Protein AF-A0A6A6L421-F1 (afdb_monomer_lite)

Secondary structure (DSSP, 8-state):
--PPPP-HHHHHHHHHHT------SS-PPPPBTTB---TT-BSSTTSS-TTSB-EEETTEEEEE-SS-EEEEEEEETTTTEEEE-PPPBPTTSS-BTTGGGTEEE--TTSSEEE-TTEEEEEEEE-GGGTTSS-B-STTSHHHHHHTSGGGHHHHTSS--EEEE--HHHHTTEEE--TTSEEEEEEEES--TTS-GGGSPPP-EEEEEPPP-SPB-SSGGGS-TTEEEEE-TTTS-EEEEEPTTEEEETTTTEEEE------SS---------SSSSSSHHHHHHHHHHHHHHHHHHHHHHHHHHHHHHHHHHHHHHHHS--TT-----HHHHHHHTTTT-GGGEEEEETTEEEEEEE-TT--EEEEEEPPP-----

Radius of gyration: 41.36 Å; chains: 1; bounding box: 63×78×121 Å

Structure (mmCIF, N/CA/C/O backbone):
data_AF-A0A6A6L421-F1
#
_entry.id   AF-A0A6A6L421-F1
#
loop_
_atom_site.group_PDB
_atom_site.id
_atom_site.type_symbol
_atom_site.label_atom_id
_atom_site.label_alt_id
_atom_site.label_comp_id
_atom_site.label_asym_id
_atom_site.label_entity_id
_atom_site.label_seq_id
_atom_site.pdbx_PDB_ins_code
_atom_site.Cartn_x
_atom_site.Cartn_y
_atom_site.Cartn_z
_atom_site.occupancy
_atom_site.B_iso_or_equiv
_atom_site.auth_seq_id
_atom_site.auth_comp_id
_atom_site.auth_asym_id
_atom_site.auth_atom_id
_atom_site.pdbx_PDB_model_num
ATOM 1 N N . MET A 1 1 ? 35.191 -34.969 -50.344 1.00 35.78 1 MET A N 1
ATOM 2 C CA . MET A 1 1 ? 33.933 -34.352 -49.873 1.00 35.78 1 MET A CA 1
ATOM 3 C C . MET A 1 1 ? 34.273 -33.730 -48.535 1.00 35.78 1 MET A C 1
ATOM 5 O O . MET A 1 1 ? 34.336 -34.430 -47.538 1.00 35.78 1 MET A O 1
ATOM 9 N N . GLU A 1 2 ? 34.680 -32.468 -48.560 1.00 28.94 2 GLU A N 1
ATOM 10 C CA . GLU A 1 2 ? 35.159 -31.735 -47.387 1.00 28.94 2 GLU A CA 1
ATOM 11 C C . GLU A 1 2 ? 34.062 -30.735 -46.994 1.00 28.94 2 GLU A C 1
ATOM 13 O O . GLU A 1 2 ? 33.509 -30.083 -47.889 1.00 28.94 2 GLU A O 1
ATOM 18 N N . PRO A 1 3 ? 33.656 -30.658 -45.716 1.00 38.53 3 PRO A N 1
ATOM 19 C CA . PRO A 1 3 ? 32.580 -29.773 -45.306 1.00 38.53 3 PRO A CA 1
ATOM 20 C C . PRO A 1 3 ? 33.090 -28.329 -45.250 1.00 38.53 3 PRO A C 1
ATOM 22 O O . PRO A 1 3 ? 34.004 -27.995 -44.502 1.00 38.53 3 PRO A O 1
ATOM 25 N N . THR A 1 4 ? 32.471 -27.455 -46.040 1.00 39.38 4 THR A N 1
ATOM 26 C CA . THR A 1 4 ? 32.648 -26.000 -45.953 1.00 39.38 4 THR A CA 1
ATOM 27 C C . THR A 1 4 ? 32.290 -25.494 -44.546 1.00 39.38 4 THR A C 1
ATOM 29 O O . THR A 1 4 ? 31.256 -25.914 -44.018 1.00 39.38 4 THR A O 1
ATOM 32 N N . PRO A 1 5 ? 33.081 -24.585 -43.945 1.00 45.31 5 PRO A N 1
ATOM 33 C CA . PRO A 1 5 ? 32.877 -24.140 -42.569 1.00 45.31 5 PRO A CA 1
ATOM 34 C C . PRO A 1 5 ? 31.608 -23.277 -42.425 1.00 45.31 5 PRO A C 1
ATOM 36 O O . PRO A 1 5 ? 31.139 -22.692 -43.408 1.00 45.31 5 PRO A O 1
ATOM 39 N N . PRO A 1 6 ? 31.035 -23.174 -41.209 1.00 45.75 6 PRO A N 1
ATOM 40 C CA . PRO A 1 6 ? 29.809 -22.426 -40.986 1.00 45.75 6 PRO A CA 1
ATOM 41 C C . PRO A 1 6 ? 30.037 -20.930 -41.221 1.00 45.75 6 PRO A C 1
ATOM 43 O O . PRO A 1 6 ? 31.054 -20.363 -40.823 1.00 45.75 6 PRO A O 1
ATOM 46 N N . ASN A 1 7 ? 29.059 -20.300 -41.878 1.00 55.88 7 ASN A N 1
ATOM 47 C CA . ASN A 1 7 ? 29.019 -18.874 -42.193 1.00 55.88 7 ASN A CA 1
ATOM 48 C C . ASN A 1 7 ? 29.345 -18.020 -40.957 1.00 55.88 7 ASN A C 1
ATOM 50 O O . ASN A 1 7 ? 28.485 -17.795 -40.106 1.00 55.88 7 ASN A O 1
ATOM 54 N N . GLN A 1 8 ? 30.561 -17.475 -40.920 1.00 54.06 8 GLN A N 1
ATOM 55 C CA . GLN A 1 8 ? 31.031 -16.497 -39.931 1.00 54.06 8 GLN A CA 1
ATOM 56 C C . GLN A 1 8 ? 30.061 -15.309 -39.772 1.00 54.06 8 GLN A C 1
ATOM 58 O O . GLN A 1 8 ? 29.900 -14.780 -38.677 1.00 54.06 8 GLN A O 1
ATOM 63 N N . LEU A 1 9 ? 29.321 -14.954 -40.832 1.00 52.78 9 LEU A N 1
ATOM 64 C CA . LEU A 1 9 ? 28.265 -13.936 -40.781 1.00 52.78 9 LEU A CA 1
ATOM 65 C C . LEU A 1 9 ? 27.113 -14.274 -39.820 1.00 52.78 9 LEU A C 1
ATOM 67 O O . LEU A 1 9 ? 26.532 -13.366 -39.234 1.00 52.78 9 LEU A O 1
ATOM 71 N N . PHE A 1 10 ? 26.763 -15.553 -39.660 1.00 56.03 10 PHE A N 1
ATOM 72 C CA . PHE A 1 10 ? 25.638 -15.963 -38.815 1.00 56.03 10 PHE A CA 1
ATOM 73 C C . PHE A 1 10 ? 25.997 -15.860 -37.328 1.00 56.03 10 PHE A C 1
ATOM 75 O O . PHE A 1 10 ? 25.194 -15.396 -36.526 1.00 56.03 10 PHE A O 1
ATOM 82 N N . LEU A 1 11 ? 27.240 -16.206 -36.975 1.00 54.78 11 LEU A N 1
ATOM 83 C CA . LEU A 1 11 ? 27.765 -16.058 -35.615 1.00 54.78 11 LEU A CA 1
ATOM 84 C C . LEU A 1 11 ? 27.863 -14.586 -35.190 1.00 54.78 11 LEU A C 1
ATOM 86 O O . LEU A 1 11 ? 27.474 -14.243 -34.077 1.00 54.78 11 LEU A O 1
ATOM 90 N N . VAL A 1 12 ? 28.311 -13.706 -36.091 1.00 57.31 12 VAL A N 1
ATOM 91 C CA . VAL A 1 12 ? 28.388 -12.260 -35.821 1.00 57.31 12 VAL A CA 1
ATOM 92 C C . VAL A 1 12 ? 26.990 -11.645 -35.666 1.00 57.31 12 VAL A C 1
ATOM 94 O O . VAL A 1 12 ? 26.788 -10.797 -34.802 1.00 57.31 12 VAL A O 1
ATOM 97 N N . ALA A 1 13 ? 25.999 -12.109 -36.435 1.00 54.94 13 ALA A N 1
ATOM 98 C CA . ALA A 1 13 ? 24.616 -11.650 -36.305 1.00 54.94 13 ALA A CA 1
ATOM 99 C C . ALA A 1 13 ? 23.970 -12.065 -34.968 1.00 54.94 13 ALA A C 1
ATOM 101 O O . ALA A 1 13 ? 23.267 -11.262 -34.359 1.00 54.94 13 ALA A O 1
ATOM 102 N N . VAL A 1 14 ? 24.240 -13.282 -34.482 1.00 57.12 14 VAL A N 1
ATOM 103 C CA . VAL A 1 14 ? 23.740 -13.761 -33.179 1.00 57.12 14 VAL A CA 1
ATOM 104 C C . VAL A 1 14 ? 24.395 -13.006 -32.014 1.00 57.12 14 VAL A C 1
ATOM 106 O O . VAL A 1 14 ? 23.703 -12.637 -31.070 1.00 57.12 14 VAL A O 1
ATOM 109 N N . LEU A 1 15 ? 25.692 -12.690 -32.107 1.00 51.44 15 LEU A N 1
ATOM 110 C CA . LEU A 1 15 ? 26.414 -11.908 -31.090 1.00 51.44 15 LEU A CA 1
ATOM 111 C C . LEU A 1 15 ? 25.959 -10.437 -31.011 1.00 51.44 15 LEU A C 1
ATOM 113 O O . LEU A 1 15 ? 25.937 -9.857 -29.926 1.00 51.44 15 LEU A O 1
ATOM 117 N N . LEU A 1 16 ? 25.541 -9.836 -32.130 1.00 47.97 16 LEU A N 1
ATOM 118 C CA . LEU A 1 16 ? 25.013 -8.462 -32.157 1.00 47.97 16 LEU A CA 1
ATOM 119 C C . LEU A 1 16 ? 23.567 -8.351 -31.638 1.00 47.97 16 LEU A C 1
ATOM 121 O O . LEU A 1 16 ? 23.153 -7.273 -31.219 1.00 47.97 16 LEU A O 1
ATOM 125 N N . LEU A 1 17 ? 22.804 -9.449 -31.622 1.00 47.59 17 LEU A N 1
ATOM 126 C CA . LEU A 1 17 ? 21.450 -9.497 -31.051 1.00 47.59 17 LEU A CA 1
ATOM 127 C C . LEU A 1 17 ? 21.445 -9.644 -29.517 1.00 47.59 17 LEU A C 1
ATOM 129 O O . LEU A 1 17 ? 20.421 -9.382 -28.892 1.00 47.59 17 LEU A O 1
ATOM 133 N N . SER A 1 18 ? 22.571 -10.020 -28.895 1.00 46.25 18 SER A N 1
ATOM 134 C CA . SER A 1 18 ? 22.670 -10.216 -27.438 1.00 46.25 18 SER A CA 1
ATOM 135 C C . SER A 1 18 ? 23.019 -8.966 -26.615 1.00 46.25 18 SER A C 1
ATOM 137 O O . SER A 1 18 ? 23.047 -9.048 -25.391 1.00 46.25 18 SER A O 1
ATOM 139 N N . SER A 1 19 ? 23.267 -7.803 -27.228 1.00 47.06 19 SER A N 1
ATOM 140 C CA . SER A 1 19 ? 23.797 -6.626 -26.513 1.00 47.06 19 SER A CA 1
ATOM 141 C C . SER A 1 19 ? 22.831 -5.441 -26.406 1.00 47.06 19 SER A C 1
ATOM 143 O O . SER A 1 19 ? 23.250 -4.291 -26.529 1.00 47.06 19 SER A O 1
ATOM 145 N N . VAL A 1 20 ? 21.545 -5.695 -26.157 1.00 44.72 20 VAL A N 1
ATOM 146 C CA . VAL A 1 20 ? 20.626 -4.665 -25.639 1.00 44.72 20 VAL A CA 1
ATOM 147 C C . VAL A 1 20 ? 19.802 -5.262 -24.503 1.00 44.72 20 VAL A C 1
ATOM 149 O O . VAL A 1 20 ? 18.591 -5.432 -24.593 1.00 44.72 20 VAL A O 1
ATOM 152 N N . ILE A 1 21 ? 20.476 -5.611 -23.410 1.00 46.72 21 ILE A N 1
ATOM 153 C CA . ILE A 1 21 ? 19.804 -5.668 -22.114 1.00 46.72 21 ILE A CA 1
ATOM 154 C C . ILE A 1 21 ? 19.851 -4.232 -21.602 1.00 46.72 21 ILE A C 1
ATOM 156 O O . ILE A 1 21 ? 20.887 -3.776 -21.126 1.00 46.72 21 ILE A O 1
ATOM 160 N N . CYS A 1 22 ? 18.755 -3.489 -21.760 1.00 40.56 22 CYS A N 1
ATOM 161 C CA . CYS A 1 22 ? 18.561 -2.268 -20.988 1.00 40.56 22 CYS A CA 1
ATOM 162 C C . CYS A 1 22 ? 18.474 -2.689 -19.520 1.00 40.56 22 CYS A C 1
ATOM 164 O O . CYS A 1 22 ? 17.442 -3.172 -19.057 1.00 40.56 22 CYS A O 1
ATOM 166 N N . THR A 1 23 ? 19.587 -2.595 -18.804 1.00 41.41 23 THR A N 1
ATOM 167 C CA . THR A 1 23 ? 19.604 -2.729 -17.354 1.00 41.41 23 THR A CA 1
ATOM 168 C C . THR A 1 23 ? 18.962 -1.472 -16.792 1.00 41.41 23 THR A C 1
ATOM 170 O O . THR A 1 23 ? 19.589 -0.419 -16.788 1.00 41.41 23 THR A O 1
ATOM 173 N N . PHE A 1 24 ? 17.693 -1.582 -16.397 1.00 50.38 24 PHE A N 1
ATOM 174 C CA . PHE A 1 24 ? 17.047 -0.560 -15.584 1.00 50.38 24 PHE A CA 1
ATOM 175 C C . PHE A 1 24 ? 17.676 -0.566 -14.181 1.00 50.38 24 PHE A C 1
ATOM 177 O O . PHE A 1 24 ? 17.856 -1.646 -13.611 1.00 50.38 24 PHE A O 1
ATOM 184 N N . SER A 1 25 ? 17.968 0.609 -13.620 1.00 57.31 25 SER A N 1
ATOM 185 C CA . SER A 1 25 ? 18.485 0.795 -12.254 1.00 57.31 25 SER A CA 1
ATOM 186 C C . SER A 1 25 ? 17.518 0.231 -11.224 1.00 57.31 25 SER A C 1
ATOM 188 O O . SER A 1 25 ? 17.912 -0.341 -10.213 1.00 57.31 25 SER A O 1
ATOM 190 N N . VAL A 1 26 ? 16.223 0.335 -11.527 1.00 69.44 26 VAL A N 1
ATOM 191 C CA . VAL A 1 26 ? 15.141 -0.196 -10.712 1.00 69.44 26 VAL A CA 1
ATOM 192 C C . VAL A 1 26 ? 14.354 -1.209 -11.527 1.00 69.44 26 VAL A C 1
ATOM 194 O O . VAL A 1 26 ? 13.688 -0.880 -12.509 1.00 69.44 26 VAL A O 1
ATOM 197 N N . LYS A 1 27 ? 14.398 -2.471 -11.099 1.00 80.06 27 LYS A N 1
ATOM 198 C CA . LYS A 1 27 ? 13.581 -3.530 -11.692 1.00 80.06 27 LYS A CA 1
ATOM 199 C C . LYS A 1 27 ? 12.180 -3.471 -11.102 1.00 80.06 27 LYS A C 1
ATOM 201 O O . LYS A 1 27 ? 12.001 -3.738 -9.915 1.00 80.06 27 LYS A O 1
ATOM 206 N N . GLN A 1 28 ? 11.183 -3.154 -11.923 1.00 85.00 28 GLN A N 1
ATOM 207 C CA . GLN A 1 28 ? 9.787 -3.297 -11.519 1.00 85.00 28 GLN A CA 1
ATOM 208 C C . GLN A 1 28 ? 9.485 -4.770 -11.211 1.00 85.00 28 GLN A C 1
ATOM 210 O O . GLN A 1 28 ? 9.951 -5.672 -11.913 1.00 85.00 28 GLN A O 1
ATOM 215 N N . CYS A 1 29 ? 8.728 -5.020 -10.145 1.00 93.00 29 CYS A N 1
ATOM 216 C CA . CYS A 1 29 ? 8.344 -6.377 -9.793 1.00 93.00 29 CYS A CA 1
ATOM 217 C C . CYS A 1 29 ? 7.351 -6.968 -10.802 1.00 93.00 29 CYS A C 1
ATOM 219 O O . CYS A 1 29 ? 6.515 -6.239 -11.343 1.00 93.00 29 CYS A O 1
ATOM 221 N N . PRO A 1 30 ? 7.417 -8.289 -11.054 1.00 94.44 30 PRO A N 1
ATOM 222 C CA . PRO A 1 30 ? 6.411 -8.959 -11.861 1.00 94.44 30 PRO A CA 1
ATOM 223 C C . PRO A 1 30 ? 5.035 -8.856 -11.196 1.00 94.44 30 PRO A C 1
ATOM 225 O O . PRO A 1 30 ? 4.920 -8.695 -9.978 1.00 94.44 30 PRO A O 1
ATOM 228 N N . ASN A 1 31 ? 3.984 -8.991 -12.002 1.00 95.44 31 ASN A N 1
ATOM 229 C CA . ASN A 1 31 ? 2.614 -8.998 -11.500 1.00 95.44 31 ASN A CA 1
ATOM 230 C C . ASN A 1 31 ? 2.396 -10.152 -10.510 1.00 95.44 31 ASN A C 1
ATOM 232 O O . ASN A 1 31 ? 2.914 -11.257 -10.689 1.00 95.44 31 ASN A O 1
ATOM 236 N N . CYS A 1 32 ? 1.575 -9.903 -9.493 1.00 96.19 32 CYS A N 1
ATOM 237 C CA . CYS A 1 32 ? 1.086 -10.931 -8.589 1.00 96.19 32 CYS A CA 1
ATOM 238 C C . CYS A 1 32 ? -0.300 -11.382 -9.051 1.00 96.19 32 CYS A C 1
ATOM 240 O O . CYS A 1 32 ? -1.289 -10.680 -8.846 1.00 96.19 32 CYS A O 1
ATOM 242 N N . GLY A 1 33 ? -0.371 -12.530 -9.729 1.00 94.00 33 GLY A N 1
ATOM 243 C CA . GLY A 1 33 ? -1.604 -12.947 -10.394 1.00 94.00 33 GLY A CA 1
ATOM 244 C C . GLY A 1 33 ? -1.995 -11.934 -11.473 1.00 94.00 33 GLY A C 1
ATOM 245 O O . GLY A 1 33 ? -1.230 -11.696 -12.406 1.00 94.00 33 GLY A O 1
ATOM 246 N N . LEU A 1 34 ? -3.170 -11.320 -11.329 1.00 92.31 34 LEU A N 1
ATOM 247 C CA . LEU A 1 34 ? -3.655 -10.268 -12.233 1.00 92.31 34 LEU A CA 1
ATOM 248 C C . LEU A 1 34 ? -3.301 -8.850 -11.760 1.00 92.31 34 LEU A C 1
ATOM 250 O O . LEU A 1 34 ? -3.495 -7.891 -12.505 1.00 92.31 34 LEU A O 1
ATOM 254 N N . THR A 1 35 ? -2.776 -8.704 -10.545 1.00 92.88 35 THR A N 1
ATOM 255 C CA . THR A 1 35 ? -2.512 -7.399 -9.939 1.00 92.88 35 THR A CA 1
ATOM 256 C C . THR A 1 35 ? -1.096 -6.940 -10.270 1.00 92.88 35 THR A C 1
ATOM 258 O O . THR A 1 35 ? -0.115 -7.617 -9.948 1.00 92.88 35 THR A O 1
ATOM 261 N N . SER A 1 36 ? -0.970 -5.773 -10.905 1.00 93.38 36 SER A N 1
ATOM 262 C CA . SER A 1 36 ? 0.333 -5.148 -11.148 1.00 93.38 36 SER A CA 1
ATOM 263 C C . SER A 1 36 ? 0.967 -4.679 -9.843 1.00 93.38 36 SER A C 1
ATOM 265 O O . SER A 1 36 ? 0.282 -4.076 -9.017 1.00 93.38 36 SER A O 1
ATOM 267 N N . VAL A 1 37 ? 2.274 -4.886 -9.689 1.00 95.69 37 VAL A N 1
ATOM 268 C CA . VAL A 1 37 ? 3.043 -4.387 -8.541 1.00 95.69 37 VAL A CA 1
ATOM 269 C C . VAL A 1 37 ? 3.784 -3.112 -8.967 1.00 95.69 37 VAL A C 1
ATOM 271 O O . VAL A 1 37 ? 4.765 -3.197 -9.714 1.00 95.69 37 VAL A O 1
ATOM 274 N N . PRO A 1 38 ? 3.305 -1.913 -8.584 1.00 94.50 38 PRO A N 1
ATOM 275 C CA . PRO A 1 38 ? 3.974 -0.666 -8.931 1.00 94.50 38 PRO A CA 1
ATOM 276 C C . PRO A 1 38 ? 5.199 -0.426 -8.044 1.00 94.50 38 PRO A C 1
ATOM 278 O O . PRO A 1 38 ? 5.236 -0.838 -6.886 1.00 94.50 38 PRO A O 1
ATOM 281 N N . TYR A 1 39 ? 6.177 0.309 -8.568 1.00 92.06 39 TYR A N 1
ATOM 282 C CA . TYR A 1 39 ? 7.255 0.870 -7.754 1.00 92.06 39 TYR A CA 1
ATOM 283 C C . TYR A 1 39 ? 6.673 1.830 -6.685 1.00 92.06 39 TYR A C 1
ATOM 285 O O . TYR A 1 39 ? 5.699 2.528 -6.986 1.00 92.06 39 TYR A O 1
ATOM 293 N N . PRO A 1 40 ? 7.201 1.882 -5.441 1.00 94.56 40 PRO A N 1
ATOM 294 C CA . PRO A 1 40 ? 8.372 1.175 -4.895 1.00 94.56 40 PRO A CA 1
ATOM 295 C C . PRO A 1 40 ? 8.143 -0.244 -4.380 1.00 94.56 40 PRO A C 1
ATOM 297 O O . PRO A 1 40 ? 9.092 -0.862 -3.902 1.00 94.56 40 PRO A O 1
ATOM 300 N N . LEU A 1 41 ? 6.920 -0.765 -4.440 1.00 96.38 41 LEU A N 1
ATOM 301 C CA . LEU A 1 41 ? 6.575 -2.010 -3.762 1.00 96.38 41 LEU A CA 1
ATOM 302 C C . LEU A 1 41 ? 7.425 -3.180 -4.272 1.00 96.38 41 LEU A C 1
ATOM 304 O O . LEU A 1 41 ? 7.625 -3.355 -5.476 1.00 96.38 41 LEU A O 1
ATOM 308 N N . SER A 1 42 ? 7.922 -3.985 -3.334 1.00 95.62 42 SER A N 1
ATOM 309 C CA . SER A 1 42 ? 8.815 -5.106 -3.616 1.00 95.62 42 SER A CA 1
ATOM 310 C C . SER A 1 42 ? 8.196 -6.431 -3.199 1.00 95.62 42 SER A C 1
ATOM 312 O O . SER A 1 42 ? 7.828 -6.598 -2.041 1.00 95.62 42 SER A O 1
ATOM 314 N N . THR A 1 43 ? 8.126 -7.394 -4.121 1.00 96.44 43 THR A N 1
ATOM 315 C CA . THR A 1 43 ? 7.688 -8.775 -3.847 1.00 96.44 43 THR A CA 1
ATOM 316 C C . THR A 1 43 ? 8.826 -9.793 -3.833 1.00 96.44 43 THR A C 1
ATOM 318 O O . THR A 1 43 ? 8.602 -10.961 -3.517 1.00 96.44 43 THR A O 1
ATOM 321 N N . ASN A 1 44 ? 10.043 -9.391 -4.207 1.00 91.44 44 ASN A N 1
ATOM 322 C CA . ASN A 1 44 ? 11.213 -10.261 -4.313 1.00 91.44 44 ASN A CA 1
ATOM 323 C C . ASN A 1 44 ? 12.490 -9.440 -4.032 1.00 91.44 44 ASN A C 1
ATOM 325 O O . ASN A 1 44 ? 12.540 -8.271 -4.414 1.00 91.44 44 ASN A O 1
ATOM 329 N N . PRO A 1 45 ? 13.543 -10.039 -3.440 1.00 90.88 45 PRO A N 1
ATOM 330 C CA . PRO A 1 45 ? 14.854 -9.404 -3.256 1.00 90.88 45 PRO A CA 1
ATOM 331 C C . PRO A 1 45 ? 15.461 -8.686 -4.473 1.00 90.88 45 PRO A C 1
ATOM 333 O O . PRO A 1 45 ? 16.337 -7.847 -4.310 1.00 90.88 45 PRO A O 1
ATOM 336 N N . THR A 1 46 ? 15.038 -9.033 -5.689 1.00 88.75 46 THR A N 1
ATOM 337 C CA . THR A 1 46 ? 15.628 -8.543 -6.947 1.00 88.75 46 THR A CA 1
ATOM 338 C C . THR A 1 46 ? 14.816 -7.457 -7.661 1.00 88.75 46 THR A C 1
ATOM 340 O O . THR A 1 46 ? 15.212 -7.028 -8.746 1.00 88.75 46 THR A O 1
ATOM 343 N N . CYS A 1 47 ? 13.683 -7.024 -7.102 1.00 91.00 47 CYS A N 1
ATOM 344 C CA . CYS A 1 47 ? 12.801 -6.029 -7.714 1.00 91.00 47 CYS A CA 1
ATOM 345 C C . CYS A 1 47 ? 12.214 -5.069 -6.672 1.00 91.00 47 CYS A C 1
ATOM 347 O O . CYS A 1 47 ? 12.101 -5.417 -5.497 1.00 91.00 47 CYS A O 1
ATOM 349 N N . GLY A 1 48 ? 11.804 -3.878 -7.110 1.00 91.62 48 GLY A N 1
ATOM 350 C CA . GLY A 1 48 ? 11.290 -2.823 -6.236 1.00 91.62 48 GLY A CA 1
ATOM 351 C C . GLY A 1 48 ? 12.316 -2.359 -5.199 1.00 91.62 48 GLY A C 1
ATOM 352 O O . GLY A 1 48 ? 13.502 -2.681 -5.275 1.00 91.62 48 GLY A O 1
ATOM 353 N N . ASP A 1 49 ? 11.848 -1.606 -4.211 1.00 91.81 49 ASP A N 1
ATOM 354 C CA . ASP A 1 49 ? 12.656 -1.147 -3.088 1.00 91.81 49 ASP A CA 1
ATOM 355 C C . ASP A 1 49 ? 12.435 -2.062 -1.871 1.00 91.81 49 ASP A C 1
ATOM 357 O O . ASP A 1 49 ? 11.307 -2.346 -1.459 1.00 91.81 49 ASP A O 1
ATOM 361 N N . GLN A 1 50 ? 13.532 -2.542 -1.286 1.00 91.69 50 GLN A N 1
ATOM 362 C CA . GLN A 1 50 ? 13.505 -3.518 -0.196 1.00 91.69 50 GLN A CA 1
ATOM 363 C C . GLN A 1 50 ? 12.975 -2.952 1.130 1.00 91.69 50 GLN A C 1
ATOM 365 O O . GLN A 1 50 ? 12.642 -3.734 2.023 1.00 91.69 50 GLN A O 1
ATOM 370 N N . SER A 1 51 ? 12.853 -1.631 1.264 1.00 93.25 51 SER A N 1
ATOM 371 C CA . SER A 1 51 ? 12.153 -0.990 2.380 1.00 93.25 51 SER A CA 1
ATOM 372 C C . SER A 1 51 ? 10.627 -1.039 2.228 1.00 93.25 51 SER A C 1
ATOM 374 O O . SER A 1 51 ? 9.918 -0.855 3.213 1.00 93.25 51 SER A O 1
ATOM 376 N N . TYR A 1 52 ? 10.104 -1.340 1.034 1.00 95.88 52 TYR A N 1
ATOM 377 C CA . TYR A 1 52 ? 8.673 -1.342 0.704 1.00 95.88 52 TYR A CA 1
ATOM 378 C C . TYR A 1 52 ? 8.167 -2.759 0.393 1.00 95.88 52 TYR A C 1
ATOM 380 O O . TYR A 1 52 ? 7.457 -2.998 -0.588 1.00 95.88 52 TYR A O 1
ATOM 388 N N . LYS A 1 53 ? 8.574 -3.731 1.215 1.00 95.69 53 LYS A N 1
ATOM 389 C CA . LYS A 1 53 ? 8.255 -5.147 1.005 1.00 95.69 53 LYS A CA 1
ATOM 390 C C . LYS A 1 53 ? 6.776 -5.457 1.213 1.00 95.69 53 LYS A C 1
ATOM 392 O O . LYS A 1 53 ? 6.191 -5.112 2.234 1.00 95.69 53 LYS A O 1
ATOM 397 N N . ILE A 1 54 ? 6.227 -6.205 0.266 1.00 97.12 54 ILE A N 1
ATOM 398 C CA . ILE A 1 54 ? 4.946 -6.907 0.338 1.00 97.12 54 ILE A CA 1
ATOM 399 C C . ILE A 1 54 ? 5.157 -8.335 -0.179 1.00 97.12 54 ILE A C 1
ATOM 401 O O . ILE A 1 54 ? 6.135 -8.620 -0.865 1.00 97.12 54 ILE A O 1
ATOM 405 N N . ARG A 1 55 ? 4.260 -9.269 0.121 1.00 96.81 55 ARG A N 1
ATOM 406 C CA . ARG A 1 55 ? 4.342 -10.641 -0.396 1.00 96.81 55 ARG A CA 1
ATOM 407 C C . ARG A 1 55 ? 3.320 -10.878 -1.489 1.00 96.81 55 ARG A C 1
ATOM 409 O O . ARG A 1 55 ? 2.223 -10.340 -1.462 1.00 96.81 55 ARG A O 1
ATOM 416 N N . CYS A 1 56 ? 3.679 -11.739 -2.430 1.00 96.88 56 CYS A N 1
ATOM 417 C CA . CYS A 1 56 ? 2.734 -12.344 -3.354 1.00 96.88 56 CYS A CA 1
ATOM 418 C C . CYS A 1 56 ? 2.597 -13.822 -2.995 1.00 96.88 56 CYS A C 1
ATOM 420 O O . CYS A 1 56 ? 3.590 -14.548 -3.019 1.00 96.88 56 CYS A O 1
ATOM 422 N N . ASN A 1 57 ? 1.390 -14.273 -2.663 1.00 95.75 57 ASN A N 1
ATOM 423 C CA . ASN A 1 57 ? 1.113 -15.675 -2.375 1.00 95.75 57 ASN A CA 1
ATOM 424 C C . ASN A 1 57 ? -0.086 -16.143 -3.199 1.00 95.75 57 ASN A C 1
ATOM 426 O O . ASN A 1 57 ? -1.169 -15.580 -3.078 1.00 95.75 57 ASN A O 1
ATOM 430 N N . ALA A 1 58 ? 0.115 -17.150 -4.053 1.00 93.31 58 ALA A N 1
ATOM 431 C CA . ALA A 1 58 ? -0.927 -17.711 -4.920 1.00 93.31 58 ALA A CA 1
ATOM 432 C C . ALA A 1 58 ? -1.735 -16.654 -5.715 1.00 93.31 58 ALA A C 1
ATOM 434 O O . ALA A 1 58 ? -2.937 -16.798 -5.913 1.00 93.31 58 ALA A O 1
ATOM 435 N N . GLY A 1 59 ? -1.079 -15.577 -6.167 1.00 93.38 59 GLY A N 1
ATOM 436 C CA . GLY A 1 59 ? -1.719 -14.492 -6.923 1.00 93.38 59 GLY A CA 1
ATOM 437 C C . GLY A 1 59 ? -2.440 -13.436 -6.076 1.00 93.38 59 GLY A C 1
ATOM 438 O O . GLY A 1 59 ? -3.029 -12.521 -6.642 1.00 93.38 59 GLY A O 1
ATOM 439 N N . VAL A 1 60 ? -2.366 -13.530 -4.745 1.00 95.75 60 VAL A N 1
ATOM 440 C CA . VAL A 1 60 ? -2.894 -12.537 -3.803 1.00 95.75 60 VAL A CA 1
ATOM 441 C C . VAL A 1 60 ? -1.737 -11.765 -3.179 1.00 95.75 60 VAL A C 1
ATOM 443 O O . VAL A 1 60 ? -0.764 -12.352 -2.697 1.00 95.75 60 VAL A O 1
ATOM 446 N N . LEU A 1 61 ? -1.840 -10.437 -3.187 1.00 97.81 61 LEU A N 1
ATOM 447 C CA . LEU A 1 61 ? -0.887 -9.574 -2.501 1.00 97.81 61 LEU A CA 1
ATOM 448 C C . LEU A 1 61 ? -1.185 -9.550 -1.002 1.00 97.81 61 LEU A C 1
ATOM 450 O O . LEU A 1 61 ? -2.337 -9.462 -0.586 1.00 97.81 61 LEU A O 1
ATOM 454 N N . ILE A 1 62 ? -0.138 -9.629 -0.192 1.00 97.75 62 ILE A N 1
ATOM 455 C CA . ILE A 1 62 ? -0.202 -9.701 1.264 1.00 97.75 62 ILE A CA 1
ATOM 456 C C . ILE A 1 62 ? 0.742 -8.650 1.840 1.00 97.75 62 ILE A C 1
ATOM 458 O O . ILE A 1 62 ? 1.901 -8.553 1.442 1.00 97.75 62 ILE A O 1
ATOM 462 N N . PHE A 1 63 ? 0.244 -7.876 2.791 1.00 97.94 63 PHE A N 1
ATOM 463 C CA . PHE A 1 63 ? 1.006 -6.917 3.566 1.00 97.94 63 PHE A CA 1
ATOM 464 C C . PHE A 1 63 ? 1.362 -7.527 4.920 1.00 97.94 63 PHE A C 1
ATOM 466 O O . PHE A 1 63 ? 0.477 -7.916 5.687 1.00 97.94 63 PHE A O 1
ATOM 473 N N . ASP A 1 64 ? 2.654 -7.609 5.215 1.00 96.62 64 ASP A N 1
ATOM 474 C CA . ASP A 1 64 ? 3.134 -8.103 6.499 1.00 96.62 64 ASP A CA 1
ATOM 475 C C . ASP A 1 64 ? 3.287 -6.945 7.485 1.00 96.62 64 ASP A C 1
ATOM 477 O O . ASP A 1 64 ? 3.920 -5.926 7.214 1.00 96.62 64 ASP A O 1
ATOM 481 N N . THR A 1 65 ? 2.699 -7.129 8.656 1.00 95.81 65 THR A N 1
ATOM 482 C CA . THR A 1 65 ? 2.896 -6.286 9.836 1.00 95.81 65 THR A CA 1
ATOM 483 C C . THR A 1 65 ? 3.871 -6.987 10.784 1.00 95.81 65 THR A C 1
ATOM 485 O O . THR A 1 65 ? 4.315 -8.098 10.501 1.00 95.81 65 THR A O 1
ATOM 488 N N . LEU A 1 66 ? 4.208 -6.380 11.925 1.00 95.19 66 LEU A N 1
ATOM 489 C CA . LEU A 1 66 ? 5.183 -6.961 12.859 1.00 95.19 66 LEU A CA 1
ATOM 490 C C . LEU A 1 66 ? 4.796 -8.367 13.341 1.00 95.19 66 LEU A C 1
ATOM 492 O O . LEU A 1 66 ? 5.664 -9.221 13.484 1.00 95.19 66 LEU A O 1
ATOM 496 N N . ASN A 1 67 ? 3.499 -8.598 13.571 1.00 93.88 67 ASN A N 1
ATOM 497 C CA . ASN A 1 67 ? 3.002 -9.809 14.228 1.00 93.88 67 ASN A CA 1
ATOM 498 C C . ASN A 1 67 ? 1.940 -10.568 13.419 1.00 93.88 67 ASN A C 1
ATOM 500 O O . ASN A 1 67 ? 1.499 -11.617 13.872 1.00 93.88 67 ASN A O 1
ATOM 504 N N . ASN A 1 68 ? 1.492 -10.051 12.271 1.00 96.25 68 ASN A N 1
ATOM 505 C CA . ASN A 1 68 ? 0.424 -10.655 11.467 1.00 96.25 68 ASN A CA 1
ATOM 506 C C . ASN A 1 68 ? 0.513 -10.233 9.990 1.00 96.25 68 ASN A C 1
ATOM 508 O O . ASN A 1 68 ? 1.226 -9.288 9.651 1.00 96.25 68 ASN A O 1
ATOM 512 N N . SER A 1 69 ? -0.254 -10.878 9.119 1.00 96.88 69 SER A N 1
AT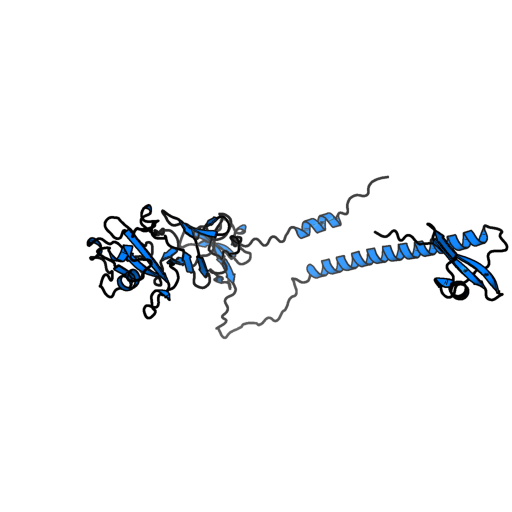OM 513 C CA . SER A 1 69 ? -0.310 -10.575 7.689 1.00 96.88 69 SER A CA 1
ATOM 514 C C . SER A 1 69 ? -1.747 -10.333 7.234 1.00 96.88 69 SER A C 1
ATOM 516 O O . SER A 1 69 ? -2.656 -11.061 7.627 1.00 96.88 69 SER A O 1
ATOM 518 N N . TYR A 1 70 ? -1.944 -9.350 6.358 1.00 97.62 70 TYR A N 1
ATOM 519 C CA . TYR A 1 70 ? -3.264 -8.956 5.860 1.00 97.62 70 TYR A CA 1
ATOM 520 C C . TYR A 1 70 ? -3.265 -8.922 4.330 1.00 97.62 70 TYR A C 1
ATOM 522 O O . TYR A 1 70 ? -2.294 -8.445 3.740 1.00 97.62 70 TYR A O 1
ATOM 530 N N . PRO A 1 71 ? -4.313 -9.412 3.648 1.00 97.25 71 PRO A N 1
ATOM 531 C CA . PRO A 1 71 ? -4.371 -9.330 2.197 1.00 97.25 71 PRO A CA 1
ATOM 532 C C . PRO A 1 71 ? -4.574 -7.875 1.754 1.00 97.25 71 PRO A C 1
ATOM 534 O O . PRO A 1 71 ? -5.264 -7.096 2.413 1.00 97.25 71 PRO A O 1
ATOM 537 N N . ILE A 1 72 ? -3.948 -7.510 0.638 1.00 97.75 72 ILE A N 1
ATOM 538 C CA . ILE A 1 72 ? -4.065 -6.193 0.014 1.00 97.75 72 ILE A CA 1
ATOM 539 C C . ILE A 1 72 ? -5.193 -6.250 -1.012 1.00 97.75 72 ILE A C 1
ATOM 541 O O . ILE A 1 72 ? -5.113 -6.994 -1.989 1.00 97.75 72 ILE A O 1
ATOM 545 N N . ASN A 1 73 ? -6.214 -5.425 -0.812 1.00 93.94 73 ASN A N 1
ATOM 546 C CA . ASN A 1 73 ? -7.366 -5.331 -1.706 1.00 93.94 73 ASN A CA 1
ATOM 547 C C . ASN A 1 73 ? -7.111 -4.368 -2.864 1.00 93.94 73 ASN A C 1
ATOM 549 O O . ASN A 1 73 ? -7.600 -4.574 -3.972 1.00 93.94 73 ASN A O 1
ATOM 553 N N . PHE A 1 74 ? -6.373 -3.290 -2.600 1.00 94.69 74 PHE A N 1
ATOM 554 C CA . PHE A 1 74 ? -6.203 -2.201 -3.551 1.00 94.69 74 PHE A CA 1
ATOM 555 C C . PHE A 1 74 ? -4.865 -1.489 -3.361 1.00 94.69 74 PHE A C 1
ATOM 557 O O . PHE A 1 74 ? -4.376 -1.363 -2.239 1.00 94.69 74 PHE A O 1
ATOM 564 N N . ILE A 1 75 ? -4.286 -1.013 -4.465 1.00 96.19 75 ILE A N 1
ATOM 565 C CA . ILE A 1 75 ? -3.049 -0.228 -4.499 1.00 96.19 75 ILE A CA 1
ATOM 566 C C . ILE A 1 75 ? -3.261 0.941 -5.459 1.00 96.19 75 ILE A C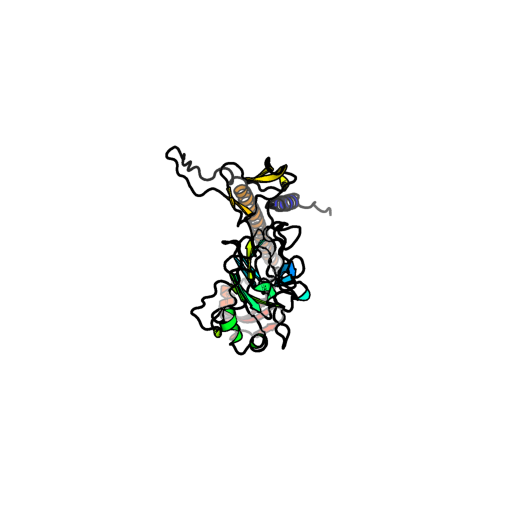 1
ATOM 568 O O . ILE A 1 75 ? -3.633 0.744 -6.614 1.00 96.19 75 ILE A O 1
ATOM 572 N N . ASN A 1 76 ? -2.965 2.149 -4.995 1.00 95.31 76 ASN A N 1
ATOM 573 C CA . ASN A 1 76 ? -2.931 3.362 -5.791 1.00 95.31 76 ASN A CA 1
ATOM 574 C C . ASN A 1 76 ? -1.543 4.013 -5.684 1.00 95.31 76 ASN A C 1
ATOM 576 O O . ASN A 1 76 ? -1.222 4.649 -4.677 1.00 95.31 76 ASN A O 1
ATOM 580 N N . PRO A 1 77 ? -0.694 3.867 -6.715 1.00 93.00 77 PRO A N 1
ATOM 581 C CA . PRO A 1 77 ? 0.646 4.431 -6.683 1.00 93.00 77 PRO A CA 1
ATOM 582 C C . PRO A 1 77 ? 0.651 5.961 -6.758 1.00 93.00 77 PRO A C 1
ATOM 584 O O . PRO A 1 77 ? 1.514 6.589 -6.155 1.00 93.00 77 PRO A O 1
ATOM 587 N N . SER A 1 78 ? -0.322 6.584 -7.433 1.00 92.00 78 SER A N 1
ATOM 588 C CA . SER A 1 78 ? -0.341 8.035 -7.660 1.00 92.00 78 SER A CA 1
ATOM 589 C C . SER A 1 78 ? -0.456 8.848 -6.371 1.00 92.00 78 SER A C 1
ATOM 591 O O . SER A 1 78 ? 0.110 9.934 -6.287 1.00 92.00 78 SER A O 1
ATOM 593 N N . ASN A 1 79 ? -1.154 8.323 -5.364 1.00 94.25 79 ASN A N 1
ATOM 594 C CA . ASN A 1 79 ? -1.271 8.939 -4.042 1.00 94.25 79 ASN A CA 1
ATOM 595 C C . ASN A 1 79 ? -0.558 8.132 -2.943 1.00 94.25 79 ASN A C 1
ATOM 597 O O . ASN A 1 79 ? -0.773 8.402 -1.768 1.00 94.25 79 ASN A O 1
ATOM 601 N N . GLN A 1 80 ? 0.289 7.163 -3.297 1.00 95.75 80 GLN A N 1
ATOM 602 C CA . GLN A 1 80 ? 1.014 6.299 -2.358 1.00 95.75 80 GLN A CA 1
ATOM 603 C C . GLN A 1 80 ? 0.123 5.566 -1.339 1.00 95.75 80 GLN A C 1
ATOM 605 O O . GLN A 1 80 ? 0.425 5.572 -0.144 1.00 95.75 80 GLN A O 1
ATOM 610 N N . ARG A 1 81 ? -1.009 4.997 -1.771 1.00 96.31 81 ARG A N 1
ATOM 611 C CA . ARG A 1 81 ? -1.956 4.298 -0.885 1.00 96.31 81 ARG A CA 1
ATOM 612 C C . ARG A 1 81 ? -2.079 2.824 -1.213 1.00 96.31 81 ARG A C 1
ATOM 614 O O . ARG A 1 81 ? -2.148 2.440 -2.378 1.00 96.31 81 ARG A O 1
ATOM 621 N N . LEU A 1 82 ? -2.171 1.992 -0.184 1.00 97.25 82 LEU A N 1
ATOM 622 C CA . LEU A 1 82 ? -2.671 0.625 -0.286 1.00 97.25 82 LEU A CA 1
ATOM 623 C C . LEU A 1 82 ? -3.758 0.410 0.754 1.00 97.25 82 LEU A C 1
ATOM 625 O O . LEU A 1 82 ? -3.753 1.037 1.809 1.00 97.25 82 LEU A O 1
ATOM 629 N N . VAL A 1 83 ? -4.686 -0.486 0.455 1.00 97.75 83 VAL A N 1
ATOM 630 C CA . VAL A 1 83 ? -5.766 -0.855 1.365 1.00 97.75 83 VAL A CA 1
ATOM 631 C C . VAL A 1 83 ? -5.635 -2.326 1.691 1.00 97.75 83 VAL A C 1
ATOM 633 O O . VAL A 1 83 ? -5.704 -3.168 0.793 1.00 97.75 83 VAL A O 1
ATOM 636 N N . ILE A 1 84 ? -5.466 -2.629 2.974 1.00 97.81 84 ILE A N 1
ATOM 637 C CA . ILE A 1 84 ? -5.507 -4.000 3.479 1.00 97.81 84 ILE A CA 1
ATOM 638 C C . ILE A 1 84 ? -6.914 -4.351 3.952 1.00 97.81 84 ILE A C 1
ATOM 640 O O . ILE A 1 84 ? -7.656 -3.486 4.429 1.00 97.81 84 ILE A O 1
ATOM 644 N N . GLN A 1 85 ? -7.268 -5.629 3.858 1.00 96.88 85 GLN A N 1
ATOM 645 C CA . GLN A 1 85 ? -8.446 -6.163 4.525 1.00 96.88 85 GLN A CA 1
ATOM 646 C C . GLN A 1 85 ? -8.100 -6.454 5.995 1.00 96.88 85 GLN A C 1
ATOM 648 O O . GLN A 1 85 ? -7.246 -7.307 6.251 1.00 96.88 85 GLN A O 1
ATOM 653 N N . PRO A 1 86 ? -8.723 -5.768 6.969 1.00 95.06 86 PRO A N 1
ATOM 654 C CA . PRO A 1 86 ? -8.492 -6.047 8.381 1.00 95.06 86 PRO A CA 1
ATOM 655 C C . PRO A 1 86 ? -9.081 -7.402 8.791 1.00 95.06 86 PRO A C 1
ATOM 657 O O . PRO A 1 86 ? -9.861 -8.022 8.064 1.00 95.06 86 PRO A O 1
ATOM 660 N N . ALA A 1 87 ? -8.717 -7.852 9.988 1.00 94.38 87 ALA A N 1
ATOM 661 C CA . ALA A 1 87 ? -9.211 -9.095 10.557 1.00 94.38 87 ALA A CA 1
ATOM 662 C C . ALA A 1 87 ? -10.738 -9.105 10.758 1.00 94.38 87 ALA A C 1
ATOM 664 O O . ALA A 1 87 ? -11.362 -8.119 11.168 1.00 94.38 87 ALA A O 1
ATOM 665 N N . ASN A 1 88 ? -11.343 -10.267 10.515 1.00 93.06 88 ASN A N 1
ATOM 666 C CA . ASN A 1 88 ? -12.759 -10.491 10.787 1.00 93.06 88 ASN A CA 1
ATOM 667 C C . ASN A 1 88 ? -13.002 -10.707 12.289 1.00 93.06 88 ASN A C 1
ATOM 669 O O . ASN A 1 88 ? -12.070 -10.878 13.070 1.00 93.06 88 ASN A O 1
ATOM 673 N N . LEU A 1 89 ? -14.270 -10.686 12.707 1.00 91.69 89 LEU A N 1
ATOM 674 C CA . LEU A 1 89 ? -14.614 -11.076 14.074 1.00 91.69 89 LEU A CA 1
ATOM 675 C C . LEU A 1 89 ? -14.667 -12.600 14.124 1.00 91.69 89 LEU A C 1
ATOM 677 O O . LEU A 1 89 ? -15.065 -13.244 13.150 1.00 91.69 89 LEU A O 1
ATOM 681 N N . LEU A 1 90 ? -14.275 -13.174 15.256 1.00 92.44 90 LEU A N 1
ATOM 682 C CA . LEU A 1 90 ? -14.445 -14.598 15.496 1.00 92.44 90 LEU A CA 1
ATOM 683 C C . LEU A 1 90 ? -15.950 -14.933 15.563 1.00 92.44 90 LEU A C 1
ATOM 685 O O . LEU A 1 90 ? -16.704 -14.192 16.207 1.00 92.44 90 LEU A O 1
ATOM 689 N N . PRO A 1 91 ? -16.401 -16.039 14.940 1.00 89.50 91 PRO A N 1
ATOM 690 C CA . PRO A 1 91 ? -17.819 -16.387 14.871 1.00 89.50 91 PRO A CA 1
ATOM 691 C C . PRO A 1 91 ? -18.496 -16.395 16.245 1.00 89.50 91 PRO A C 1
ATOM 693 O O . PRO A 1 91 ? -17.955 -16.952 17.198 1.00 89.50 91 PRO A O 1
ATOM 696 N N . ASN A 1 92 ? -19.696 -15.814 16.340 1.00 85.62 92 ASN A N 1
ATOM 697 C CA . ASN A 1 92 ? -20.496 -15.716 17.571 1.00 85.62 92 ASN A CA 1
ATOM 698 C C . ASN A 1 92 ? -19.828 -14.985 18.755 1.00 85.62 92 ASN A C 1
ATOM 700 O O . ASN A 1 92 ? -20.289 -15.121 19.889 1.00 85.62 92 ASN A O 1
ATOM 704 N N . THR A 1 93 ? -18.782 -14.189 18.521 1.00 89.62 93 THR A N 1
ATOM 705 C CA . THR A 1 93 ? -18.112 -13.403 19.569 1.00 89.62 93 THR A CA 1
ATOM 706 C C . THR A 1 93 ? -17.895 -11.954 19.132 1.00 89.62 93 THR A C 1
ATOM 708 O O . THR A 1 93 ? -17.922 -11.642 17.944 1.00 89.62 93 THR A O 1
ATOM 711 N N . CYS A 1 94 ? -17.633 -11.066 20.094 1.00 91.44 94 CYS A N 1
ATOM 712 C CA . CYS A 1 94 ? -17.163 -9.705 19.833 1.00 91.44 94 CYS A CA 1
ATOM 713 C C . CYS A 1 94 ? -15.645 -9.601 20.072 1.00 91.44 94 CYS A C 1
ATOM 715 O O . CYS A 1 94 ? -15.177 -8.854 20.934 1.00 91.44 94 CYS A O 1
ATOM 717 N N . ILE A 1 95 ? -14.877 -10.441 19.372 1.00 93.81 95 ILE A N 1
ATOM 718 C CA . ILE A 1 95 ? -13.412 -10.498 19.452 1.00 93.81 95 ILE A CA 1
ATOM 719 C C . ILE A 1 95 ? -12.859 -10.551 18.029 1.00 93.81 95 ILE A C 1
ATOM 721 O O . ILE A 1 95 ? -13.366 -11.298 17.192 1.00 93.81 95 ILE A O 1
ATOM 725 N N . SER A 1 96 ? -11.833 -9.753 17.743 1.00 95.19 96 SER A N 1
ATOM 726 C CA . SER A 1 96 ? -11.176 -9.772 16.433 1.00 95.19 96 SER A CA 1
ATOM 727 C C . SER A 1 96 ? -10.296 -11.014 16.276 1.00 95.19 96 SER A C 1
ATOM 729 O O . SER A 1 96 ? -9.647 -11.445 17.227 1.00 95.19 96 SER A O 1
ATOM 731 N N . SER A 1 97 ? -10.223 -11.592 15.077 1.00 95.81 97 SER A N 1
ATOM 732 C CA . SER A 1 97 ? -9.408 -12.788 14.832 1.00 95.81 97 SER A CA 1
ATOM 733 C C . SER A 1 97 ? -7.902 -12.529 14.965 1.00 95.81 97 SER A C 1
ATOM 735 O O . SER A 1 97 ? -7.140 -13.462 15.190 1.00 95.81 97 SER A O 1
ATOM 737 N N . ASP A 1 98 ? -7.469 -11.270 14.865 1.00 96.62 98 ASP A N 1
ATOM 738 C CA . ASP A 1 98 ? -6.093 -10.821 15.117 1.00 96.62 98 ASP A CA 1
ATOM 739 C C . ASP A 1 98 ? -5.846 -10.376 16.572 1.00 96.62 98 ASP A C 1
ATOM 741 O O . ASP A 1 98 ? -4.796 -9.803 16.870 1.00 96.62 98 ASP A O 1
ATOM 745 N N . PHE A 1 99 ? -6.770 -10.657 17.501 1.00 96.69 99 PHE A N 1
ATOM 746 C CA . PHE A 1 99 ? -6.618 -10.302 18.917 1.00 96.69 99 PHE A CA 1
ATOM 747 C C . PHE A 1 99 ? -5.336 -10.876 19.533 1.00 96.69 99 PHE A C 1
ATOM 749 O O . PHE A 1 99 ? -4.625 -10.176 20.253 1.00 96.69 99 PHE A O 1
ATOM 756 N N . ILE A 1 100 ? -4.974 -12.111 19.171 1.00 95.75 100 ILE A N 1
ATOM 757 C CA . ILE A 1 100 ? -3.723 -12.758 19.601 1.00 95.75 100 ILE A CA 1
ATOM 758 C C . ILE A 1 100 ? -2.462 -12.008 19.132 1.00 95.75 100 ILE A C 1
ATOM 760 O O . ILE A 1 100 ? -1.410 -12.120 19.755 1.00 95.75 100 ILE A O 1
ATOM 764 N N . HIS A 1 101 ? -2.573 -11.211 18.066 1.00 96.00 101 HIS A N 1
ATOM 765 C CA . HIS A 1 101 ? -1.506 -10.373 17.513 1.00 96.00 101 HIS A CA 1
ATOM 766 C C . HIS A 1 101 ? -1.607 -8.909 17.971 1.00 96.00 101 HIS A C 1
ATOM 768 O O . HIS A 1 101 ? -0.808 -8.063 17.559 1.00 96.00 101 HIS A O 1
ATOM 774 N N . GLN A 1 102 ? -2.564 -8.619 18.860 1.00 96.12 102 GLN A N 1
ATOM 775 C CA . GLN A 1 102 ? -2.882 -7.298 19.399 1.00 96.12 102 GLN A CA 1
ATOM 776 C C . GLN A 1 102 ? -3.292 -6.275 18.322 1.00 96.12 102 GLN A C 1
ATOM 778 O O . GLN A 1 102 ? -3.074 -5.070 18.482 1.00 96.12 102 GLN A O 1
ATOM 783 N N . GLY A 1 103 ? -3.899 -6.751 17.231 1.00 95.44 103 GLY A N 1
ATOM 784 C CA . GLY A 1 103 ? -4.359 -5.930 16.112 1.00 95.44 103 GLY A CA 1
ATOM 785 C C . GLY A 1 103 ? -3.279 -5.654 15.062 1.00 95.44 103 GLY A C 1
ATOM 786 O O . GLY A 1 103 ? -2.394 -6.472 14.803 1.00 95.44 103 GLY A O 1
ATOM 787 N N . ILE A 1 104 ? -3.353 -4.484 14.429 1.00 96.56 104 ILE A N 1
ATOM 788 C CA . ILE A 1 104 ? -2.421 -4.065 13.373 1.00 96.56 104 ILE A CA 1
ATOM 789 C C . ILE A 1 104 ? -1.254 -3.325 14.013 1.00 96.56 104 ILE A C 1
ATOM 791 O O . ILE A 1 104 ? -1.462 -2.351 14.737 1.00 96.56 104 ILE A O 1
ATOM 795 N N . GLN A 1 105 ? -0.027 -3.753 13.712 1.00 95.69 105 GLN A N 1
ATOM 796 C CA . GLN A 1 105 ? 1.200 -3.144 14.231 1.00 95.69 105 GLN A CA 1
ATOM 797 C C . GLN A 1 105 ? 2.237 -2.986 13.117 1.00 95.69 105 GLN A C 1
ATOM 799 O O . GLN A 1 105 ? 2.906 -3.940 12.726 1.00 95.69 105 GLN A O 1
ATOM 804 N N . LEU A 1 106 ? 2.367 -1.773 12.593 1.00 95.69 106 LEU A N 1
ATOM 805 C CA . LEU A 1 106 ? 3.379 -1.401 11.612 1.00 95.69 106 LEU A CA 1
ATOM 806 C C . LEU A 1 106 ? 4.728 -1.162 12.296 1.00 95.69 106 LEU A C 1
ATOM 808 O O . LEU A 1 106 ? 4.794 -0.695 13.435 1.00 95.69 106 LEU A O 1
ATOM 812 N N . SER A 1 107 ? 5.813 -1.440 11.576 1.00 94.38 107 SER A N 1
ATOM 813 C CA . SER A 1 107 ? 7.149 -1.065 12.033 1.00 94.38 107 SER A CA 1
ATOM 814 C C . SER A 1 107 ? 7.379 0.428 11.826 1.00 94.38 107 SER A C 1
ATOM 816 O O . SER A 1 107 ? 7.265 0.913 10.704 1.00 94.38 107 SER A O 1
ATOM 818 N N . SER A 1 108 ? 7.804 1.140 12.870 1.00 91.19 108 SER A N 1
ATOM 819 C CA . SER A 1 108 ? 8.205 2.548 12.759 1.00 91.19 108 SER A CA 1
ATOM 820 C C . SER A 1 108 ? 9.518 2.751 11.993 1.00 91.19 108 SER A C 1
ATOM 822 O O . SER A 1 108 ? 9.875 3.885 11.696 1.00 91.19 108 SER A O 1
ATOM 824 N N . SER A 1 109 ? 10.265 1.677 11.708 1.00 92.44 109 SER A N 1
ATOM 825 C CA . SER A 1 109 ? 11.474 1.723 10.872 1.00 92.44 109 SER A CA 1
ATOM 826 C C . SER A 1 109 ? 11.185 1.595 9.376 1.00 92.44 109 SER A C 1
ATOM 828 O O . SER A 1 109 ? 12.080 1.821 8.564 1.00 92.44 109 SER A O 1
ATOM 830 N N . LEU A 1 110 ? 9.961 1.204 9.009 1.00 94.69 110 LEU A N 1
ATOM 831 C CA . LEU A 1 110 ? 9.539 1.044 7.624 1.00 94.69 110 LEU A CA 1
ATOM 832 C C . LEU A 1 110 ? 8.720 2.262 7.173 1.00 94.69 110 LEU A C 1
ATOM 834 O O . LEU A 1 110 ? 8.081 2.920 7.995 1.00 94.69 110 LEU A O 1
ATOM 838 N N . PRO A 1 111 ? 8.708 2.568 5.867 1.00 95.94 111 PRO A N 1
ATOM 839 C CA . PRO A 1 111 ? 8.129 3.791 5.321 1.00 95.94 111 PRO A CA 1
ATOM 840 C C . PRO A 1 111 ? 6.601 3.712 5.179 1.00 95.94 111 PRO A C 1
ATOM 842 O O . PRO A 1 111 ? 6.069 4.205 4.191 1.00 95.94 111 PRO A O 1
ATOM 845 N N . PHE A 1 112 ? 5.893 3.094 6.128 1.00 96.56 112 PHE A N 1
ATOM 846 C CA . PHE A 1 112 ? 4.441 2.895 6.087 1.00 96.56 112 PHE A CA 1
ATOM 847 C C . PHE A 1 112 ? 3.752 3.515 7.302 1.00 96.56 112 PHE A C 1
ATOM 849 O O . PHE A 1 112 ? 4.212 3.355 8.433 1.00 96.56 112 PHE A O 1
ATOM 856 N N . ASN A 1 113 ? 2.613 4.169 7.082 1.00 96.31 113 ASN A N 1
ATOM 857 C CA . ASN A 1 113 ? 1.768 4.706 8.142 1.00 96.31 113 ASN A CA 1
ATOM 858 C C . ASN A 1 113 ? 0.272 4.523 7.844 1.00 96.31 113 ASN A C 1
ATOM 860 O O . ASN A 1 113 ? -0.176 4.534 6.702 1.00 96.31 113 ASN A O 1
ATOM 864 N N . ILE A 1 114 ? -0.524 4.350 8.894 1.00 96.69 114 ILE A N 1
ATOM 865 C CA . ILE A 1 114 ? -1.985 4.323 8.819 1.00 96.69 114 ILE A CA 1
ATOM 866 C C . ILE A 1 114 ? -2.474 5.749 8.566 1.00 96.69 114 ILE A C 1
ATOM 868 O O . ILE A 1 114 ? -2.068 6.687 9.261 1.00 96.69 114 ILE A O 1
ATOM 872 N N . THR A 1 115 ? -3.336 5.920 7.565 1.00 95.62 115 THR A N 1
ATOM 873 C CA . THR A 1 115 ? -3.775 7.251 7.135 1.00 95.62 115 THR A CA 1
ATOM 874 C C . THR A 1 115 ? -4.879 7.817 8.016 1.00 95.62 115 THR A C 1
ATOM 876 O O . THR A 1 115 ? -5.575 7.096 8.737 1.00 95.62 115 THR A O 1
ATOM 879 N N . GLY A 1 116 ? -5.057 9.135 7.897 1.00 93.88 116 GLY A N 1
ATOM 880 C CA . GLY A 1 116 ? -6.158 9.871 8.504 1.00 93.88 116 GLY A CA 1
ATOM 881 C C . GLY A 1 116 ? -7.542 9.432 8.034 1.00 93.88 116 GLY A C 1
ATOM 882 O O . GLY A 1 116 ? -8.510 9.663 8.737 1.00 93.88 116 GLY A O 1
ATOM 883 N N . GLU A 1 117 ? -7.666 8.793 6.871 1.00 93.62 117 GLU A N 1
ATOM 884 C CA . GLU A 1 117 ? -8.969 8.472 6.269 1.00 93.62 117 GLU A CA 1
ATOM 885 C C . GLU A 1 117 ? -9.673 7.278 6.923 1.00 93.62 117 GLU A C 1
ATOM 887 O O . GLU A 1 117 ? -10.849 7.023 6.658 1.00 93.62 117 GLU A O 1
ATOM 892 N N . ASN A 1 118 ? -8.978 6.567 7.810 1.00 96.00 118 ASN A N 1
ATOM 893 C CA . ASN A 1 118 ? -9.521 5.419 8.519 1.00 96.00 118 ASN A CA 1
ATOM 894 C C . ASN A 1 118 ? -10.358 5.865 9.721 1.00 96.00 118 ASN A C 1
ATOM 896 O O . ASN A 1 118 ? -9.840 6.422 10.687 1.00 96.00 118 ASN A O 1
ATOM 900 N N . THR A 1 119 ? -11.648 5.559 9.698 1.00 95.44 119 THR A N 1
ATOM 901 C CA . THR A 1 119 ? -12.526 5.639 10.866 1.00 95.44 119 THR A CA 1
ATOM 902 C C . THR A 1 119 ? -12.554 4.278 11.540 1.00 95.44 119 THR A C 1
ATOM 904 O O . THR A 1 119 ? -13.028 3.305 10.955 1.00 95.44 119 THR A O 1
ATOM 907 N N . VAL A 1 120 ? -12.031 4.209 12.763 1.00 95.50 120 VAL A N 1
ATOM 908 C CA . VAL A 1 120 ? -11.865 2.968 13.518 1.00 95.50 120 VAL A CA 1
ATOM 909 C C . VAL A 1 120 ? -12.862 2.922 14.666 1.00 95.50 120 VAL A C 1
ATOM 911 O O . VAL A 1 120 ? -12.943 3.838 15.482 1.00 95.50 120 VAL A O 1
ATOM 914 N N . MET A 1 121 ? -13.597 1.822 14.743 1.00 94.25 121 MET A N 1
ATOM 915 C CA . MET A 1 121 ? -14.524 1.496 15.821 1.00 94.25 121 MET A CA 1
ATOM 916 C C . MET A 1 121 ? -13.911 0.386 16.663 1.00 94.25 121 MET A C 1
ATOM 918 O O . MET A 1 121 ? -13.399 -0.587 16.113 1.00 94.25 121 MET A O 1
ATOM 922 N N . LEU A 1 122 ? -13.943 0.538 17.980 1.00 94.62 122 LEU A N 1
ATOM 923 C CA . LEU A 1 122 ? -13.374 -0.382 18.955 1.00 94.62 122 LEU A CA 1
ATOM 924 C C . LEU A 1 122 ? -14.488 -0.939 19.827 1.00 94.62 122 LEU A C 1
ATOM 926 O O . LEU A 1 122 ? -15.172 -0.164 20.487 1.00 94.62 122 LEU A O 1
ATOM 930 N N . PHE A 1 123 ? -14.629 -2.258 19.870 1.00 93.75 123 PHE A N 1
ATOM 931 C CA . PHE A 1 123 ? -15.724 -2.938 20.559 1.00 93.75 123 PHE A CA 1
ATOM 932 C C . PHE A 1 123 ? -15.229 -3.724 21.768 1.00 93.75 123 PHE A C 1
ATOM 934 O O . PHE A 1 123 ? -14.054 -4.113 21.831 1.00 93.75 123 PHE A O 1
ATOM 941 N N . ASN A 1 124 ? -16.159 -4.032 22.679 1.00 93.19 124 ASN A N 1
ATOM 942 C CA . ASN A 1 124 ? -15.881 -4.812 23.879 1.00 93.19 124 ASN A CA 1
ATOM 943 C C . ASN A 1 124 ? -14.716 -4.205 24.670 1.00 93.19 124 ASN A C 1
ATOM 945 O O . ASN A 1 124 ? -13.674 -4.835 24.878 1.00 93.19 124 ASN A O 1
ATOM 949 N N . CYS A 1 125 ? -14.875 -2.920 24.989 1.00 93.38 125 CYS A N 1
ATOM 950 C CA . CYS A 1 125 ? -13.880 -2.119 25.677 1.00 93.38 125 CYS A CA 1
ATOM 951 C C . CYS A 1 125 ? -14.048 -2.174 27.198 1.00 93.38 125 CYS A C 1
ATOM 953 O O . CYS A 1 125 ? -15.155 -2.272 27.723 1.00 93.38 125 CYS A O 1
ATOM 955 N N . SER A 1 126 ? -12.930 -2.061 27.907 1.00 91.94 126 SER A N 1
ATOM 956 C CA . SER A 1 126 ? -12.879 -1.796 29.345 1.00 91.94 126 SER A CA 1
ATOM 957 C C . SER A 1 126 ? -12.864 -0.290 29.624 1.00 91.94 126 SER A C 1
ATOM 959 O O . SER A 1 126 ? -12.396 0.494 28.799 1.00 91.94 126 SER A O 1
ATOM 961 N N . GLU A 1 127 ? -13.319 0.119 30.811 1.00 90.06 127 GLU A N 1
ATOM 962 C CA . GLU A 1 127 ? -13.375 1.533 31.229 1.00 90.06 127 GLU A CA 1
ATOM 963 C C . GLU A 1 127 ? -12.000 2.222 31.266 1.00 90.06 127 GLU A C 1
ATOM 965 O O . GLU A 1 127 ? -11.913 3.439 31.140 1.00 90.06 127 GLU A O 1
ATOM 970 N N . SER A 1 128 ? -10.912 1.449 31.331 1.00 87.12 128 SER A N 1
ATOM 971 C CA . SER A 1 128 ? -9.524 1.927 31.225 1.00 87.12 128 SER A CA 1
ATOM 972 C C . SER A 1 128 ? -9.222 2.708 29.939 1.00 87.12 128 SER A C 1
ATOM 974 O O . SER A 1 128 ? -8.211 3.406 29.870 1.00 87.12 128 SER A O 1
ATOM 976 N N . ILE A 1 129 ? -10.053 2.578 28.899 1.00 87.75 129 ILE A N 1
ATOM 977 C CA . ILE A 1 129 ? -9.872 3.295 27.634 1.00 87.75 129 ILE A CA 1
ATOM 978 C C . ILE A 1 129 ? -10.442 4.723 27.664 1.00 87.75 129 ILE A C 1
ATOM 980 O O . ILE A 1 129 ? -10.128 5.510 26.774 1.00 87.75 129 ILE A O 1
ATOM 984 N N . LEU A 1 130 ? -11.262 5.070 28.664 1.00 86.00 130 LEU A N 1
ATOM 985 C CA . LEU A 1 130 ? -11.971 6.356 28.728 1.00 86.00 130 LEU A CA 1
ATOM 986 C C . LEU A 1 130 ? -11.038 7.560 28.927 1.00 86.00 130 LEU A C 1
ATOM 988 O O . LEU A 1 130 ? -11.404 8.675 28.566 1.00 86.00 130 LEU A O 1
ATOM 992 N N . ASP A 1 131 ? -9.817 7.333 29.414 1.00 82.31 131 ASP A N 1
ATOM 993 C CA . ASP A 1 131 ? -8.779 8.367 29.530 1.00 82.31 131 ASP A CA 1
ATOM 994 C C . ASP A 1 131 ? -8.140 8.737 28.174 1.00 82.31 131 ASP A C 1
ATOM 996 O O . ASP A 1 131 ? -7.330 9.662 28.080 1.00 82.31 131 ASP A O 1
ATOM 1000 N N . GLN A 1 132 ? -8.464 8.006 27.104 1.00 83.44 132 GLN A N 1
ATOM 1001 C CA . GLN A 1 132 ? -7.964 8.263 25.754 1.00 83.44 132 GLN A CA 1
ATOM 1002 C C . GLN A 1 132 ? -8.901 9.208 24.985 1.00 83.44 132 GLN A C 1
ATOM 1004 O O . GLN A 1 132 ? -10.101 9.237 25.252 1.00 83.44 132 GLN A O 1
ATOM 1009 N N . PRO A 1 133 ? -8.401 9.955 23.979 1.00 86.12 133 PRO A N 1
ATOM 1010 C CA . PRO A 1 133 ? -9.210 10.867 23.166 1.00 86.12 133 PRO A CA 1
ATOM 1011 C C . PRO A 1 133 ? -10.087 10.107 22.150 1.00 86.12 133 PRO A C 1
ATOM 1013 O O . PRO A 1 133 ? -9.953 10.271 20.937 1.00 86.12 133 PRO A O 1
ATOM 1016 N N . LEU A 1 134 ? -10.965 9.234 22.644 1.00 91.31 134 LEU A N 1
ATOM 1017 C CA . LEU A 1 134 ? -11.887 8.411 21.869 1.00 91.31 134 LEU A CA 1
ATOM 1018 C C . LEU A 1 134 ? -13.321 8.914 22.052 1.00 91.31 134 LEU A C 1
ATOM 1020 O O . LEU A 1 134 ? -13.716 9.335 23.136 1.00 91.31 134 LEU A O 1
ATOM 1024 N N . ASN A 1 135 ? -14.139 8.822 21.004 1.00 93.25 135 ASN A N 1
ATOM 1025 C CA . ASN A 1 135 ? -15.565 9.104 21.111 1.00 93.25 135 ASN A CA 1
ATOM 1026 C C . ASN A 1 135 ? -16.327 7.827 21.490 1.00 93.25 135 ASN A C 1
ATOM 1028 O O . ASN A 1 135 ? -16.675 7.025 20.622 1.00 93.25 135 ASN A O 1
ATOM 1032 N N . CYS A 1 136 ? -16.597 7.659 22.783 1.00 92.69 136 CYS A N 1
ATOM 1033 C CA . CYS A 1 136 ? -17.394 6.554 23.326 1.00 92.69 136 CYS A CA 1
ATOM 1034 C C . CYS A 1 136 ? -18.841 6.955 23.660 1.00 92.69 136 CYS A C 1
ATOM 1036 O O . CYS A 1 136 ? -19.538 6.230 24.362 1.00 92.69 136 CYS A O 1
ATOM 1038 N N . SER A 1 137 ? -19.299 8.125 23.195 1.00 90.19 137 SER A N 1
ATOM 1039 C CA . SER A 1 137 ? -20.659 8.595 23.480 1.00 90.19 137 SER A CA 1
ATOM 1040 C C . SER A 1 137 ? -21.722 7.682 22.845 1.00 90.19 137 SER A C 1
ATOM 1042 O O . SER A 1 137 ? -21.440 7.045 21.827 1.00 90.19 137 SER A O 1
ATOM 1044 N N . PRO A 1 138 ? -22.959 7.651 23.374 1.00 87.50 138 PRO A N 1
ATOM 1045 C CA . PRO A 1 138 ? -24.060 6.897 22.767 1.00 87.50 138 PRO A CA 1
ATOM 1046 C C . PRO A 1 138 ? -24.405 7.327 21.332 1.00 87.50 138 PRO A C 1
ATOM 1048 O O . PRO A 1 138 ? -25.003 6.560 20.593 1.00 87.50 138 PRO A O 1
ATOM 1051 N N . SER A 1 139 ? -24.023 8.541 20.920 1.00 87.31 139 SER A N 1
ATOM 1052 C CA . SER A 1 139 ? -24.175 9.043 19.547 1.00 87.31 139 SER A CA 1
ATOM 1053 C C . SER A 1 139 ? -22.951 8.775 18.661 1.00 87.31 139 SER A C 1
ATOM 1055 O O . SER A 1 139 ? -22.868 9.289 17.545 1.00 87.31 139 SER A O 1
ATOM 1057 N N . SER A 1 140 ? -21.969 8.008 19.145 1.00 90.00 140 SER A N 1
ATOM 1058 C CA . SER A 1 140 ? -20.788 7.653 18.362 1.00 90.00 140 SER A CA 1
ATOM 1059 C C . SER A 1 140 ? -21.140 6.708 17.212 1.00 90.00 140 SER A C 1
ATOM 1061 O O . SER A 1 140 ? -22.094 5.932 17.274 1.00 90.00 140 SER A O 1
ATOM 1063 N N . LEU A 1 141 ? -20.320 6.735 16.158 1.00 90.62 141 LEU A N 1
ATOM 1064 C CA . LEU A 1 141 ? -20.512 5.871 14.989 1.00 90.62 141 LEU A CA 1
ATOM 1065 C C . LEU A 1 141 ? -20.461 4.386 15.339 1.00 90.62 141 LEU A C 1
ATOM 1067 O O . LEU A 1 141 ? -21.109 3.589 14.670 1.00 90.62 141 LEU A O 1
ATOM 1071 N N . CYS A 1 142 ? -19.725 4.010 16.387 1.00 91.81 142 CYS A N 1
ATOM 1072 C CA . CYS A 1 142 ? -19.764 2.637 16.852 1.00 91.81 142 CYS A CA 1
ATOM 1073 C C . CYS A 1 142 ? -21.170 2.234 17.310 1.00 91.81 142 CYS A C 1
ATOM 1075 O O . CYS A 1 142 ? -21.639 1.170 16.915 1.00 91.81 142 CYS A O 1
ATOM 1077 N N . HIS A 1 143 ? -21.835 3.055 18.130 1.00 88.88 143 HIS A N 1
ATOM 1078 C CA . HIS A 1 143 ? -23.171 2.720 18.624 1.00 88.88 143 HIS A CA 1
ATOM 1079 C C . HIS A 1 143 ? -24.158 2.572 17.462 1.00 88.88 143 HIS A C 1
ATOM 1081 O O . HIS A 1 143 ? -24.880 1.582 17.408 1.00 88.88 143 HIS A O 1
ATOM 1087 N N . LEU A 1 144 ? -24.076 3.460 16.465 1.00 87.69 144 LEU A N 1
ATOM 1088 C CA . LEU A 1 144 ? -24.842 3.332 15.221 1.00 87.69 144 LEU A CA 1
ATOM 1089 C C . LEU A 1 144 ? -24.530 2.029 14.464 1.00 87.69 144 LEU A C 1
ATOM 1091 O O . LEU A 1 144 ? -25.427 1.400 13.912 1.00 87.69 144 LEU A O 1
ATOM 1095 N N . TYR A 1 145 ? -23.267 1.596 14.446 1.00 88.31 145 TYR A N 1
ATOM 1096 C CA . TYR A 1 145 ? -22.849 0.376 13.757 1.00 88.31 145 TYR A CA 1
ATOM 1097 C C . TYR A 1 145 ? -23.331 -0.912 14.442 1.00 88.31 145 TYR A C 1
ATOM 1099 O O . TYR A 1 145 ? -23.799 -1.829 13.768 1.00 88.31 145 TYR A O 1
ATOM 1107 N N . VAL A 1 146 ? -23.237 -1.002 15.775 1.00 87.81 146 VAL A N 1
ATOM 1108 C CA . VAL A 1 146 ? -23.636 -2.211 16.531 1.00 87.81 146 VAL A CA 1
ATOM 1109 C C . VAL A 1 146 ? -25.151 -2.401 16.630 1.00 87.81 146 VAL A C 1
ATOM 1111 O O . VAL A 1 146 ? -25.607 -3.475 17.018 1.00 87.81 146 VAL A O 1
ATOM 1114 N N . GLU A 1 147 ? -25.938 -1.384 16.278 1.00 80.75 147 GLU A N 1
ATOM 1115 C CA . GLU A 1 147 ? -27.390 -1.508 16.130 1.00 80.75 147 GLU A CA 1
ATOM 1116 C C . GLU A 1 147 ? -27.798 -2.330 14.895 1.00 80.75 147 GLU A C 1
ATOM 1118 O O . GLU A 1 147 ? -28.916 -2.846 14.856 1.00 80.75 147 GLU A O 1
ATOM 1123 N N . GLY A 1 148 ? -26.897 -2.512 13.920 1.00 72.06 148 GLY A N 1
ATOM 1124 C CA . GLY A 1 148 ? -27.113 -3.378 12.759 1.00 72.06 148 GLY A CA 1
ATOM 1125 C C . GLY A 1 148 ? -27.134 -4.875 13.107 1.00 72.06 148 GLY A C 1
ATOM 1126 O O . GLY A 1 148 ? -26.419 -5.340 13.998 1.00 72.06 148 GLY A O 1
ATOM 1127 N N . GLU A 1 149 ? -27.932 -5.662 12.375 1.00 61.22 149 GLU A N 1
ATOM 1128 C CA . GLU A 1 149 ? -28.198 -7.079 12.692 1.00 61.22 149 GLU A CA 1
ATOM 1129 C C . GLU A 1 149 ? -26.941 -7.971 12.718 1.00 61.22 149 GLU A C 1
ATOM 1131 O O . GLU A 1 149 ? -26.852 -8.897 13.529 1.00 61.22 149 GLU A O 1
ATOM 1136 N N . GLU A 1 150 ? -25.939 -7.669 11.886 1.00 64.88 150 GLU A N 1
ATOM 1137 C CA . GLU A 1 150 ? -24.726 -8.485 11.716 1.00 64.88 150 GLU A CA 1
ATOM 1138 C C . GLU A 1 150 ? -23.773 -8.426 12.932 1.00 64.88 150 GLU A C 1
ATOM 1140 O O . GLU A 1 150 ? -22.962 -9.330 13.136 1.00 64.88 150 GLU A O 1
ATOM 1145 N N . TYR A 1 151 ? -23.905 -7.413 13.799 1.00 69.38 151 TYR A N 1
ATOM 1146 C CA . TYR A 1 151 ? -22.979 -7.149 14.914 1.00 69.38 151 TYR A CA 1
ATOM 1147 C C . TYR A 1 151 ? -23.664 -7.100 16.280 1.00 69.38 151 TYR A C 1
ATOM 1149 O O . TYR A 1 151 ? -23.077 -6.634 17.260 1.00 69.38 151 TYR A O 1
ATOM 1157 N N . SER A 1 152 ? -24.870 -7.663 16.372 1.00 67.25 152 SER A N 1
ATOM 1158 C CA . SER A 1 152 ? -25.686 -7.704 17.590 1.00 67.25 152 SER A CA 1
ATOM 1159 C C . SER A 1 152 ? -24.945 -8.241 18.823 1.00 67.25 152 SER A C 1
ATOM 1161 O O . SER A 1 152 ? -25.207 -7.800 19.933 1.00 67.25 152 SER A O 1
ATOM 1163 N N . ARG A 1 153 ? -23.940 -9.115 18.664 1.00 81.06 153 ARG A N 1
ATOM 1164 C CA . ARG A 1 153 ? -23.114 -9.608 19.788 1.00 81.06 153 ARG A CA 1
ATOM 1165 C C . ARG A 1 153 ? -22.167 -8.569 20.385 1.00 81.06 153 ARG A C 1
ATOM 1167 O O . ARG A 1 153 ? -21.776 -8.703 21.539 1.00 81.06 153 ARG A O 1
ATOM 1174 N N . CYS A 1 154 ? -21.773 -7.561 19.614 1.00 85.56 154 CYS A N 1
ATOM 1175 C CA . CYS A 1 154 ? -21.024 -6.420 20.132 1.00 85.56 154 CYS A CA 1
ATOM 1176 C C . CYS A 1 154 ? -21.940 -5.384 20.796 1.00 85.56 154 CYS A C 1
ATOM 1178 O O . CYS A 1 154 ? -21.453 -4.580 21.590 1.00 85.56 154 CYS A O 1
ATOM 1180 N N . ARG A 1 155 ? -23.252 -5.430 20.519 1.00 80.62 155 ARG A N 1
ATOM 1181 C CA . ARG A 1 155 ? -24.260 -4.561 21.140 1.00 80.62 155 ARG A CA 1
ATOM 1182 C C . ARG A 1 155 ? -24.384 -4.795 22.643 1.00 80.62 155 ARG A C 1
ATOM 1184 O O . ARG A 1 155 ? -24.548 -3.841 23.388 1.00 80.62 155 ARG A O 1
ATOM 1191 N N . ASP A 1 156 ? -24.247 -6.048 23.073 1.00 72.31 156 ASP A N 1
ATOM 1192 C CA . ASP A 1 156 ? -24.307 -6.434 24.489 1.00 72.31 156 ASP A CA 1
ATOM 1193 C C . ASP A 1 156 ? -23.017 -6.088 25.261 1.00 72.31 156 ASP A C 1
ATOM 1195 O O . ASP A 1 156 ? -22.936 -6.305 26.471 1.00 72.31 156 ASP A O 1
ATOM 1199 N N . SER A 1 157 ? -21.979 -5.586 24.579 1.00 69.00 157 SER A N 1
ATOM 1200 C CA . SER A 1 157 ? -20.733 -5.189 25.237 1.00 69.00 157 SER A CA 1
ATOM 1201 C C . SER A 1 157 ? -20.879 -3.839 25.944 1.00 69.00 157 SER A C 1
ATOM 1203 O O . SER A 1 157 ? -21.530 -2.929 25.439 1.00 69.00 157 SER A O 1
ATOM 1205 N N . SER A 1 158 ? -20.265 -3.701 27.122 1.00 72.00 158 SER A N 1
ATOM 1206 C CA . SER A 1 158 ? -20.489 -2.570 28.035 1.00 72.00 158 SER A CA 1
ATOM 1207 C C . SER A 1 158 ? -19.974 -1.222 27.529 1.00 72.00 158 SER A C 1
ATOM 1209 O O . SER A 1 158 ? -20.426 -0.186 28.009 1.00 72.00 158 SER A O 1
ATOM 1211 N N . LEU A 1 159 ? -19.019 -1.210 26.594 1.00 90.00 159 LEU A N 1
ATOM 1212 C CA . LEU A 1 159 ? -18.417 0.023 26.098 1.00 90.00 159 LEU A CA 1
ATOM 1213 C C . LEU A 1 159 ? -17.938 -0.132 24.656 1.00 90.00 159 LEU A C 1
ATOM 1215 O O . LEU A 1 159 ? -17.186 -1.058 24.331 1.00 90.00 159 LEU A O 1
ATOM 1219 N N . CYS A 1 160 ? -18.330 0.828 23.818 1.00 92.44 160 CYS A N 1
ATOM 1220 C CA . CYS A 1 160 ? -17.824 0.966 22.466 1.00 92.44 160 CYS A CA 1
ATOM 1221 C C . CYS A 1 160 ? -17.366 2.390 22.154 1.00 92.44 160 CYS A C 1
ATOM 1223 O O . CYS A 1 160 ? -18.000 3.366 22.554 1.00 92.44 160 CYS A O 1
ATOM 1225 N N . CYS A 1 161 ? -16.284 2.504 21.387 1.00 94.00 161 CYS A N 1
ATOM 1226 C CA . CYS A 1 161 ? -15.643 3.772 21.079 1.00 94.00 161 CYS A CA 1
ATOM 1227 C C . CYS A 1 161 ? -15.315 3.896 19.591 1.00 94.00 161 CYS A C 1
ATOM 1229 O O . CYS A 1 161 ? -15.106 2.908 18.895 1.00 94.00 161 CYS A O 1
ATOM 1231 N N . THR A 1 162 ? -15.243 5.124 19.086 1.00 94.50 162 THR A N 1
ATOM 1232 C CA . THR A 1 162 ? -14.791 5.431 17.722 1.00 94.50 162 THR A CA 1
ATOM 1233 C C . THR A 1 162 ? -13.690 6.478 17.752 1.00 94.50 162 THR A C 1
ATOM 1235 O O . THR A 1 162 ? -13.731 7.406 18.559 1.00 94.50 162 THR A O 1
ATOM 1238 N N . PHE A 1 163 ? -12.729 6.371 16.841 1.00 93.81 163 PHE A N 1
ATOM 1239 C CA . PHE A 1 163 ? -11.752 7.419 16.577 1.00 93.81 163 PHE A CA 1
ATOM 1240 C C . PHE A 1 163 ? -11.367 7.457 15.098 1.00 93.81 163 PHE A C 1
ATOM 1242 O O . PHE A 1 163 ? -11.523 6.478 14.369 1.00 93.81 163 PHE A O 1
ATOM 1249 N N . LYS A 1 164 ? -10.849 8.600 14.651 1.00 93.44 164 LYS A N 1
ATOM 1250 C CA . LYS A 1 164 ? -10.227 8.734 13.334 1.00 93.44 164 LYS A CA 1
ATOM 1251 C C . LYS A 1 164 ? -8.743 8.413 13.489 1.00 93.44 164 LYS A C 1
ATOM 1253 O O . LYS A 1 164 ? -8.079 9.014 14.335 1.00 93.44 164 LYS A O 1
ATOM 1258 N N . ALA A 1 165 ? -8.250 7.425 12.749 1.00 92.00 165 ALA A N 1
ATOM 1259 C CA . ALA A 1 165 ? -6.848 7.042 12.809 1.00 92.00 165 ALA A CA 1
ATOM 1260 C C . ALA A 1 165 ? -5.957 8.113 12.160 1.00 92.00 165 ALA A C 1
ATOM 1262 O O . ALA A 1 165 ? -6.423 9.160 11.715 1.00 92.00 165 ALA A O 1
ATOM 1263 N N . GLY A 1 166 ? -4.653 7.858 12.138 1.00 79.00 166 GLY A N 1
ATOM 1264 C CA . GLY A 1 166 ? -3.640 8.816 11.718 1.00 79.00 166 GLY A CA 1
ATOM 1265 C C . GLY A 1 166 ? -3.103 9.667 12.873 1.00 79.00 166 GLY A C 1
ATOM 1266 O O . GLY A 1 166 ? -3.342 9.405 14.059 1.00 79.00 166 GLY A O 1
ATOM 1267 N N . GLY A 1 167 ? -2.290 10.663 12.516 1.00 79.19 167 GLY A N 1
ATOM 1268 C CA . GLY A 1 167 ? -1.529 11.463 13.479 1.00 79.19 167 GLY A CA 1
ATOM 1269 C C . GLY A 1 167 ? -0.492 10.642 14.259 1.00 79.19 167 GLY A C 1
ATOM 1270 O O . GLY A 1 167 ? -0.299 9.450 14.027 1.00 79.19 167 GLY A O 1
ATOM 1271 N N . SER A 1 168 ? 0.191 11.266 15.217 1.00 74.12 168 SER A N 1
ATOM 1272 C CA . SER A 1 168 ? 1.254 10.605 15.993 1.00 74.12 168 SER A CA 1
ATOM 1273 C C . SER A 1 168 ? 0.754 9.442 16.865 1.00 74.12 168 SER A C 1
ATOM 1275 O O . SER A 1 168 ? 1.499 8.495 17.105 1.00 74.12 168 SER A O 1
ATOM 1277 N N . ALA A 1 169 ? -0.505 9.481 17.317 1.00 76.81 169 ALA A N 1
ATOM 1278 C CA . ALA A 1 169 ? -1.053 8.510 18.265 1.00 76.81 169 ALA A CA 1
ATOM 1279 C C . ALA A 1 169 ? -1.351 7.128 17.649 1.00 76.81 169 ALA A C 1
ATOM 1281 O O . ALA A 1 169 ? -1.228 6.111 18.341 1.00 76.81 169 ALA A O 1
ATOM 1282 N N . SER A 1 170 ? -1.722 7.080 16.362 1.00 84.62 170 SER A N 1
ATOM 1283 C CA . SER A 1 170 ? -2.172 5.848 15.690 1.00 84.62 170 SER A CA 1
ATOM 1284 C C . SER A 1 170 ? -1.530 5.590 14.321 1.00 84.62 170 SER A C 1
ATOM 1286 O O . SER A 1 170 ? -1.884 4.616 13.664 1.00 84.62 170 SER A O 1
ATOM 1288 N N . ALA A 1 171 ? -0.521 6.380 13.924 1.00 88.69 171 ALA A N 1
ATOM 1289 C CA . ALA A 1 171 ? 0.204 6.209 12.657 1.00 88.69 171 ALA A CA 1
ATOM 1290 C C . ALA A 1 171 ? 0.750 4.793 12.419 1.00 88.69 171 ALA A C 1
ATOM 1292 O O . ALA A 1 171 ? 0.914 4.400 11.271 1.00 88.69 171 ALA A O 1
ATOM 1293 N N . TYR A 1 172 ? 1.040 4.025 13.471 1.00 93.31 172 TYR A N 1
ATOM 1294 C CA . TYR A 1 172 ? 1.683 2.715 13.336 1.00 93.31 172 TYR A CA 1
ATOM 1295 C C . TYR A 1 172 ? 0.868 1.561 13.904 1.00 93.31 172 TYR A C 1
ATOM 1297 O O . TYR A 1 172 ? 1.338 0.430 13.874 1.00 93.31 172 TYR A O 1
ATOM 1305 N N . ARG A 1 173 ? -0.317 1.800 14.477 1.00 93.88 173 ARG A N 1
ATOM 1306 C CA . ARG A 1 173 ? -1.052 0.713 15.131 1.00 93.88 173 ARG A CA 1
ATOM 1307 C C . ARG A 1 173 ? -2.535 0.979 15.320 1.00 93.88 173 ARG A C 1
ATOM 1309 O O . ARG A 1 173 ? -2.923 2.070 15.728 1.00 93.88 173 ARG A O 1
ATOM 1316 N N . ILE A 1 174 ? -3.318 -0.082 15.162 1.00 95.00 174 ILE A N 1
ATOM 1317 C CA . ILE A 1 174 ? -4.687 -0.199 15.668 1.00 95.00 174 ILE A CA 1
ATOM 1318 C C . ILE A 1 174 ? -4.661 -1.339 16.678 1.00 95.00 174 ILE A C 1
ATOM 1320 O O . ILE A 1 174 ? -4.377 -2.479 16.320 1.00 95.00 174 ILE A O 1
ATOM 1324 N N . ARG A 1 175 ? -4.876 -1.011 17.951 1.00 92.50 175 ARG A N 1
ATOM 1325 C CA . ARG A 1 175 ? -4.623 -1.930 19.061 1.00 92.50 175 ARG A CA 1
ATOM 1326 C C . ARG A 1 175 ? -5.892 -2.591 19.556 1.00 92.50 175 ARG A C 1
ATOM 1328 O O . ARG A 1 175 ? -6.874 -1.905 19.825 1.00 92.50 175 ARG A O 1
ATOM 1335 N N . VAL A 1 176 ? -5.784 -3.887 19.815 1.00 94.38 176 VAL A N 1
ATOM 1336 C CA . VAL A 1 176 ? -6.731 -4.636 20.644 1.00 94.38 176 VAL A CA 1
ATOM 1337 C C . VAL A 1 176 ? -5.982 -5.379 21.745 1.00 94.38 176 VAL A C 1
ATOM 1339 O O . VAL A 1 176 ? -4.917 -5.941 21.506 1.00 94.38 176 VAL A O 1
ATOM 1342 N N . LEU A 1 177 ? -6.489 -5.306 22.973 1.00 93.94 177 LEU A N 1
ATOM 1343 C CA . LEU A 1 177 ? -5.838 -5.791 24.192 1.00 93.94 177 LEU A CA 1
ATOM 1344 C C . LEU A 1 177 ? -6.903 -6.200 25.217 1.00 93.94 177 LEU A C 1
ATOM 1346 O O . LEU A 1 177 ? -7.992 -5.631 25.232 1.00 93.94 177 LEU A O 1
ATOM 1350 N N . GLU A 1 178 ? -6.562 -7.128 26.113 1.00 90.19 178 GLU A N 1
ATOM 1351 C CA . GLU A 1 178 ? -7.473 -7.614 27.164 1.00 90.19 178 GLU A CA 1
ATOM 1352 C C . GLU A 1 178 ? -7.965 -6.480 28.083 1.00 90.19 178 GLU A C 1
ATOM 1354 O O . GLU A 1 178 ? -9.164 -6.360 28.319 1.00 90.19 178 GLU A O 1
ATOM 1359 N N . ASN A 1 179 ? -7.051 -5.598 28.516 1.00 88.88 179 ASN A N 1
ATOM 1360 C CA . ASN A 1 179 ? -7.333 -4.428 29.369 1.00 88.88 179 ASN A CA 1
ATOM 1361 C C . ASN A 1 179 ? -7.656 -3.158 28.557 1.00 88.88 179 ASN A C 1
ATOM 1363 O O . ASN A 1 179 ? -7.450 -2.041 29.034 1.00 88.88 179 ASN A O 1
ATOM 1367 N N . GLY A 1 180 ? -8.066 -3.320 27.302 1.00 92.44 180 GLY A N 1
ATOM 1368 C CA . GLY A 1 180 ? -8.446 -2.243 26.396 1.00 92.44 180 GLY A CA 1
ATOM 1369 C C . GLY A 1 180 ? -9.731 -2.631 25.685 1.00 92.44 180 GLY A C 1
ATOM 1370 O O . GLY A 1 180 ? -10.737 -2.878 26.338 1.00 92.44 180 GLY A O 1
ATOM 1371 N N . CYS A 1 181 ? -9.684 -2.713 24.359 1.00 94.12 181 CYS A N 1
ATOM 1372 C CA . CYS A 1 181 ? -10.782 -3.214 23.536 1.00 94.12 181 CYS A CA 1
ATOM 1373 C C . CYS A 1 181 ? -10.383 -4.530 22.872 1.00 94.12 181 CYS A C 1
ATOM 1375 O O . CYS A 1 181 ? -9.232 -4.687 22.463 1.00 94.12 181 CYS A O 1
ATOM 1377 N N . ARG A 1 182 ? -11.319 -5.474 22.744 1.00 94.94 182 ARG A N 1
ATOM 1378 C CA . ARG A 1 182 ? -11.027 -6.832 22.238 1.00 94.94 182 ARG A CA 1
ATOM 1379 C C . ARG A 1 182 ? -11.288 -7.009 20.745 1.00 94.94 182 ARG A C 1
ATOM 1381 O O . ARG A 1 182 ? -10.890 -8.013 20.152 1.00 94.94 182 ARG A O 1
ATOM 1388 N N . ALA A 1 183 ? -11.952 -6.042 20.126 1.00 94.69 183 ALA A N 1
ATOM 1389 C CA . ALA A 1 183 ? -12.294 -6.074 18.716 1.00 94.69 183 ALA A CA 1
ATOM 1390 C C . ALA A 1 183 ? -12.230 -4.684 18.089 1.00 94.69 183 ALA A C 1
ATOM 1392 O O . ALA A 1 183 ? -12.373 -3.674 18.778 1.00 94.69 183 ALA A O 1
ATOM 1393 N N . TYR A 1 184 ? -12.054 -4.641 16.768 1.00 95.06 184 TYR A N 1
ATOM 1394 C CA . TYR A 1 184 ? -12.156 -3.405 16.005 1.00 95.06 184 TYR A CA 1
ATOM 1395 C C . TYR A 1 184 ? -12.731 -3.623 14.603 1.00 95.06 184 TYR A C 1
ATOM 1397 O O . TYR A 1 184 ? -12.765 -4.735 14.063 1.00 95.06 184 TYR A O 1
ATOM 1405 N N . ARG A 1 185 ? -13.174 -2.520 14.007 1.00 94.12 185 ARG A N 1
ATOM 1406 C CA . ARG A 1 185 ? -13.509 -2.380 12.590 1.00 94.12 185 ARG A CA 1
ATOM 1407 C C . ARG A 1 185 ? -12.952 -1.065 12.086 1.00 94.12 185 ARG A C 1
ATOM 1409 O O . ARG A 1 185 ? -12.819 -0.119 12.854 1.00 94.12 185 ARG A O 1
ATOM 1416 N N . SER A 1 186 ? -12.611 -1.021 10.807 1.00 95.38 186 SER A N 1
ATOM 1417 C CA . SER A 1 186 ? -12.089 0.178 10.164 1.00 95.38 186 SER A CA 1
ATOM 1418 C C . SER A 1 186 ? -12.758 0.365 8.818 1.00 95.38 186 SER A C 1
ATOM 1420 O O . SER A 1 186 ? -12.918 -0.599 8.068 1.00 95.38 186 SER A O 1
ATOM 1422 N N . PHE A 1 187 ? -13.117 1.608 8.529 1.00 95.06 187 PHE A N 1
ATOM 1423 C CA . PHE A 1 187 ? -13.727 2.030 7.279 1.00 95.06 187 PHE A CA 1
ATOM 1424 C C . PHE A 1 187 ? -12.984 3.244 6.738 1.00 95.06 187 PHE A C 1
ATOM 1426 O O . PHE A 1 187 ? -12.623 4.144 7.496 1.00 95.06 187 PHE A O 1
ATOM 1433 N N . ILE A 1 188 ? -12.768 3.279 5.428 1.00 94.94 188 ILE A N 1
ATOM 1434 C CA . ILE A 1 188 ? -12.024 4.351 4.762 1.00 94.94 188 ILE A CA 1
ATOM 1435 C C . ILE A 1 188 ? -13.024 5.353 4.192 1.00 94.94 188 ILE A C 1
ATOM 1437 O O . ILE A 1 188 ? -13.940 4.947 3.480 1.00 94.94 188 ILE A O 1
ATOM 1441 N N . GLY A 1 189 ? -12.848 6.644 4.488 1.00 91.31 189 GLY A N 1
ATOM 1442 C CA . GLY A 1 189 ? -13.659 7.716 3.893 1.00 91.31 189 GLY A CA 1
ATOM 1443 C C . GLY A 1 189 ? -15.160 7.580 4.169 1.00 91.31 189 GLY A C 1
ATOM 1444 O O . GLY A 1 189 ? -15.977 7.824 3.286 1.00 91.31 189 GLY A O 1
ATOM 1445 N N . LEU A 1 190 ? -15.518 7.127 5.373 1.00 90.75 190 LEU A N 1
ATOM 1446 C CA . LEU A 1 190 ? -16.896 6.835 5.758 1.00 90.75 190 LEU A CA 1
ATOM 1447 C C . LEU A 1 190 ? -17.774 8.097 5.753 1.00 90.75 190 LEU A C 1
ATOM 1449 O O . LEU A 1 190 ? -17.467 9.071 6.441 1.00 90.75 190 LEU A O 1
ATOM 1453 N N . ASP A 1 191 ? -18.890 8.047 5.021 1.00 90.69 191 ASP A N 1
ATOM 1454 C CA . ASP A 1 191 ? -19.948 9.057 5.080 1.00 90.69 191 ASP A CA 1
ATOM 1455 C C . ASP A 1 191 ? -21.002 8.649 6.117 1.00 90.69 191 ASP A C 1
ATOM 1457 O O . ASP A 1 191 ? -21.864 7.802 5.880 1.00 90.69 191 ASP A O 1
ATOM 1461 N N . TRP A 1 192 ? -20.924 9.276 7.286 1.00 86.81 192 TRP A N 1
ATOM 1462 C CA . TRP A 1 192 ? -21.829 9.047 8.410 1.00 86.81 192 TRP A CA 1
ATOM 1463 C C . TRP A 1 192 ? -23.276 9.513 8.187 1.00 86.81 192 TRP A C 1
ATOM 1465 O O . TRP A 1 192 ? -24.133 9.221 9.016 1.00 86.81 192 TRP A O 1
ATOM 1475 N N . GLY A 1 193 ? -23.562 10.245 7.103 1.00 89.50 193 GLY A N 1
ATOM 1476 C CA . GLY A 1 193 ? -24.922 10.647 6.746 1.00 89.50 193 GLY A CA 1
ATOM 1477 C C . GLY A 1 193 ? -25.711 9.508 6.101 1.00 89.50 193 GLY A C 1
ATOM 1478 O O . GLY A 1 193 ? -26.934 9.587 5.993 1.00 89.50 193 GLY A O 1
ATOM 1479 N N . LEU A 1 194 ? -25.016 8.451 5.674 1.00 90.88 194 LEU A N 1
ATOM 1480 C CA . LEU A 1 194 ? -25.604 7.270 5.065 1.00 90.88 194 LEU A CA 1
ATOM 1481 C C . LEU A 1 194 ? -25.905 6.193 6.116 1.00 90.88 194 LEU A C 1
ATOM 1483 O O . LEU A 1 194 ? -25.163 6.060 7.095 1.00 90.88 194 LEU A O 1
ATOM 1487 N N . PRO A 1 195 ? -26.958 5.383 5.905 1.00 89.25 195 PRO A N 1
ATOM 1488 C CA . PRO A 1 195 ? -27.241 4.244 6.767 1.00 89.25 195 PRO A CA 1
ATOM 1489 C C . PRO A 1 195 ? -26.141 3.174 6.647 1.00 89.25 195 PRO A C 1
ATOM 1491 O O . PRO A 1 195 ? -25.429 3.098 5.642 1.00 89.25 195 PRO A O 1
ATOM 1494 N N . VAL A 1 196 ? -25.997 2.350 7.689 1.00 88.12 196 VAL A N 1
ATOM 1495 C CA . VAL A 1 196 ? -24.884 1.392 7.849 1.00 88.12 196 VAL A CA 1
ATOM 1496 C C . VAL A 1 196 ? -24.788 0.383 6.698 1.00 88.12 196 VAL A C 1
ATOM 1498 O O . VAL A 1 196 ? -23.691 0.007 6.299 1.00 88.12 196 VAL A O 1
ATOM 1501 N N . ASP A 1 197 ? -25.913 -0.012 6.100 1.00 87.06 197 ASP A N 1
ATOM 1502 C CA . ASP A 1 197 ? -25.967 -0.915 4.940 1.00 87.06 197 ASP A CA 1
ATOM 1503 C C . ASP A 1 197 ? -25.352 -0.315 3.660 1.00 87.06 197 ASP A C 1
ATOM 1505 O O . ASP A 1 197 ? -25.080 -1.035 2.698 1.00 87.06 197 ASP A O 1
ATOM 1509 N N . LYS A 1 198 ? -25.141 1.007 3.632 1.00 90.88 198 LYS A N 1
ATOM 1510 C CA . LYS A 1 198 ? -24.501 1.738 2.529 1.00 90.88 198 LYS A CA 1
ATOM 1511 C C . LYS A 1 198 ? -23.043 2.079 2.796 1.00 90.88 198 LYS A C 1
ATOM 1513 O O . LYS A 1 198 ? -22.402 2.682 1.935 1.00 90.88 198 LYS A O 1
ATOM 1518 N N . TRP A 1 199 ? -22.516 1.727 3.963 1.00 91.12 199 TRP A N 1
ATOM 1519 C CA . TRP A 1 199 ? -21.117 1.969 4.281 1.00 91.12 199 TRP A CA 1
ATOM 1520 C C . TRP A 1 199 ? -20.195 1.096 3.417 1.00 91.12 199 TRP A C 1
ATOM 1522 O O . TRP A 1 199 ? -20.599 0.030 2.946 1.00 91.12 199 TRP A O 1
ATOM 1532 N N . PRO A 1 200 ? -18.953 1.546 3.160 1.00 93.19 200 PRO A N 1
ATOM 1533 C CA . PRO A 1 200 ? -18.005 0.771 2.372 1.00 93.19 200 PRO A CA 1
ATOM 1534 C C . PRO A 1 200 ? -17.626 -0.533 3.081 1.00 93.19 200 PRO A C 1
ATOM 1536 O O . PRO A 1 200 ? -17.767 -0.672 4.295 1.00 93.19 200 PRO A O 1
ATOM 1539 N N . ASN A 1 201 ? -17.063 -1.478 2.328 1.00 92.62 201 ASN A N 1
ATOM 1540 C CA . ASN A 1 201 ? -16.480 -2.675 2.928 1.00 92.62 201 ASN A CA 1
ATOM 1541 C C . ASN A 1 201 ? -15.347 -2.303 3.907 1.00 92.62 201 ASN A C 1
ATOM 1543 O O . ASN A 1 201 ? -14.608 -1.347 3.641 1.00 92.62 201 ASN A O 1
ATOM 1547 N N . PRO A 1 202 ? -15.154 -3.071 4.997 1.00 93.75 202 PRO A N 1
ATOM 1548 C CA . PRO A 1 202 ? -14.073 -2.825 5.941 1.00 93.75 202 PRO A CA 1
ATOM 1549 C C . PRO A 1 202 ? -12.698 -2.814 5.269 1.00 93.75 202 PRO A C 1
ATOM 1551 O O . PRO A 1 202 ? -12.366 -3.685 4.461 1.00 93.75 202 PRO A O 1
ATOM 1554 N N . GLY A 1 203 ? -11.878 -1.840 5.645 1.00 96.75 203 GLY A N 1
ATOM 1555 C CA . GLY A 1 203 ? -10.567 -1.611 5.058 1.00 96.75 203 GLY A CA 1
ATOM 1556 C C . GLY A 1 203 ? -9.692 -0.755 5.961 1.00 96.75 203 GLY A C 1
ATOM 1557 O O . GLY A 1 203 ? -10.184 0.065 6.741 1.00 96.75 203 GLY A O 1
ATOM 1558 N N . VAL A 1 204 ? -8.381 -0.951 5.851 1.00 97.44 204 VAL A N 1
ATOM 1559 C CA . VAL A 1 204 ? -7.392 -0.059 6.460 1.00 97.44 204 VAL A CA 1
ATOM 1560 C C . VAL A 1 204 ? -6.497 0.482 5.358 1.00 97.44 204 VAL A C 1
ATOM 1562 O O . VAL A 1 204 ? -5.755 -0.267 4.723 1.00 97.44 204 VAL A O 1
ATOM 1565 N N . GLU A 1 205 ? -6.593 1.783 5.117 1.00 97.44 205 GLU A N 1
ATOM 1566 C CA . GLU A 1 205 ? -5.721 2.507 4.209 1.00 97.44 205 GLU A CA 1
ATOM 1567 C C . GLU A 1 205 ? -4.385 2.798 4.897 1.00 97.44 205 GLU A C 1
ATOM 1569 O O . GLU A 1 205 ? -4.314 3.423 5.961 1.00 97.44 205 GLU A O 1
ATOM 1574 N N . ILE A 1 206 ? -3.317 2.353 4.252 1.00 97.31 206 ILE A N 1
ATOM 1575 C CA . ILE A 1 206 ? -1.934 2.588 4.632 1.00 97.31 206 ILE A CA 1
ATOM 1576 C C . ILE A 1 206 ? -1.309 3.451 3.541 1.00 97.31 206 ILE A C 1
ATOM 1578 O O . ILE A 1 206 ? -1.415 3.153 2.349 1.00 97.31 206 ILE A O 1
ATOM 1582 N N . GLN A 1 207 ? -0.648 4.524 3.951 1.00 96.38 207 GLN A N 1
ATOM 1583 C CA . GLN A 1 207 ? 0.199 5.324 3.088 1.00 96.38 207 GLN A CA 1
ATOM 1584 C C . GLN A 1 207 ? 1.644 4.852 3.200 1.00 96.38 207 GLN A C 1
ATOM 1586 O O . GLN A 1 207 ? 2.090 4.415 4.262 1.00 96.38 207 GLN A O 1
ATOM 1591 N N . TRP A 1 208 ? 2.384 4.970 2.101 1.00 96.38 208 TRP A N 1
ATOM 1592 C CA . TRP A 1 208 ? 3.836 4.890 2.138 1.00 96.38 208 TRP A CA 1
ATOM 1593 C C . TRP A 1 208 ? 4.503 6.220 1.796 1.00 96.38 208 TRP A C 1
ATOM 1595 O O . TRP A 1 208 ? 3.933 7.081 1.124 1.00 96.38 208 TRP A O 1
ATOM 1605 N N . VAL A 1 209 ? 5.721 6.398 2.297 1.00 95.12 209 VAL A N 1
ATOM 1606 C CA . VAL A 1 209 ? 6.553 7.576 2.022 1.00 95.12 209 VAL A CA 1
ATOM 1607 C C . VAL A 1 209 ? 7.140 7.475 0.612 1.00 95.12 209 VAL A C 1
ATOM 1609 O O . VAL A 1 209 ? 7.360 6.382 0.103 1.00 95.12 209 VAL A O 1
ATOM 1612 N N . LEU A 1 210 ? 7.384 8.603 -0.057 1.00 94.06 210 LEU A N 1
ATOM 1613 C CA . LEU A 1 210 ? 8.046 8.577 -1.362 1.00 94.06 210 LEU A CA 1
ATOM 1614 C C . LEU A 1 210 ? 9.491 8.057 -1.232 1.00 94.06 210 LEU A C 1
ATOM 1616 O O . LEU A 1 210 ? 10.244 8.576 -0.405 1.00 94.06 210 LEU A O 1
ATOM 1620 N N . PRO A 1 211 ? 9.895 7.065 -2.043 1.00 92.75 211 PRO A N 1
ATOM 1621 C CA . PRO A 1 211 ? 11.251 6.534 -2.033 1.00 92.75 211 PRO A CA 1
ATOM 1622 C C . PRO A 1 211 ? 12.252 7.555 -2.584 1.00 92.75 211 PRO A C 1
ATOM 1624 O O . PRO A 1 211 ? 11.963 8.303 -3.525 1.00 92.75 211 PRO A O 1
ATOM 1627 N N . LEU A 1 212 ? 13.455 7.539 -2.016 1.00 90.81 212 LEU A N 1
ATOM 1628 C CA . LEU A 1 212 ? 14.616 8.226 -2.579 1.00 90.81 212 LEU A CA 1
ATOM 1629 C C . LEU A 1 212 ? 15.186 7.432 -3.761 1.00 90.81 212 LEU A C 1
ATOM 1631 O O . LEU A 1 212 ? 14.721 6.334 -4.070 1.00 90.81 212 LEU A O 1
ATOM 1635 N N . GLU A 1 213 ? 16.218 7.970 -4.403 1.00 91.62 213 GLU A N 1
ATOM 1636 C CA . GLU A 1 213 ? 16.963 7.245 -5.427 1.00 91.62 213 GLU A CA 1
ATOM 1637 C C . GLU A 1 213 ? 17.529 5.913 -4.885 1.00 91.62 213 GLU A C 1
ATOM 1639 O O . GLU A 1 213 ? 17.930 5.831 -3.708 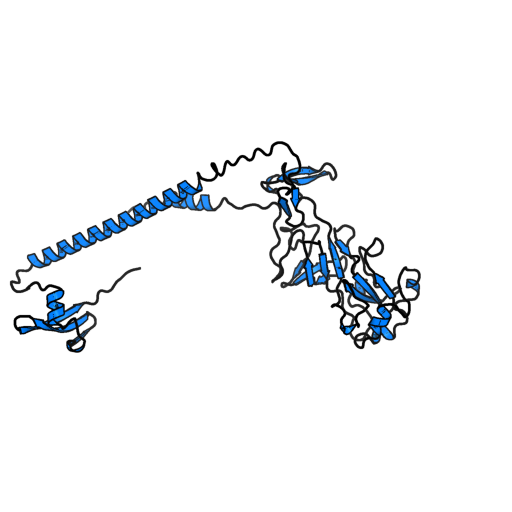1.00 91.62 213 GLU A O 1
ATOM 1644 N N . PRO A 1 214 ? 17.585 4.862 -5.728 1.00 90.56 214 PRO A N 1
ATOM 1645 C CA . PRO A 1 214 ? 18.028 3.537 -5.315 1.00 90.56 214 PRO A CA 1
ATOM 1646 C C . PRO A 1 214 ? 19.492 3.559 -4.875 1.00 90.56 214 PRO A C 1
ATOM 1648 O O . PRO A 1 214 ? 20.311 4.329 -5.383 1.00 90.56 214 PRO A O 1
ATOM 1651 N N . VAL A 1 215 ? 19.810 2.690 -3.917 1.00 90.69 215 VAL A N 1
ATOM 1652 C CA . VAL A 1 215 ? 21.178 2.479 -3.434 1.00 90.69 215 VAL A CA 1
ATOM 1653 C C . VAL A 1 215 ? 22.000 1.788 -4.522 1.00 90.69 215 VAL A C 1
ATOM 1655 O O . VAL A 1 215 ? 21.497 0.894 -5.197 1.00 90.69 215 VAL A O 1
ATOM 1658 N N . CYS A 1 216 ? 23.261 2.190 -4.672 1.00 91.06 216 CYS A N 1
ATOM 1659 C CA . CYS A 1 216 ? 24.190 1.613 -5.641 1.00 91.06 216 CYS A CA 1
ATOM 1660 C C . CYS A 1 216 ? 25.542 1.306 -5.002 1.00 91.06 216 CYS A C 1
ATOM 1662 O O . CYS A 1 216 ? 26.041 2.068 -4.173 1.00 91.06 216 CYS A O 1
ATOM 1664 N N . GLU A 1 217 ? 26.171 0.213 -5.421 1.00 90.81 217 GLU A N 1
ATOM 1665 C CA . GLU A 1 217 ? 27.565 -0.077 -5.082 1.00 90.81 217 GLU A CA 1
ATOM 1666 C C . GLU A 1 217 ? 28.494 0.507 -6.151 1.00 90.81 217 GLU A C 1
ATOM 1668 O O . GLU A 1 217 ? 29.549 1.079 -5.846 1.00 90.81 217 GLU A O 1
ATOM 1673 N N . SER A 1 218 ? 28.071 0.421 -7.416 1.00 90.81 218 SER A N 1
ATOM 1674 C CA . SER A 1 218 ? 28.809 0.932 -8.565 1.00 90.81 218 SER A CA 1
ATOM 1675 C C . SER A 1 218 ? 27.887 1.499 -9.649 1.00 90.81 218 SER A C 1
ATOM 1677 O O . SER A 1 218 ? 26.666 1.399 -9.591 1.00 90.81 218 SER A O 1
ATOM 1679 N N . GLN A 1 219 ? 28.479 2.100 -10.684 1.00 91.81 219 GLN A N 1
ATOM 1680 C CA . GLN A 1 219 ? 27.724 2.709 -11.782 1.00 91.81 219 GLN A CA 1
ATOM 1681 C C . GLN A 1 219 ? 26.860 1.706 -12.567 1.00 91.81 219 GLN A C 1
ATOM 1683 O O . GLN A 1 219 ? 25.912 2.127 -13.223 1.00 91.81 219 GLN A O 1
ATOM 1688 N N . VAL A 1 220 ? 27.166 0.404 -12.512 1.00 88.69 220 VAL A N 1
ATOM 1689 C CA . VAL A 1 220 ? 26.395 -0.634 -13.225 1.00 88.69 220 VAL A CA 1
ATOM 1690 C C . VAL A 1 220 ? 25.010 -0.867 -12.618 1.00 88.69 220 VAL A C 1
ATOM 1692 O O . VAL A 1 220 ? 24.134 -1.388 -13.302 1.00 88.69 220 VAL A O 1
ATOM 1695 N N . ASP A 1 221 ? 24.809 -0.449 -11.366 1.00 87.12 221 ASP A N 1
ATOM 1696 C CA . ASP A 1 221 ? 23.519 -0.511 -10.670 1.00 87.12 221 ASP A CA 1
ATOM 1697 C C . ASP A 1 221 ? 22.611 0.669 -11.058 1.00 87.12 221 ASP A C 1
ATOM 1699 O O . ASP A 1 221 ? 21.416 0.683 -10.758 1.00 87.12 221 ASP A O 1
ATOM 1703 N N . CYS A 1 222 ? 23.179 1.677 -11.725 1.00 89.56 222 CYS A N 1
ATOM 1704 C CA . CYS A 1 222 ? 22.499 2.897 -12.126 1.00 89.56 222 CYS A CA 1
ATOM 1705 C C . CYS A 1 222 ? 22.147 2.901 -13.610 1.00 89.56 222 CYS A C 1
ATOM 1707 O O . CYS A 1 222 ? 22.823 2.320 -14.459 1.00 89.56 222 CYS A O 1
ATOM 1709 N N . ASP A 1 223 ? 21.088 3.637 -13.926 1.00 88.62 223 ASP A N 1
ATOM 1710 C CA . ASP A 1 223 ? 20.621 3.825 -15.286 1.00 88.62 223 ASP A CA 1
ATOM 1711 C C . ASP A 1 223 ? 21.570 4.732 -16.059 1.00 88.62 223 ASP A C 1
ATOM 1713 O O . ASP A 1 223 ? 22.313 5.538 -15.500 1.00 88.62 223 ASP A O 1
ATOM 1717 N N . ALA A 1 224 ? 21.456 4.708 -17.388 1.00 89.12 224 ALA A N 1
ATOM 1718 C CA . ALA A 1 224 ? 22.175 5.648 -18.248 1.00 89.12 224 ALA A CA 1
ATOM 1719 C C . ALA A 1 224 ? 21.899 7.127 -17.897 1.00 89.12 224 ALA A C 1
ATOM 1721 O O . ALA A 1 224 ? 22.702 7.998 -18.239 1.00 89.12 224 ALA A O 1
ATOM 1722 N N . ASN A 1 225 ? 20.796 7.413 -17.201 1.00 91.62 225 ASN A N 1
ATOM 1723 C CA . ASN A 1 225 ? 20.357 8.746 -16.796 1.00 91.62 225 ASN A CA 1
ATOM 1724 C C . ASN A 1 225 ? 20.755 9.136 -15.361 1.00 91.62 225 ASN A C 1
ATOM 1726 O O . ASN A 1 225 ? 20.449 10.252 -14.937 1.00 91.62 225 ASN A O 1
ATOM 1730 N N . SER A 1 226 ? 21.441 8.266 -14.622 1.00 93.12 226 SER A N 1
ATOM 1731 C CA . SER A 1 226 ? 21.891 8.527 -13.253 1.00 93.12 226 SER A CA 1
ATOM 1732 C C . SER A 1 226 ? 23.370 8.186 -13.059 1.00 93.12 226 SER A C 1
ATOM 1734 O O . SER A 1 226 ? 23.986 7.505 -13.881 1.00 93.12 226 SER A O 1
ATOM 1736 N N . THR A 1 227 ? 23.965 8.717 -11.996 1.00 94.00 227 THR A N 1
ATOM 1737 C CA . THR A 1 227 ? 25.357 8.480 -11.604 1.00 94.00 227 THR A CA 1
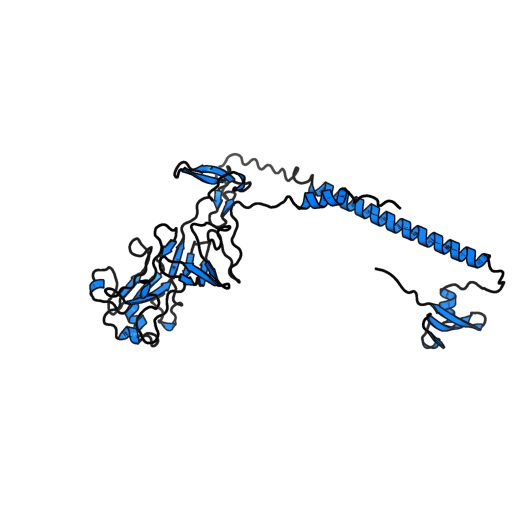ATOM 1738 C C . THR A 1 227 ? 25.388 7.951 -10.175 1.00 94.00 227 THR A C 1
ATOM 1740 O O . THR A 1 227 ? 24.688 8.475 -9.310 1.00 94.00 227 THR A O 1
ATOM 1743 N N . CYS A 1 228 ? 26.187 6.914 -9.920 1.00 93.69 228 CYS A N 1
ATOM 1744 C CA . CYS A 1 228 ? 26.362 6.381 -8.573 1.00 93.69 228 CYS A CA 1
ATOM 1745 C C . CYS A 1 228 ? 27.271 7.307 -7.759 1.00 93.69 228 CYS A C 1
ATOM 1747 O O . CYS A 1 228 ? 28.492 7.303 -7.932 1.00 93.69 228 CYS A O 1
ATOM 1749 N N . GLU A 1 229 ? 26.677 8.101 -6.872 1.00 94.00 229 GLU A N 1
ATOM 1750 C CA . GLU A 1 229 ? 27.390 9.092 -6.068 1.00 94.00 229 GLU A CA 1
ATOM 1751 C C . GLU A 1 229 ? 27.101 8.905 -4.578 1.00 94.00 229 GLU A C 1
ATOM 1753 O O . GLU A 1 229 ? 26.070 8.366 -4.178 1.00 94.00 229 GLU A O 1
ATOM 1758 N N . LEU A 1 230 ? 28.050 9.324 -3.740 1.00 92.12 230 LEU A N 1
ATOM 1759 C CA . LEU A 1 230 ? 27.902 9.276 -2.291 1.00 92.12 230 LEU A CA 1
ATOM 1760 C C . LEU A 1 230 ? 26.980 10.407 -1.835 1.00 92.12 230 LEU A C 1
ATOM 1762 O O . LEU A 1 230 ? 27.339 11.582 -1.958 1.00 92.12 230 LEU A O 1
ATOM 1766 N N . ASN A 1 231 ? 25.843 10.059 -1.241 1.00 87.00 231 ASN A N 1
ATOM 1767 C CA . ASN A 1 231 ? 25.001 11.044 -0.593 1.00 87.00 231 ASN A CA 1
ATOM 1768 C C . ASN A 1 231 ? 25.661 11.489 0.722 1.00 87.00 231 ASN A C 1
ATOM 1770 O O . ASN A 1 231 ? 25.929 10.692 1.622 1.00 87.00 231 ASN A O 1
ATOM 1774 N N . ARG A 1 232 ? 25.968 12.786 0.830 1.00 82.81 232 ARG A N 1
ATOM 1775 C CA . ARG A 1 232 ? 26.726 13.340 1.968 1.00 82.81 232 ARG A CA 1
ATOM 1776 C C . ARG A 1 232 ? 25.925 13.358 3.269 1.00 82.81 232 ARG A C 1
ATOM 1778 O O . ARG A 1 232 ? 26.525 13.472 4.332 1.00 82.81 232 ARG A O 1
ATOM 1785 N N . SER A 1 233 ? 24.598 13.275 3.186 1.00 83.50 233 SER A N 1
ATOM 1786 C CA . SER A 1 233 ? 23.707 13.356 4.345 1.00 83.50 233 SER A CA 1
ATOM 1787 C C . SER A 1 233 ? 23.650 12.060 5.152 1.00 83.50 233 SER A C 1
ATOM 1789 O O . SER A 1 233 ? 23.667 12.113 6.376 1.00 83.50 233 SER A O 1
ATOM 1791 N N . ASP A 1 234 ? 23.579 10.910 4.480 1.00 85.25 234 ASP A N 1
ATOM 1792 C CA . ASP A 1 234 ? 23.456 9.586 5.107 1.00 85.25 234 ASP A CA 1
ATOM 1793 C C . ASP A 1 234 ? 24.709 8.711 4.909 1.00 85.25 234 ASP A C 1
ATOM 1795 O O . ASP A 1 234 ? 24.821 7.652 5.521 1.00 85.25 234 ASP A O 1
ATOM 1799 N N . GLY A 1 235 ? 25.670 9.146 4.084 1.00 87.19 235 GLY A N 1
ATOM 1800 C CA . GLY A 1 235 ? 26.864 8.371 3.747 1.00 87.19 235 GLY A CA 1
ATOM 1801 C C . GLY A 1 235 ? 26.575 7.168 2.844 1.00 87.19 235 GLY A C 1
ATOM 1802 O O . GLY A 1 235 ? 27.450 6.320 2.666 1.00 87.19 235 GLY A O 1
ATOM 1803 N N . VAL A 1 236 ? 25.371 7.072 2.273 1.00 90.56 236 VAL A N 1
ATOM 1804 C CA . VAL A 1 236 ? 24.947 5.960 1.416 1.00 90.56 236 VAL A CA 1
ATOM 1805 C C . VAL A 1 236 ? 25.119 6.354 -0.047 1.00 90.56 236 VAL A C 1
ATOM 1807 O O . VAL A 1 236 ? 24.773 7.460 -0.457 1.00 90.56 236 VAL A O 1
ATOM 1810 N N . ARG A 1 237 ? 25.670 5.458 -0.870 1.00 93.31 237 ARG A N 1
ATOM 1811 C CA . ARG A 1 237 ? 25.778 5.691 -2.316 1.00 93.31 237 ARG A CA 1
ATOM 1812 C C . ARG A 1 237 ? 24.444 5.438 -3.005 1.00 93.31 237 ARG A C 1
ATOM 1814 O O . ARG A 1 237 ? 23.818 4.409 -2.762 1.00 93.31 237 ARG A O 1
ATOM 1821 N N . ARG A 1 238 ? 24.012 6.368 -3.855 1.00 92.50 238 ARG A N 1
ATOM 1822 C CA . ARG A 1 238 ? 22.730 6.304 -4.567 1.00 92.50 238 ARG A CA 1
ATOM 1823 C C . ARG A 1 238 ? 22.872 6.735 -6.019 1.00 92.50 238 ARG A C 1
ATOM 1825 O O . ARG A 1 238 ? 23.784 7.481 -6.378 1.00 92.50 238 ARG A O 1
ATOM 1832 N N . CYS A 1 239 ? 21.950 6.268 -6.852 1.00 93.00 239 CYS A N 1
ATOM 1833 C CA . CYS A 1 239 ? 21.877 6.631 -8.262 1.00 93.00 239 CYS A CA 1
ATOM 1834 C C . CYS A 1 239 ? 21.248 8.014 -8.454 1.00 93.00 239 CYS A C 1
ATOM 1836 O O . CYS A 1 239 ? 20.073 8.128 -8.802 1.00 93.00 239 CYS A O 1
ATOM 1838 N N . HIS A 1 240 ? 22.031 9.070 -8.270 1.00 93.62 240 HIS A N 1
ATOM 1839 C CA . HIS A 1 240 ? 21.557 10.439 -8.440 1.00 93.62 240 HIS A CA 1
ATOM 1840 C C . HIS A 1 240 ? 21.330 10.788 -9.910 1.00 93.62 240 HIS A C 1
ATOM 1842 O O . HIS A 1 240 ? 22.124 10.438 -10.786 1.00 93.62 240 HIS A O 1
ATOM 1848 N N . CYS A 1 241 ? 20.233 11.485 -10.199 1.00 93.19 241 CYS A N 1
ATOM 1849 C CA . CYS A 1 241 ? 19.903 11.873 -11.565 1.00 93.19 241 CYS A CA 1
ATOM 1850 C C . CYS A 1 241 ? 20.935 12.848 -12.147 1.00 93.19 241 CYS A C 1
ATOM 1852 O O . CYS A 1 241 ? 21.370 13.794 -11.490 1.00 93.19 241 CYS A O 1
ATOM 1854 N N . LYS A 1 242 ? 21.303 12.635 -13.416 1.00 93.06 242 LYS A N 1
ATOM 1855 C CA . LYS A 1 242 ? 22.195 13.541 -14.150 1.00 93.06 242 LYS A CA 1
ATOM 1856 C C . LYS A 1 242 ? 21.565 14.928 -14.307 1.00 93.06 242 LYS A C 1
ATOM 1858 O O . LYS A 1 242 ? 20.346 15.088 -14.267 1.00 93.06 242 LYS A O 1
ATOM 1863 N N . VAL A 1 243 ? 22.415 15.930 -14.531 1.00 89.44 243 VAL A N 1
ATOM 1864 C CA . VAL A 1 243 ? 22.016 17.338 -14.690 1.00 89.44 243 VAL A CA 1
ATOM 1865 C C . VAL A 1 243 ? 20.862 17.485 -15.691 1.00 89.44 243 VAL A C 1
ATOM 1867 O O . VAL A 1 243 ? 20.922 16.960 -16.801 1.00 89.44 243 VAL A O 1
ATOM 1870 N N . GLY A 1 244 ? 19.821 18.222 -15.293 1.00 88.38 244 GLY A N 1
ATOM 1871 C CA . GLY A 1 244 ? 18.619 18.457 -16.104 1.00 88.38 244 GLY A CA 1
ATOM 1872 C C . GLY A 1 244 ? 17.524 17.392 -15.962 1.00 88.38 244 GLY A C 1
ATOM 1873 O O . GLY A 1 244 ? 16.469 17.530 -16.581 1.00 88.38 244 GLY A O 1
ATOM 1874 N N . LEU A 1 245 ? 17.748 16.358 -15.148 1.00 92.25 245 LEU A N 1
ATOM 1875 C CA . LEU A 1 245 ? 16.757 15.339 -14.813 1.00 92.25 245 LEU A CA 1
ATOM 1876 C C . LEU A 1 245 ? 16.373 15.409 -13.332 1.00 92.25 245 LEU A C 1
ATOM 1878 O O . LEU A 1 245 ? 17.165 15.822 -12.487 1.00 92.25 245 LEU A O 1
ATOM 1882 N N . GLN A 1 246 ? 15.159 14.967 -13.023 1.00 91.88 246 GLN A N 1
ATOM 1883 C CA . GLN A 1 246 ? 14.646 14.822 -11.666 1.00 91.88 246 GLN A CA 1
ATOM 1884 C C . GLN A 1 246 ? 14.154 13.400 -11.422 1.00 91.88 246 GLN A C 1
ATOM 1886 O O . GLN A 1 246 ? 13.602 12.747 -12.314 1.00 91.88 246 GLN A O 1
ATOM 1891 N N . TRP A 1 247 ? 14.359 12.935 -10.192 1.00 92.00 247 TRP A N 1
ATOM 1892 C CA . TRP A 1 247 ? 13.879 11.640 -9.740 1.00 92.00 247 TRP A CA 1
ATOM 1893 C C . TRP A 1 247 ? 12.352 11.621 -9.721 1.00 92.00 247 TRP A C 1
ATOM 1895 O O . TRP A 1 247 ? 11.721 12.457 -9.074 1.00 92.00 247 TRP A O 1
ATOM 1905 N N . ASN A 1 248 ? 11.758 10.666 -10.433 1.00 91.38 248 ASN A N 1
ATOM 1906 C CA . ASN A 1 248 ? 10.339 10.371 -10.351 1.00 91.38 248 ASN A CA 1
ATOM 1907 C C . ASN A 1 248 ? 10.135 9.182 -9.399 1.00 91.38 248 ASN A C 1
ATOM 1909 O O . ASN A 1 248 ? 10.331 8.034 -9.807 1.00 91.38 248 ASN A O 1
ATOM 1913 N N . PRO A 1 249 ? 9.690 9.418 -8.155 1.00 90.25 249 PRO A N 1
ATOM 1914 C CA . PRO A 1 249 ? 9.588 8.370 -7.146 1.00 90.25 249 PRO A CA 1
ATOM 1915 C C . PRO A 1 249 ? 8.375 7.444 -7.340 1.00 90.25 249 PRO A C 1
ATOM 1917 O O . PRO A 1 249 ? 8.256 6.444 -6.640 1.00 90.25 249 PRO A O 1
ATOM 1920 N N . ILE A 1 250 ? 7.470 7.750 -8.280 1.00 89.56 250 ILE A N 1
ATOM 1921 C CA . ILE A 1 250 ? 6.342 6.876 -8.642 1.00 89.56 250 ILE A CA 1
ATOM 1922 C C . ILE A 1 250 ? 6.758 5.876 -9.723 1.00 89.56 250 ILE A C 1
ATOM 1924 O O . ILE A 1 250 ? 6.342 4.721 -9.703 1.00 89.56 250 ILE A O 1
ATOM 1928 N N . GLN A 1 251 ? 7.580 6.321 -10.676 1.00 88.25 251 GLN A N 1
ATOM 1929 C CA . GLN A 1 251 ? 8.062 5.482 -11.777 1.00 88.25 251 GLN A CA 1
ATOM 1930 C C . GLN A 1 251 ? 9.403 4.805 -11.479 1.00 88.25 251 GLN A C 1
ATOM 1932 O O . GLN A 1 251 ? 9.740 3.828 -12.142 1.00 88.25 251 GLN A O 1
ATOM 1937 N N . GLY A 1 252 ? 10.162 5.306 -10.503 1.00 89.00 252 GLY A N 1
ATOM 1938 C CA . GLY A 1 252 ? 11.483 4.785 -10.165 1.00 89.00 252 GLY A CA 1
ATOM 1939 C C . GLY A 1 252 ? 12.542 5.106 -11.222 1.00 89.00 252 GLY A C 1
ATOM 1940 O O . GLY A 1 252 ? 13.427 4.290 -11.462 1.00 89.00 252 GLY A O 1
ATOM 1941 N N . ASN A 1 253 ? 12.440 6.256 -11.897 1.00 90.94 253 ASN A N 1
ATOM 1942 C CA . ASN A 1 253 ? 13.366 6.659 -12.956 1.00 90.94 253 ASN A CA 1
ATOM 1943 C C . ASN A 1 253 ? 13.660 8.171 -12.948 1.00 90.94 253 ASN A C 1
ATOM 1945 O O . ASN A 1 253 ? 12.948 8.975 -12.349 1.00 90.94 253 ASN A O 1
ATOM 1949 N N . CYS A 1 254 ? 14.727 8.570 -13.639 1.00 91.25 254 CYS A N 1
ATOM 1950 C CA . CYS A 1 254 ? 15.056 9.978 -13.856 1.00 91.25 254 CYS A CA 1
ATOM 1951 C C . CYS A 1 254 ? 14.327 10.510 -15.097 1.00 91.25 254 CYS A C 1
ATOM 1953 O O . CYS A 1 254 ? 14.519 9.998 -16.204 1.00 91.25 254 CYS A O 1
ATOM 1955 N N . THR A 1 255 ? 13.529 11.563 -14.923 1.00 90.62 255 THR A N 1
ATOM 1956 C CA . THR A 1 255 ? 12.713 12.185 -15.981 1.00 90.62 255 THR A CA 1
ATOM 1957 C C . THR A 1 255 ? 13.110 13.640 -16.208 1.00 90.62 255 THR A C 1
ATOM 1959 O O . THR A 1 255 ? 13.668 14.282 -15.322 1.00 90.62 255 THR A O 1
ATOM 1962 N N . GLN A 1 256 ? 12.863 14.172 -17.408 1.00 86.94 256 GLN A N 1
ATOM 1963 C CA . GLN A 1 256 ? 13.087 15.594 -17.677 1.00 86.94 256 GLN A CA 1
ATOM 1964 C C . GLN A 1 256 ? 12.040 16.438 -16.955 1.00 86.94 256 GLN A C 1
ATOM 1966 O O . GLN A 1 256 ? 10.846 16.143 -17.009 1.00 86.94 256 GLN A O 1
ATOM 1971 N N . THR A 1 257 ? 12.483 17.519 -16.325 1.00 71.50 257 THR A N 1
ATOM 1972 C CA . THR A 1 257 ? 11.593 18.468 -15.664 1.00 71.50 257 THR A CA 1
ATOM 1973 C C . THR A 1 257 ? 10.735 19.187 -16.708 1.00 71.50 257 THR A C 1
ATOM 1975 O O . THR A 1 257 ? 11.236 19.974 -17.511 1.00 71.50 257 THR A O 1
ATOM 1978 N N . GLY A 1 258 ? 9.426 18.941 -16.710 1.00 61.81 258 GLY A N 1
ATOM 1979 C CA . GLY A 1 258 ? 8.476 19.749 -17.472 1.00 61.81 258 GLY A CA 1
ATOM 1980 C C . GLY A 1 258 ? 8.318 21.126 -16.827 1.00 61.81 258 GLY A C 1
ATOM 1981 O O . GLY A 1 258 ? 7.491 21.285 -15.938 1.00 61.81 258 GLY A O 1
ATOM 1982 N N . GLY A 1 259 ? 9.110 22.118 -17.248 1.00 42.91 259 GLY A N 1
ATOM 1983 C CA . GLY A 1 259 ? 8.976 23.494 -16.758 1.00 42.91 259 GLY A CA 1
ATOM 1984 C C . GLY A 1 259 ? 10.114 24.431 -17.160 1.00 42.91 259 GLY A C 1
ATOM 1985 O O . GLY A 1 259 ? 10.970 24.756 -16.345 1.00 42.91 259 GLY A O 1
ATOM 1986 N N . CYS A 1 260 ? 10.111 24.921 -18.402 1.00 40.94 260 CYS A N 1
ATOM 1987 C CA . CYS A 1 260 ? 10.909 26.090 -18.775 1.00 40.94 260 CYS A CA 1
ATOM 1988 C C . CYS A 1 260 ? 10.182 27.368 -18.323 1.00 40.94 260 CYS A C 1
ATOM 1990 O O . CYS A 1 260 ? 9.231 27.797 -18.971 1.00 40.94 260 CYS A O 1
ATOM 1992 N N . GLN A 1 261 ? 10.650 28.005 -17.250 1.00 45.16 261 GLN A N 1
ATOM 1993 C CA . GLN A 1 261 ? 10.382 29.419 -16.974 1.00 45.16 261 GLN A CA 1
ATOM 1994 C C . GLN A 1 261 ? 11.700 30.132 -16.667 1.00 45.16 261 GLN A C 1
ATOM 1996 O O . GLN A 1 261 ? 12.099 30.300 -15.520 1.00 45.16 261 GLN A O 1
ATOM 2001 N N . SER A 1 262 ? 12.399 30.543 -17.721 1.00 38.31 262 SER A N 1
ATOM 2002 C CA . SER A 1 262 ? 13.296 31.700 -17.692 1.00 38.31 262 SER A CA 1
ATOM 2003 C C . SER A 1 262 ? 13.414 32.276 -19.108 1.00 38.31 262 SER A C 1
ATOM 2005 O O . SER A 1 262 ? 13.619 31.515 -20.059 1.00 38.31 262 SER A O 1
ATOM 2007 N N . PRO A 1 263 ? 13.245 33.600 -19.281 1.00 46.34 263 PRO A N 1
ATOM 2008 C CA . PRO A 1 263 ? 13.341 34.263 -20.571 1.00 46.34 263 PRO A CA 1
ATOM 2009 C C . PRO A 1 263 ? 14.818 34.483 -20.900 1.00 46.34 263 PRO A C 1
ATOM 2011 O O . PRO A 1 263 ? 15.428 35.462 -20.486 1.00 46.34 263 PRO A O 1
ATOM 2014 N N . GLY A 1 264 ? 15.415 33.542 -21.622 1.00 41.53 264 GLY A N 1
ATOM 2015 C CA . GLY A 1 264 ? 16.802 33.678 -22.050 1.00 41.53 264 GLY A CA 1
ATOM 2016 C C . GLY A 1 264 ? 17.378 32.372 -22.558 1.00 41.53 264 GLY A C 1
ATOM 2017 O O . GLY A 1 264 ? 18.001 31.636 -21.806 1.00 41.53 264 GLY A O 1
ATOM 2018 N N . GLY A 1 265 ? 17.179 32.106 -23.849 1.00 39.59 265 GLY A N 1
ATOM 2019 C CA . GLY A 1 265 ? 18.030 31.176 -24.588 1.00 39.59 265 GLY A CA 1
ATOM 2020 C C . GLY A 1 265 ? 17.724 29.692 -24.410 1.00 39.59 265 GLY A C 1
ATOM 2021 O O . GLY A 1 265 ? 18.624 28.909 -24.133 1.00 39.59 265 GLY A O 1
ATOM 2022 N N . CYS A 1 266 ? 16.492 29.266 -24.694 1.00 38.91 266 CYS A N 1
ATOM 2023 C CA . CYS A 1 266 ? 16.360 27.981 -25.378 1.00 38.91 266 CYS A CA 1
ATOM 2024 C C . CYS A 1 266 ? 16.790 28.220 -26.825 1.00 38.91 266 CYS A C 1
ATOM 2026 O O . CYS A 1 266 ? 15.972 28.626 -27.654 1.00 38.91 266 CYS A O 1
ATOM 2028 N N . ASP A 1 267 ? 18.073 28.000 -27.124 1.00 34.34 267 ASP A N 1
ATOM 2029 C CA . ASP A 1 267 ? 18.455 27.671 -28.491 1.00 34.34 267 ASP A CA 1
ATOM 2030 C C . ASP A 1 267 ? 17.697 26.388 -28.829 1.00 34.34 267 ASP A C 1
ATOM 2032 O O . ASP A 1 267 ? 18.055 25.275 -28.438 1.00 34.34 267 ASP A O 1
ATOM 2036 N N . ARG A 1 268 ? 16.546 26.566 -29.476 1.00 41.03 268 ARG A N 1
ATOM 2037 C CA . ARG A 1 268 ? 15.809 25.498 -30.121 1.00 41.03 268 ARG A CA 1
ATOM 2038 C C . ARG A 1 268 ? 16.675 25.083 -31.296 1.00 41.03 268 ARG A C 1
ATOM 2040 O O . ARG A 1 268 ? 16.399 25.433 -32.440 1.00 41.03 268 ARG A O 1
ATOM 2047 N N . GLN A 1 269 ? 17.703 24.286 -31.017 1.00 38.28 269 GLN A N 1
ATOM 2048 C CA . GLN A 1 269 ? 18.313 23.454 -32.028 1.00 38.28 269 GLN A CA 1
ATOM 2049 C C . GLN A 1 269 ? 17.276 22.404 -32.424 1.00 38.28 269 GLN A C 1
ATOM 2051 O O . GLN A 1 269 ? 17.281 21.245 -32.020 1.00 38.28 269 GLN A O 1
ATOM 2056 N N . THR A 1 270 ? 16.381 22.817 -33.314 1.00 44.81 270 THR A N 1
ATOM 2057 C CA . THR A 1 270 ? 15.926 21.988 -34.419 1.00 44.81 270 THR A CA 1
ATOM 2058 C C . THR A 1 270 ? 17.152 21.552 -35.227 1.00 44.81 270 THR A C 1
ATOM 2060 O O . THR A 1 270 ? 17.396 22.009 -36.336 1.00 44.81 270 THR A O 1
ATOM 2063 N N . LYS A 1 271 ? 17.931 20.630 -34.663 1.00 37.38 271 LYS A N 1
ATOM 2064 C CA . LYS A 1 271 ? 18.706 19.650 -35.411 1.00 37.38 271 LYS A CA 1
ATOM 2065 C C . LYS A 1 271 ? 18.214 18.285 -34.969 1.00 37.38 271 LYS A C 1
ATOM 2067 O O . LYS A 1 271 ? 18.761 17.623 -34.098 1.00 37.38 271 LYS A O 1
ATOM 2072 N N . LYS A 1 272 ? 17.099 17.917 -35.598 1.00 36.06 272 LYS A N 1
ATOM 2073 C CA . LYS A 1 272 ? 16.654 16.539 -35.746 1.00 36.06 272 LYS A CA 1
ATOM 2074 C C . LYS A 1 272 ? 17.857 15.676 -36.148 1.00 36.06 272 LYS A C 1
ATOM 2076 O O . LYS A 1 272 ? 18.500 15.951 -37.154 1.00 36.06 272 LYS A O 1
ATOM 2081 N N . THR A 1 273 ? 18.117 14.654 -35.347 1.00 41.50 273 THR A N 1
ATOM 2082 C CA . THR A 1 273 ? 18.488 13.303 -35.782 1.00 41.50 273 THR A CA 1
ATOM 2083 C C . THR A 1 273 ? 19.475 13.200 -36.951 1.00 41.50 273 THR A C 1
ATOM 2085 O O . THR A 1 273 ? 19.102 12.874 -38.072 1.00 41.50 273 THR A O 1
ATOM 2088 N N . LEU A 1 274 ? 20.760 13.358 -36.656 1.00 43.44 274 LEU A N 1
ATOM 2089 C CA . LEU A 1 274 ? 21.859 12.761 -37.415 1.00 43.44 274 LEU A CA 1
ATOM 2090 C C . LEU A 1 274 ? 22.873 12.316 -36.360 1.00 43.44 274 LEU A C 1
ATOM 2092 O O . LEU A 1 274 ? 23.478 13.180 -35.745 1.00 43.44 274 LEU A O 1
ATOM 2096 N N . ILE A 1 275 ? 22.956 10.997 -36.114 1.00 46.44 275 ILE A N 1
ATOM 2097 C CA . ILE A 1 275 ? 23.963 10.207 -35.343 1.00 46.44 275 ILE A CA 1
ATOM 2098 C C . ILE A 1 275 ? 23.332 9.017 -34.561 1.00 46.44 275 ILE A C 1
ATOM 2100 O O . ILE A 1 275 ? 24.033 8.193 -33.994 1.00 46.44 275 ILE A O 1
ATOM 2104 N N . THR A 1 276 ? 22.025 8.762 -34.686 1.00 41.28 276 THR A N 1
ATOM 2105 C CA . THR A 1 276 ? 21.419 7.419 -34.461 1.00 41.28 276 THR A CA 1
ATOM 2106 C C . THR A 1 276 ? 20.688 6.905 -35.707 1.00 41.28 276 THR A C 1
ATOM 2108 O O . THR A 1 276 ? 19.658 6.246 -35.639 1.00 41.28 276 THR A O 1
ATOM 2111 N N . ALA A 1 277 ? 21.240 7.217 -36.884 1.00 44.00 277 ALA A N 1
ATOM 2112 C CA . ALA A 1 277 ? 20.757 6.741 -38.184 1.00 44.00 277 ALA A CA 1
ATOM 2113 C C . ALA A 1 277 ? 21.898 6.238 -39.091 1.00 44.00 277 ALA A C 1
ATOM 2115 O O . ALA A 1 277 ? 21.784 6.280 -40.314 1.00 44.00 277 ALA A O 1
ATOM 2116 N N . LEU A 1 278 ? 23.012 5.782 -38.504 1.00 46.47 278 LEU A N 1
ATOM 2117 C CA . LEU A 1 278 ? 24.127 5.181 -39.252 1.00 46.47 278 LEU A CA 1
ATOM 2118 C C . LEU A 1 278 ? 24.354 3.692 -38.946 1.00 46.47 278 LEU A C 1
ATOM 2120 O O . LEU A 1 278 ? 25.102 3.042 -39.666 1.00 46.47 278 LEU A O 1
ATOM 2124 N N . THR A 1 279 ? 23.672 3.115 -37.952 1.00 48.25 279 THR A N 1
ATOM 2125 C CA . THR A 1 279 ? 23.756 1.669 -37.661 1.00 48.25 279 THR A CA 1
ATOM 2126 C C . THR A 1 279 ? 22.473 0.902 -37.994 1.00 48.25 279 THR A C 1
ATOM 2128 O O . THR A 1 279 ? 22.546 -0.279 -38.320 1.00 48.25 279 THR A O 1
ATOM 2131 N N . SER A 1 280 ? 21.306 1.556 -38.009 1.00 53.84 280 SER A N 1
ATOM 2132 C CA . SER A 1 280 ? 20.029 0.936 -38.414 1.00 53.84 280 SER A CA 1
ATOM 2133 C C . SER A 1 280 ? 19.806 0.914 -39.932 1.00 53.84 280 SER A C 1
ATOM 2135 O O . SER A 1 280 ? 19.075 0.070 -40.443 1.00 53.84 280 SER A O 1
ATOM 2137 N N . SER A 1 281 ? 20.448 1.819 -40.672 1.00 58.59 281 SER A N 1
ATOM 2138 C CA . SER A 1 281 ? 20.338 1.927 -42.133 1.00 58.59 281 SER A CA 1
ATOM 2139 C C . SER A 1 281 ? 21.293 0.980 -42.866 1.00 58.59 281 SER A C 1
ATOM 2141 O O . SER A 1 281 ? 20.933 0.421 -43.903 1.00 58.59 281 SER A O 1
ATOM 2143 N N . LEU A 1 282 ? 22.484 0.734 -42.308 1.00 67.50 282 LEU A N 1
ATOM 2144 C CA . LEU A 1 282 ? 23.457 -0.180 -42.908 1.00 67.50 282 LEU A CA 1
ATOM 2145 C C . LEU A 1 282 ? 22.998 -1.642 -42.810 1.00 67.50 282 LEU A C 1
ATOM 2147 O O . LEU A 1 282 ? 23.147 -2.398 -43.767 1.00 67.50 282 LEU A O 1
ATOM 2151 N N . SER A 1 283 ? 22.370 -2.030 -41.696 1.00 67.06 283 SER A N 1
ATOM 2152 C CA . SER A 1 283 ? 21.824 -3.379 -41.515 1.00 67.06 283 SER A CA 1
ATOM 2153 C C . SER A 1 283 ? 20.664 -3.659 -42.472 1.00 67.06 283 SER A C 1
ATOM 2155 O O . SER A 1 283 ? 20.649 -4.715 -43.103 1.00 67.06 283 SER A O 1
ATOM 2157 N N . ALA A 1 284 ? 19.753 -2.700 -42.664 1.00 77.19 284 ALA A N 1
ATOM 2158 C CA . ALA A 1 284 ? 18.668 -2.810 -43.638 1.00 77.19 284 ALA A CA 1
ATOM 2159 C C . ALA A 1 284 ? 19.195 -2.930 -45.078 1.00 77.19 284 ALA A C 1
ATOM 2161 O O . ALA A 1 284 ? 18.717 -3.766 -45.845 1.00 77.19 284 ALA A O 1
ATOM 2162 N N . LEU A 1 285 ? 20.224 -2.153 -45.438 1.00 82.75 285 LEU A N 1
ATOM 2163 C CA . LEU A 1 285 ? 20.844 -2.223 -46.761 1.00 82.75 285 LEU A CA 1
ATOM 2164 C C . LEU A 1 285 ? 21.525 -3.581 -47.004 1.00 82.75 285 LEU A C 1
ATOM 2166 O O . LEU A 1 285 ? 21.341 -4.180 -48.063 1.00 82.75 285 LEU A O 1
ATOM 2170 N N . VAL A 1 286 ? 22.250 -4.110 -46.014 1.00 86.00 286 VAL A N 1
ATOM 2171 C CA . VAL A 1 286 ? 22.873 -5.444 -46.091 1.00 86.00 286 VAL A CA 1
ATOM 2172 C C . VAL A 1 286 ? 21.811 -6.549 -46.198 1.00 86.00 286 VAL A C 1
ATOM 2174 O O . VAL A 1 286 ? 21.969 -7.483 -46.990 1.00 86.00 286 VAL A O 1
ATOM 2177 N N . LEU A 1 287 ? 20.691 -6.432 -45.478 1.00 84.44 287 LEU A N 1
ATOM 2178 C CA . LEU A 1 287 ? 19.561 -7.366 -45.575 1.00 84.44 287 LEU A CA 1
ATOM 2179 C C . LEU A 1 287 ? 18.900 -7.334 -46.963 1.00 84.44 287 LEU A C 1
ATOM 2181 O O . LEU A 1 287 ? 18.637 -8.382 -47.549 1.00 84.44 287 LEU A O 1
ATOM 2185 N N . LEU A 1 288 ? 18.700 -6.151 -47.545 1.00 87.38 288 LEU A N 1
ATOM 2186 C CA . LEU A 1 288 ? 18.138 -6.022 -48.893 1.00 87.38 288 LEU A CA 1
ATOM 2187 C C . LEU A 1 288 ? 19.074 -6.590 -49.968 1.00 87.38 288 LEU A C 1
ATOM 2189 O O . LEU A 1 288 ? 18.619 -7.303 -50.863 1.00 87.38 288 LEU A O 1
ATOM 2193 N N . ILE A 1 289 ? 20.383 -6.337 -49.862 1.00 90.88 289 ILE A N 1
ATOM 2194 C CA . ILE A 1 289 ? 21.384 -6.875 -50.795 1.00 90.88 289 ILE A CA 1
ATOM 2195 C C . ILE A 1 289 ? 21.443 -8.404 -50.703 1.00 90.88 289 ILE A C 1
ATOM 2197 O O . ILE A 1 289 ? 21.460 -9.087 -51.729 1.00 90.88 289 ILE A O 1
ATOM 2201 N N . THR A 1 290 ? 21.431 -8.967 -49.492 1.00 86.56 290 THR A N 1
ATOM 2202 C CA . THR A 1 290 ? 21.446 -10.427 -49.307 1.00 86.56 290 THR A CA 1
ATOM 2203 C C . THR A 1 290 ? 20.186 -11.086 -49.870 1.00 86.56 290 THR A C 1
ATOM 2205 O O . THR A 1 290 ? 20.302 -12.065 -50.612 1.00 86.56 290 THR A O 1
ATOM 2208 N N . ILE A 1 291 ? 18.997 -10.519 -49.629 1.00 89.38 291 ILE A N 1
ATOM 2209 C CA . ILE A 1 291 ? 17.739 -10.990 -50.229 1.00 89.38 291 ILE A CA 1
ATOM 2210 C C . ILE A 1 291 ? 17.800 -10.906 -51.763 1.00 89.38 291 ILE A C 1
ATOM 2212 O O . ILE A 1 291 ? 17.478 -11.884 -52.441 1.00 89.38 291 ILE A O 1
ATOM 2216 N N . ALA A 1 292 ? 18.277 -9.793 -52.328 1.00 90.00 292 ALA A N 1
ATOM 2217 C CA . ALA A 1 292 ? 18.402 -9.619 -53.776 1.00 90.00 292 ALA A CA 1
ATOM 2218 C C . ALA A 1 292 ? 19.339 -10.661 -54.414 1.00 90.00 292 ALA A C 1
ATOM 2220 O O . ALA A 1 292 ? 19.003 -11.245 -55.447 1.00 90.00 292 ALA A O 1
ATOM 2221 N N . ILE A 1 293 ? 20.477 -10.968 -53.779 1.00 93.69 293 ILE A N 1
ATOM 2222 C CA . ILE A 1 293 ? 21.407 -12.012 -54.242 1.00 93.69 293 ILE A CA 1
ATOM 2223 C C . ILE A 1 293 ? 20.745 -13.396 -54.198 1.00 93.69 293 ILE A C 1
ATOM 2225 O O . ILE A 1 293 ? 20.903 -14.182 -55.138 1.00 93.69 293 ILE A O 1
ATOM 2229 N N . LEU A 1 294 ? 19.996 -13.714 -53.135 1.00 88.62 294 LEU A N 1
ATOM 2230 C CA . LEU A 1 294 ? 19.287 -14.993 -53.010 1.00 88.62 294 LEU A CA 1
ATOM 2231 C C . LEU A 1 294 ? 18.196 -15.144 -54.077 1.00 88.62 294 LEU A C 1
ATOM 2233 O O . LEU A 1 294 ? 18.124 -16.191 -54.730 1.00 88.62 294 LEU A O 1
ATOM 2237 N N . LEU A 1 295 ? 17.404 -14.094 -54.309 1.00 89.75 295 LEU A N 1
ATOM 2238 C CA . LEU A 1 295 ? 16.375 -14.066 -55.350 1.00 89.75 295 LEU A CA 1
ATOM 2239 C C . LEU A 1 295 ? 16.992 -14.164 -56.748 1.00 89.75 295 LEU A C 1
ATOM 2241 O O . LEU A 1 295 ? 16.520 -14.953 -57.565 1.00 89.75 295 LEU A O 1
ATOM 2245 N N . HIS A 1 296 ? 18.098 -13.462 -57.011 1.00 91.56 296 HIS A N 1
ATOM 2246 C CA . HIS A 1 296 ? 18.799 -13.544 -58.291 1.00 91.56 296 HIS A CA 1
ATOM 2247 C C . HIS A 1 296 ? 19.384 -14.943 -58.532 1.00 91.56 296 HIS A C 1
ATOM 2249 O O . HIS A 1 296 ? 19.239 -15.498 -59.623 1.00 91.56 296 HIS A O 1
ATOM 2255 N N . LYS A 1 297 ? 19.972 -15.573 -57.502 1.00 86.69 297 LYS A N 1
ATOM 2256 C CA . LYS A 1 297 ? 20.435 -16.968 -57.579 1.00 86.69 297 LYS A CA 1
ATOM 2257 C C . LYS A 1 297 ? 19.280 -17.940 -57.830 1.00 86.69 297 LYS A C 1
ATOM 2259 O O . LYS A 1 297 ? 19.455 -18.862 -58.624 1.00 86.69 297 LYS A O 1
ATOM 2264 N N . ARG A 1 298 ? 18.114 -17.763 -57.192 1.00 86.25 298 ARG A N 1
ATOM 2265 C CA . ARG A 1 298 ? 16.926 -18.599 -57.458 1.00 86.25 298 ARG A CA 1
ATOM 2266 C C . ARG A 1 298 ? 16.395 -18.394 -58.876 1.00 86.25 298 ARG A C 1
ATOM 2268 O O . ARG A 1 298 ? 16.204 -19.377 -59.586 1.00 86.25 298 ARG A O 1
ATOM 2275 N N . TYR A 1 299 ? 16.255 -17.146 -59.320 1.00 84.12 299 TYR A N 1
ATOM 2276 C CA . TYR A 1 299 ? 15.820 -16.809 -60.677 1.00 84.12 299 TYR A CA 1
ATOM 2277 C C . TYR A 1 299 ? 16.752 -17.407 -61.740 1.00 84.12 299 TYR A C 1
ATOM 2279 O O . TYR A 1 299 ? 16.291 -18.034 -62.694 1.00 84.12 299 TYR A O 1
ATOM 2287 N N . LYS A 1 300 ? 18.074 -17.299 -61.542 1.00 87.81 300 LYS A N 1
ATOM 2288 C CA . LYS A 1 300 ? 19.071 -17.882 -62.447 1.00 87.81 300 LYS A CA 1
ATOM 2289 C C . LYS A 1 300 ? 18.966 -19.411 -62.508 1.00 87.81 300 LYS A C 1
ATOM 2291 O O . LYS A 1 300 ? 18.948 -19.958 -63.607 1.00 87.81 300 LYS A O 1
ATOM 2296 N N . ARG A 1 301 ? 18.803 -20.094 -61.364 1.00 83.94 301 ARG A N 1
ATOM 2297 C CA . ARG A 1 301 ? 18.603 -21.558 -61.325 1.00 83.94 301 ARG A CA 1
ATOM 2298 C C . ARG A 1 301 ? 17.342 -21.998 -62.073 1.00 83.94 301 ARG A C 1
ATOM 2300 O O . ARG A 1 301 ? 17.411 -22.951 -62.842 1.00 83.94 301 ARG A O 1
ATOM 2307 N N . ILE A 1 302 ? 16.220 -21.298 -61.892 1.00 81.50 302 ILE A N 1
ATOM 2308 C CA . ILE A 1 302 ? 14.952 -21.618 -62.574 1.00 81.50 302 ILE A CA 1
ATOM 2309 C C . ILE A 1 302 ? 15.092 -21.427 -64.090 1.00 81.50 302 ILE A C 1
ATOM 2311 O O . ILE A 1 302 ? 14.719 -22.306 -64.866 1.00 81.50 302 ILE A O 1
ATOM 2315 N N . LYS A 1 303 ? 15.700 -20.318 -64.524 1.00 83.81 303 LYS A N 1
ATOM 2316 C CA . LYS A 1 303 ? 15.925 -20.029 -65.947 1.00 83.81 303 LYS A CA 1
ATOM 2317 C C . LYS A 1 303 ? 16.855 -21.051 -66.608 1.00 83.81 303 LYS A C 1
ATOM 2319 O O . LYS A 1 303 ? 16.644 -21.434 -67.756 1.00 83.81 303 LYS A O 1
ATOM 2324 N N . GLU A 1 304 ? 17.880 -21.511 -65.894 1.00 85.38 304 GLU A N 1
ATOM 2325 C CA . GLU A 1 304 ? 18.769 -22.574 -66.371 1.00 85.38 304 GLU A CA 1
ATOM 2326 C C . GLU A 1 304 ? 18.068 -23.937 -66.426 1.00 85.38 304 GLU A C 1
ATOM 2328 O O . GLU A 1 304 ? 18.261 -24.666 -67.398 1.00 85.38 304 GLU A O 1
ATOM 2333 N N . ALA A 1 305 ? 17.218 -24.266 -65.447 1.00 80.19 305 ALA A N 1
ATOM 2334 C CA . ALA A 1 305 ? 16.422 -25.494 -65.450 1.00 80.19 305 ALA A CA 1
ATOM 2335 C C . ALA A 1 305 ? 15.445 -25.542 -66.638 1.00 80.19 305 ALA A C 1
ATOM 2337 O O . ALA A 1 305 ? 15.396 -26.543 -67.351 1.00 80.19 305 ALA A O 1
ATOM 2338 N N . GLN A 1 306 ? 14.755 -24.435 -66.933 1.00 77.44 306 GLN A N 1
ATOM 2339 C CA . GLN A 1 306 ? 13.873 -24.336 -68.104 1.00 77.44 306 GLN A CA 1
ATOM 2340 C C . GLN A 1 306 ? 14.634 -24.517 -69.426 1.00 77.44 306 GLN A C 1
ATOM 2342 O O . GLN A 1 306 ? 14.178 -25.241 -70.308 1.00 77.44 306 GLN A O 1
ATOM 2347 N N . LYS A 1 307 ? 15.835 -23.935 -69.554 1.00 80.56 307 LYS A N 1
ATOM 2348 C CA . LYS A 1 307 ? 16.696 -24.136 -70.736 1.00 80.56 307 LYS A CA 1
ATOM 2349 C C . LYS A 1 307 ? 17.217 -25.570 -70.879 1.00 80.56 307 LYS A C 1
ATOM 2351 O O . LYS A 1 307 ? 17.537 -25.987 -71.990 1.00 80.56 307 LYS A O 1
ATOM 2356 N N . ARG A 1 308 ? 17.378 -26.311 -69.778 1.00 77.50 308 ARG A N 1
ATOM 2357 C CA . ARG A 1 308 ? 17.759 -27.736 -69.816 1.00 77.50 308 ARG A CA 1
ATOM 2358 C C . ARG A 1 308 ? 16.585 -28.600 -70.268 1.00 77.50 308 ARG A C 1
ATOM 2360 O O . ARG A 1 308 ? 16.778 -29.457 -71.119 1.00 77.50 308 ARG A O 1
ATOM 2367 N N . LEU A 1 309 ? 15.380 -28.318 -69.768 1.00 75.75 309 LEU A N 1
ATOM 2368 C CA . LEU A 1 309 ? 14.167 -29.032 -70.169 1.00 75.75 309 LEU A CA 1
ATOM 2369 C C . LEU A 1 309 ? 13.843 -28.827 -71.657 1.00 75.75 309 LEU A C 1
ATOM 2371 O O . LEU A 1 309 ? 13.540 -29.795 -72.346 1.00 75.75 309 LEU A O 1
ATOM 2375 N N . ALA A 1 310 ? 13.970 -27.596 -72.164 1.00 74.25 310 ALA A N 1
ATOM 2376 C CA . ALA A 1 310 ? 13.743 -27.294 -73.578 1.00 74.25 310 ALA A CA 1
ATOM 2377 C C . ALA A 1 310 ? 14.687 -28.081 -74.505 1.00 74.25 310 ALA A C 1
ATOM 2379 O O . ALA A 1 310 ? 14.228 -28.680 -75.472 1.00 74.25 310 ALA A O 1
ATOM 2380 N N . ARG A 1 311 ? 15.981 -28.155 -74.160 1.00 74.12 311 ARG A N 1
ATOM 2381 C CA . ARG A 1 311 ? 16.968 -28.936 -74.925 1.00 74.12 311 ARG A CA 1
ATOM 2382 C C . ARG A 1 311 ? 16.685 -30.436 -74.890 1.00 74.12 311 ARG A C 1
ATOM 2384 O O . ARG A 1 311 ? 16.744 -31.077 -75.928 1.00 74.12 311 ARG A O 1
ATOM 2391 N N . HIS A 1 312 ? 16.311 -30.982 -73.731 1.00 69.62 312 HIS A N 1
ATOM 2392 C CA . HIS A 1 312 ? 15.934 -32.395 -73.640 1.00 69.62 312 HIS A CA 1
ATOM 2393 C C . HIS A 1 312 ? 14.688 -32.734 -74.468 1.00 69.62 312 HIS A C 1
ATOM 2395 O O . HIS A 1 312 ? 14.633 -33.806 -75.060 1.00 69.62 312 HIS A O 1
ATOM 2401 N N . CYS A 1 313 ? 13.699 -31.837 -74.542 1.00 65.50 313 CYS A N 1
ATOM 2402 C CA . CYS A 1 313 ? 12.521 -32.057 -75.386 1.00 65.50 313 CYS A CA 1
ATOM 2403 C C . CYS A 1 313 ? 12.883 -32.076 -76.880 1.00 65.50 313 CYS A C 1
ATOM 2405 O O . CYS A 1 313 ? 12.339 -32.880 -77.628 1.00 65.50 313 CYS A O 1
ATOM 2407 N N . GLU A 1 314 ? 13.806 -31.213 -77.308 1.00 68.50 314 GLU A N 1
ATOM 2408 C CA . GLU A 1 314 ? 14.280 -31.141 -78.696 1.00 68.50 314 GLU A CA 1
ATOM 2409 C C . GL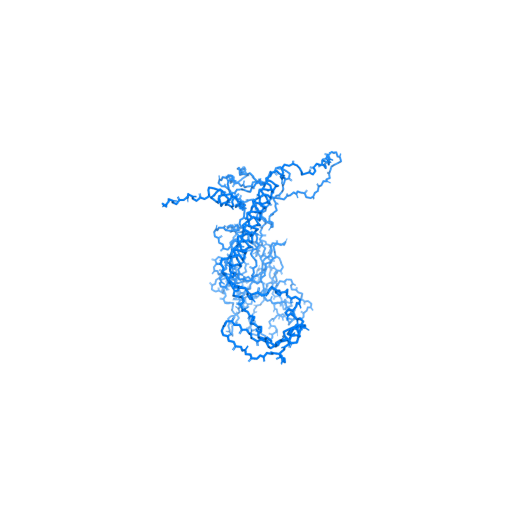U A 1 314 ? 15.122 -32.372 -79.088 1.00 68.50 314 GLU A C 1
ATOM 2411 O O . GLU A 1 314 ? 14.997 -32.903 -80.192 1.00 68.50 314 GLU A O 1
ATOM 2416 N N . GLU A 1 315 ? 15.918 -32.889 -78.152 1.00 67.12 315 GLU A N 1
ATOM 2417 C CA . GLU A 1 315 ? 16.725 -34.098 -78.341 1.00 67.12 315 GLU A CA 1
ATOM 2418 C C . GLU A 1 315 ? 15.857 -35.369 -78.419 1.00 67.12 315 GLU A C 1
ATOM 2420 O O . GLU A 1 315 ? 16.034 -36.188 -79.317 1.00 67.12 315 GLU A O 1
ATOM 2425 N N . ILE A 1 316 ? 14.831 -35.506 -77.568 1.00 62.34 316 ILE A N 1
ATOM 2426 C CA . ILE A 1 316 ? 13.883 -36.639 -77.636 1.00 62.34 316 ILE A CA 1
ATOM 2427 C C . ILE A 1 316 ? 13.131 -36.667 -78.979 1.00 62.34 316 ILE A C 1
ATOM 2429 O O . ILE A 1 316 ? 12.869 -37.740 -79.516 1.00 62.34 316 ILE A O 1
ATOM 2433 N N . LEU A 1 317 ? 12.808 -35.501 -79.544 1.00 60.50 317 LEU A N 1
ATOM 2434 C CA . LEU A 1 317 ? 12.118 -35.394 -80.835 1.00 60.50 317 LEU A CA 1
ATOM 2435 C C . LEU A 1 317 ? 13.019 -35.693 -82.044 1.00 60.50 317 LEU A C 1
ATOM 2437 O O . LEU A 1 317 ? 12.497 -35.961 -83.123 1.00 60.50 317 LEU A O 1
ATOM 2441 N N . SER A 1 318 ? 14.343 -35.626 -81.889 1.00 59.25 318 SER A N 1
ATOM 2442 C CA . SER A 1 318 ? 15.304 -35.819 -82.986 1.00 59.25 318 SER A CA 1
ATOM 2443 C C . SER A 1 318 ? 15.975 -37.194 -82.986 1.00 59.25 318 SER A C 1
ATOM 2445 O O . SER A 1 318 ? 16.452 -37.627 -84.034 1.00 59.25 318 SER A O 1
ATOM 2447 N N . VAL A 1 319 ? 15.991 -37.895 -81.848 1.00 57.47 319 VAL A N 1
ATOM 2448 C CA . VAL A 1 319 ? 16.704 -39.174 -81.686 1.00 57.47 319 VAL A CA 1
ATOM 2449 C C . VAL A 1 319 ? 15.861 -40.401 -82.056 1.00 57.47 319 VAL A C 1
ATOM 2451 O O . VAL A 1 319 ? 16.437 -41.436 -82.383 1.00 57.47 319 VAL A O 1
ATOM 2454 N N . ASP A 1 320 ? 14.528 -40.307 -82.099 1.00 50.38 320 ASP A N 1
ATOM 2455 C CA . ASP A 1 320 ? 13.688 -41.440 -82.506 1.00 50.38 320 ASP A CA 1
ATOM 2456 C C . ASP A 1 320 ? 13.115 -41.244 -83.916 1.00 50.38 320 ASP A C 1
ATOM 2458 O O . ASP A 1 320 ? 12.348 -40.320 -84.186 1.00 50.38 320 ASP A O 1
ATOM 2462 N N . GLY A 1 321 ? 13.485 -42.138 -84.835 1.00 52.84 321 GLY A N 1
ATOM 2463 C CA . GLY A 1 321 ? 13.075 -42.173 -86.244 1.00 52.84 321 GLY A CA 1
ATOM 2464 C C . GLY A 1 321 ? 11.592 -42.500 -86.473 1.00 52.84 321 GLY A C 1
ATOM 2465 O O . GLY A 1 321 ? 11.248 -43.164 -87.452 1.00 52.84 321 GLY A O 1
ATOM 2466 N N . SER A 1 322 ? 10.698 -42.040 -85.598 1.00 50.34 322 SER A N 1
ATOM 2467 C CA . SER A 1 322 ? 9.254 -42.196 -85.720 1.00 50.34 322 SER A CA 1
ATOM 2468 C C . SER A 1 322 ? 8.678 -41.074 -86.584 1.00 50.34 322 SER A C 1
ATOM 2470 O O . SER A 1 322 ? 8.321 -39.995 -86.114 1.00 50.34 322 SER A O 1
ATOM 2472 N N . LYS A 1 323 ? 8.541 -41.338 -87.887 1.00 51.91 323 LYS A N 1
ATOM 2473 C CA . LYS A 1 323 ? 7.880 -40.458 -88.871 1.00 51.91 323 LYS A CA 1
ATOM 2474 C C . LYS A 1 323 ? 6.362 -40.259 -88.630 1.00 51.91 323 LYS A C 1
ATOM 2476 O O . LYS A 1 323 ? 5.625 -40.073 -89.592 1.00 51.91 323 LYS A O 1
ATOM 2481 N N . SER A 1 324 ? 5.856 -40.302 -87.391 1.00 55.41 324 SER A N 1
ATOM 2482 C CA . SER A 1 324 ? 4.408 -40.184 -87.119 1.00 55.41 324 SER A CA 1
ATOM 2483 C C . SER A 1 324 ? 3.987 -39.277 -85.954 1.00 55.41 324 SER A C 1
ATOM 2485 O O . SER A 1 324 ? 2.794 -39.013 -85.808 1.00 55.41 324 SER A O 1
ATOM 2487 N N . ALA A 1 325 ? 4.908 -38.731 -85.150 1.00 62.91 325 ALA A N 1
ATOM 2488 C CA . ALA A 1 325 ? 4.526 -37.837 -84.054 1.00 62.91 325 ALA A CA 1
ATOM 2489 C C . ALA A 1 325 ? 4.258 -36.407 -84.563 1.00 62.91 325 ALA A C 1
ATOM 2491 O O . ALA A 1 325 ? 5.156 -35.572 -84.658 1.00 62.91 325 ALA A O 1
ATOM 2492 N N . LYS A 1 326 ? 2.999 -36.112 -84.910 1.00 73.75 326 LYS A N 1
ATOM 2493 C CA . LYS A 1 326 ? 2.551 -34.757 -85.269 1.00 73.75 326 LYS A CA 1
ATOM 2494 C C . LYS A 1 326 ? 2.504 -33.876 -84.015 1.00 73.75 326 LYS A C 1
ATOM 2496 O O . LYS A 1 326 ? 1.904 -34.250 -83.010 1.00 73.75 326 LYS A O 1
ATOM 2501 N N . HIS A 1 327 ? 3.122 -32.698 -84.077 1.00 77.06 327 HIS A N 1
ATOM 2502 C CA . HIS A 1 327 ? 3.037 -31.714 -83.000 1.00 77.06 327 HIS A CA 1
ATOM 2503 C C . HIS A 1 327 ? 1.632 -31.097 -82.983 1.00 77.06 327 HIS A C 1
ATOM 2505 O O . HIS A 1 327 ? 1.170 -30.582 -84.001 1.00 77.06 327 HIS A O 1
ATOM 2511 N N . PHE A 1 328 ? 0.972 -31.117 -81.826 1.00 80.38 328 PHE A N 1
ATOM 2512 C CA . PHE A 1 328 ? -0.302 -30.433 -81.600 1.00 80.38 328 PHE A CA 1
ATOM 2513 C C . PHE A 1 328 ? -0.111 -29.358 -80.538 1.00 80.38 328 PHE A C 1
ATOM 2515 O O . PHE A 1 328 ? 0.474 -29.611 -79.484 1.00 80.38 328 PHE A O 1
ATOM 2522 N N . THR A 1 329 ? -0.603 -28.152 -80.795 1.00 82.38 329 THR A N 1
ATOM 2523 C CA . THR A 1 329 ? -0.544 -27.081 -79.802 1.00 82.38 329 THR A CA 1
ATOM 2524 C C . THR A 1 329 ? -1.563 -27.330 -78.688 1.00 82.38 329 THR A C 1
ATOM 2526 O O . THR A 1 329 ? -2.564 -28.027 -78.867 1.00 82.38 329 THR A O 1
ATOM 2529 N N . SER A 1 330 ? -1.371 -26.696 -77.525 1.00 78.44 330 SER A N 1
ATOM 2530 C CA . SER A 1 330 ? -2.361 -26.756 -76.435 1.00 78.44 330 SER A CA 1
ATOM 2531 C C . SER A 1 330 ? -3.758 -26.306 -76.893 1.00 78.44 330 SER A C 1
ATOM 2533 O O . SER A 1 330 ? -4.766 -26.826 -76.413 1.00 78.44 330 SER A O 1
ATOM 2535 N N . LYS A 1 331 ? -3.830 -25.375 -77.855 1.00 83.69 331 LYS A N 1
ATOM 2536 C CA . LYS A 1 331 ? -5.088 -24.901 -78.440 1.00 83.69 331 LYS A CA 1
ATOM 2537 C C . LYS A 1 331 ? -5.788 -26.001 -79.238 1.00 83.69 331 LYS A C 1
ATOM 2539 O O . LYS A 1 331 ? -6.990 -26.183 -79.061 1.00 83.69 331 LYS A O 1
ATOM 2544 N N . ASP A 1 332 ? -5.042 -26.752 -80.044 1.00 84.75 332 ASP A N 1
ATOM 2545 C CA . ASP A 1 332 ? -5.578 -27.844 -80.866 1.00 84.75 332 ASP A CA 1
ATOM 2546 C C . ASP A 1 332 ? -6.146 -28.953 -79.981 1.00 84.75 332 ASP A C 1
ATOM 2548 O O . ASP A 1 332 ? -7.271 -29.407 -80.181 1.00 84.75 332 ASP A O 1
ATOM 2552 N N . ILE A 1 333 ? -5.414 -29.314 -78.924 1.00 90.00 333 ILE A N 1
ATOM 2553 C CA . ILE A 1 333 ? -5.839 -30.339 -77.966 1.00 90.00 333 ILE A CA 1
ATOM 2554 C C . ILE A 1 333 ? -7.067 -29.893 -77.162 1.00 90.00 333 ILE A C 1
ATOM 2556 O O . ILE A 1 333 ? -8.004 -30.673 -76.975 1.00 90.00 333 ILE A O 1
ATOM 2560 N N . LYS A 1 334 ? -7.115 -28.629 -76.721 1.00 88.38 334 LYS A N 1
ATOM 2561 C CA . LYS A 1 334 ? -8.305 -28.073 -76.057 1.00 88.38 334 LYS A CA 1
ATOM 2562 C C . LYS A 1 334 ? -9.507 -28.068 -76.991 1.00 88.38 334 LYS A C 1
ATOM 2564 O O . LYS A 1 334 ? -10.591 -28.451 -76.572 1.00 88.38 334 LYS A O 1
ATOM 2569 N N . LYS A 1 335 ? -9.339 -27.679 -78.255 1.00 89.88 335 LYS A N 1
ATOM 2570 C CA . LYS A 1 335 ? -10.430 -27.706 -79.235 1.00 89.88 335 LYS A CA 1
ATOM 2571 C C . LYS A 1 335 ? -10.932 -29.135 -79.455 1.00 89.88 335 LYS A C 1
ATOM 2573 O O . LYS A 1 335 ? -12.133 -29.371 -79.355 1.00 89.88 335 LYS A O 1
ATOM 2578 N N . ALA A 1 336 ? -10.017 -30.086 -79.646 1.00 90.00 336 ALA A N 1
ATOM 2579 C CA . ALA A 1 336 ? -10.348 -31.485 -79.890 1.00 90.00 336 ALA A CA 1
ATOM 2580 C C . ALA A 1 336 ? -11.111 -32.142 -78.729 1.00 90.00 336 ALA A C 1
ATOM 2582 O O . ALA A 1 336 ? -11.991 -32.965 -78.962 1.00 90.00 336 ALA A O 1
ATOM 2583 N N . THR A 1 337 ? -10.806 -31.762 -77.485 1.00 90.62 337 THR A N 1
ATOM 2584 C CA . THR A 1 337 ? -11.397 -32.335 -76.258 1.00 90.62 337 THR A CA 1
ATOM 2585 C C . THR A 1 337 ? -12.549 -31.510 -75.671 1.00 90.62 337 THR A C 1
ATOM 2587 O O . THR A 1 337 ? -13.021 -31.817 -74.576 1.00 90.62 337 THR A O 1
ATOM 2590 N N . LYS A 1 338 ? -13.006 -30.451 -76.360 1.00 88.69 338 LYS A N 1
ATOM 2591 C CA . LYS A 1 338 ? -13.971 -29.463 -75.830 1.00 88.69 338 LYS A CA 1
ATOM 2592 C C . LYS A 1 338 ? -13.532 -28.889 -74.475 1.00 88.69 338 LYS A C 1
ATOM 2594 O O . LYS A 1 338 ? -14.292 -28.854 -73.514 1.00 88.69 338 LYS A O 1
ATOM 2599 N N . ASN A 1 339 ? -12.278 -28.451 -74.426 1.00 89.50 339 ASN A N 1
ATOM 2600 C CA . ASN A 1 339 ? -11.584 -27.919 -73.259 1.00 89.50 339 ASN A CA 1
ATOM 2601 C C . ASN A 1 339 ? -11.563 -28.906 -72.080 1.00 89.50 339 ASN A C 1
ATOM 2603 O O . ASN A 1 339 ? -11.820 -28.512 -70.946 1.00 89.50 339 ASN A O 1
ATOM 2607 N N . PHE A 1 340 ? -11.261 -30.180 -72.364 1.00 89.12 340 PHE A N 1
ATOM 2608 C CA . PHE A 1 340 ? -11.260 -31.269 -71.380 1.00 89.12 340 PHE A CA 1
ATOM 2609 C C . PHE A 1 340 ? -12.610 -31.416 -70.651 1.00 89.12 340 PHE A C 1
ATOM 2611 O O . PHE A 1 340 ? -12.661 -31.569 -69.432 1.00 89.12 340 PHE A O 1
ATOM 2618 N N . SER A 1 341 ? -13.723 -31.346 -71.397 1.00 86.25 341 SER A N 1
ATOM 2619 C CA . SER A 1 341 ? -15.060 -31.550 -70.823 1.00 86.25 341 SER A CA 1
ATOM 2620 C C . SER A 1 341 ? -15.178 -32.943 -70.198 1.00 86.25 341 SER A C 1
ATOM 2622 O O . SER A 1 341 ? -14.682 -33.925 -70.755 1.00 86.25 341 SER A O 1
ATOM 2624 N N . LYS A 1 342 ? -15.906 -33.051 -69.080 1.00 88.19 342 LYS A N 1
ATOM 2625 C CA . LYS A 1 342 ? -16.220 -34.339 -68.440 1.00 88.19 342 LYS A CA 1
ATOM 2626 C C . LYS A 1 342 ? -16.973 -35.288 -69.372 1.00 88.19 342 LYS A C 1
ATOM 2628 O O . LYS A 1 342 ? -16.770 -36.491 -69.280 1.00 88.19 342 LYS A O 1
ATOM 2633 N N . ASP A 1 343 ? -17.751 -34.760 -70.314 1.00 89.56 343 ASP A N 1
ATOM 2634 C CA . ASP A 1 343 ? -18.467 -35.566 -71.317 1.00 89.56 343 ASP A CA 1
ATOM 2635 C C . ASP A 1 343 ? -17.515 -36.289 -72.283 1.00 89.56 343 ASP A C 1
ATOM 2637 O O . ASP A 1 343 ? -17.887 -37.258 -72.941 1.00 89.56 343 ASP A O 1
ATOM 2641 N N . CYS A 1 344 ? -16.276 -35.802 -72.386 1.00 86.94 344 CYS A N 1
ATOM 2642 C CA . CYS A 1 344 ? -15.219 -36.403 -73.183 1.00 86.94 344 CYS A CA 1
ATOM 2643 C C . CYS A 1 344 ? -14.338 -37.351 -72.352 1.00 86.94 344 CYS A C 1
ATOM 2645 O O . CYS A 1 344 ? -13.475 -38.001 -72.930 1.00 86.94 344 CYS A O 1
ATOM 2647 N N . LEU A 1 345 ? -14.497 -37.435 -71.027 1.00 90.81 345 LEU A N 1
ATOM 2648 C CA . LEU A 1 345 ? -13.661 -38.280 -70.173 1.00 90.81 345 LEU A CA 1
ATOM 2649 C C . LEU A 1 345 ? -13.993 -39.759 -70.404 1.00 90.81 345 LEU A C 1
ATOM 2651 O O . LEU A 1 345 ? -15.117 -40.198 -70.180 1.00 90.81 345 LEU A O 1
ATOM 2655 N N . ILE A 1 346 ? -12.997 -40.534 -70.826 1.00 94.00 346 ILE A N 1
ATOM 2656 C CA . ILE A 1 346 ? -13.143 -41.970 -71.105 1.00 94.00 346 ILE A CA 1
ATOM 2657 C C . ILE A 1 346 ? -12.396 -42.858 -70.110 1.00 94.00 346 ILE A C 1
ATOM 2659 O O . ILE A 1 346 ? -12.612 -44.066 -70.095 1.00 94.00 346 ILE A O 1
ATOM 2663 N N . GLY A 1 347 ? -11.539 -42.291 -69.257 1.00 90.50 347 GLY A N 1
ATOM 2664 C CA . GLY A 1 347 ? -10.889 -43.054 -68.194 1.00 90.50 347 GLY A CA 1
ATOM 2665 C C . GLY A 1 347 ? -10.056 -42.205 -67.241 1.00 90.50 347 GLY A C 1
ATOM 2666 O O . GLY A 1 347 ? -9.507 -41.173 -67.620 1.00 90.50 347 GLY A O 1
ATOM 2667 N N . VAL A 1 348 ? -9.934 -42.671 -65.998 1.00 89.75 348 VAL A N 1
ATOM 2668 C CA . VAL A 1 348 ? -9.096 -42.071 -64.950 1.00 89.75 348 VAL A CA 1
ATOM 2669 C C . VAL A 1 348 ? -8.197 -43.160 -64.376 1.00 89.75 348 VAL A C 1
ATOM 2671 O O . VAL A 1 348 ? -8.676 -44.233 -64.021 1.00 89.75 348 VAL A O 1
ATOM 2674 N N . GLY A 1 349 ? -6.898 -42.892 -64.271 1.00 82.38 349 GLY A N 1
ATOM 2675 C CA . GLY A 1 349 ? -5.931 -43.805 -63.665 1.00 82.38 349 GLY A CA 1
ATOM 2676 C C . GLY A 1 349 ? -4.880 -43.074 -62.832 1.00 82.38 349 GLY A C 1
ATOM 2677 O O . GLY A 1 349 ? -4.856 -41.845 -62.757 1.00 82.38 349 GLY A O 1
ATOM 2678 N N . GLY A 1 350 ? -3.966 -43.835 -62.221 1.00 79.38 350 GLY A N 1
ATOM 2679 C CA . GLY A 1 350 ? -2.908 -43.282 -61.360 1.00 79.38 350 GLY A CA 1
ATOM 2680 C C . GLY A 1 350 ? -1.984 -42.281 -62.066 1.00 79.38 350 GLY A C 1
ATOM 2681 O O . GLY A 1 350 ? -1.487 -41.350 -61.445 1.00 79.38 350 GLY A O 1
ATOM 2682 N N . TYR A 1 351 ? -1.821 -42.419 -63.383 1.00 77.06 351 TYR A N 1
ATOM 2683 C CA . TYR A 1 351 ? -0.945 -41.571 -64.197 1.00 77.06 351 TYR A CA 1
ATOM 2684 C C . TYR A 1 351 ? -1.668 -40.416 -64.898 1.00 77.06 351 TYR A C 1
ATOM 2686 O O . TYR A 1 351 ? -1.036 -39.707 -65.679 1.00 77.06 351 TYR A O 1
ATOM 2694 N N . GLY A 1 352 ? -2.974 -40.238 -64.674 1.00 86.12 352 GLY A N 1
ATOM 2695 C CA . GLY A 1 352 ? -3.731 -39.157 -65.299 1.00 86.12 352 GLY A CA 1
ATOM 2696 C C . GLY A 1 352 ? -5.123 -39.528 -65.789 1.00 86.12 352 GLY A C 1
ATOM 2697 O O . GLY A 1 352 ? -5.636 -40.618 -65.539 1.00 86.12 352 GLY A O 1
ATOM 2698 N N . GLU A 1 353 ? -5.714 -38.587 -66.509 1.00 92.38 353 GLU A N 1
ATOM 2699 C CA . GLU A 1 353 ? -7.053 -38.675 -67.093 1.00 92.38 353 GLU A CA 1
ATOM 2700 C C . GLU A 1 353 ? -6.949 -38.817 -68.612 1.00 92.38 353 GLU A C 1
ATOM 2702 O O . GLU A 1 353 ? -6.020 -38.292 -69.228 1.00 92.38 353 GLU A O 1
ATOM 2707 N N . VAL A 1 354 ? -7.879 -39.544 -69.224 1.00 92.88 354 VAL A N 1
ATOM 2708 C CA . VAL A 1 354 ? -7.911 -39.785 -70.668 1.00 92.88 354 VAL A CA 1
ATOM 2709 C C . VAL A 1 354 ? -9.225 -39.267 -71.230 1.00 92.88 354 VAL A C 1
ATOM 2711 O O . VAL A 1 354 ? -10.296 -39.687 -70.795 1.00 92.88 354 VAL A O 1
ATOM 2714 N N . TYR A 1 355 ? -9.135 -38.387 -72.222 1.00 93.62 355 TYR A N 1
ATOM 2715 C CA . TYR A 1 355 ? -10.269 -37.752 -72.884 1.00 93.62 355 TYR A CA 1
ATOM 2716 C C . TYR A 1 355 ? -10.370 -38.206 -74.343 1.00 93.62 355 TYR A C 1
ATOM 2718 O O . TYR A 1 355 ? -9.369 -38.254 -75.056 1.00 93.62 355 TYR A O 1
ATOM 2726 N N . LYS A 1 356 ? -11.577 -38.499 -74.819 1.00 94.38 356 LYS A N 1
ATOM 2727 C CA . LYS A 1 356 ? -11.883 -38.662 -76.240 1.00 94.38 356 LYS A CA 1
ATOM 2728 C C . LYS A 1 356 ? -11.876 -37.291 -76.913 1.00 94.38 356 LYS A C 1
ATOM 2730 O O . LYS A 1 356 ? -12.520 -36.361 -76.434 1.00 94.38 356 LYS A O 1
ATOM 2735 N N . GLY A 1 357 ? -11.172 -37.169 -78.031 1.00 93.19 357 GLY A N 1
ATOM 2736 C CA . GLY A 1 357 ? -11.129 -35.947 -78.824 1.00 93.19 357 GLY A CA 1
ATOM 2737 C C . GLY A 1 357 ? -11.326 -36.201 -80.313 1.00 93.19 357 GLY A C 1
ATOM 2738 O O . GLY A 1 357 ? -11.178 -37.327 -80.786 1.00 93.19 357 GLY A O 1
ATOM 2739 N N . TYR A 1 358 ? -11.648 -35.134 -81.038 1.00 93.88 358 TYR A N 1
ATOM 2740 C CA . TYR A 1 358 ? -11.749 -35.124 -82.497 1.00 93.88 358 TYR A CA 1
ATOM 2741 C C . TYR A 1 358 ? -10.823 -34.042 -83.048 1.00 93.88 358 TYR A C 1
ATOM 2743 O O . TYR A 1 358 ? -10.977 -32.867 -82.711 1.00 93.88 358 TYR A O 1
ATOM 2751 N N . LEU A 1 359 ? -9.843 -34.432 -83.860 1.00 88.88 359 LEU A N 1
ATOM 2752 C CA . LEU A 1 359 ? -8.977 -33.486 -84.563 1.00 88.88 359 LEU A CA 1
ATOM 2753 C C . LEU A 1 359 ? -9.762 -32.746 -85.659 1.00 88.88 359 LEU A C 1
ATOM 2755 O O . LEU A 1 359 ? -10.868 -33.143 -86.022 1.00 88.88 359 LEU A O 1
ATOM 2759 N N . GLU A 1 360 ? -9.199 -31.659 -86.196 1.00 85.00 360 GLU A N 1
ATOM 2760 C CA . GLU A 1 360 ? -9.873 -30.863 -87.240 1.00 85.00 360 GLU A CA 1
ATOM 2761 C C . GLU A 1 360 ? -10.151 -31.653 -88.526 1.00 85.00 360 GLU A C 1
ATOM 2763 O O . GLU A 1 360 ? -11.123 -31.367 -89.216 1.00 85.00 360 GLU A O 1
ATOM 2768 N N . ASP A 1 361 ? -9.339 -32.671 -88.816 1.00 85.56 361 ASP A N 1
ATOM 2769 C CA . ASP A 1 361 ? -9.526 -33.591 -89.944 1.00 85.56 361 ASP A CA 1
ATOM 2770 C C . ASP A 1 361 ? -10.567 -34.698 -89.668 1.00 85.56 361 ASP A C 1
ATOM 2772 O O . ASP A 1 361 ? -10.781 -35.572 -90.504 1.00 85.56 361 ASP A O 1
ATOM 2776 N N . GLY A 1 362 ? -11.228 -34.665 -88.506 1.00 86.00 362 GLY A N 1
ATOM 2777 C CA . GLY A 1 362 ? -12.222 -35.653 -88.087 1.00 86.00 362 GLY A CA 1
ATOM 2778 C C . GLY A 1 362 ? -11.631 -36.901 -87.427 1.00 86.00 362 GLY A C 1
ATOM 2779 O O . GLY A 1 362 ? -12.392 -37.752 -86.961 1.00 86.00 362 GLY A O 1
ATOM 2780 N N . THR A 1 363 ? -10.302 -37.016 -87.327 1.00 89.69 363 THR A N 1
ATOM 2781 C CA . THR A 1 363 ? -9.649 -38.167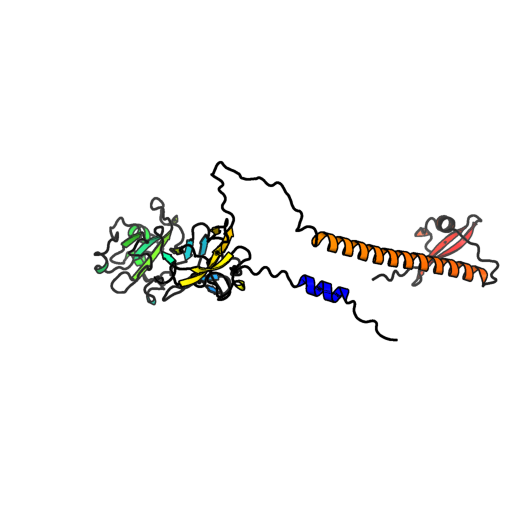 -86.691 1.00 89.69 363 THR A CA 1
ATOM 2782 C C . THR A 1 363 ? -10.003 -38.239 -85.208 1.00 89.69 363 THR A C 1
ATOM 2784 O O . THR A 1 363 ? -9.823 -37.276 -84.456 1.00 89.69 363 THR A O 1
ATOM 2787 N N . VAL A 1 364 ? -10.475 -39.406 -84.767 1.00 92.75 364 VAL A N 1
ATOM 2788 C CA . VAL A 1 364 ? -10.781 -39.667 -83.357 1.00 92.75 364 VAL A CA 1
ATOM 2789 C C . VAL A 1 364 ? -9.495 -40.015 -82.615 1.00 92.75 364 VAL A C 1
ATOM 2791 O O . VAL A 1 364 ? -8.771 -40.924 -83.013 1.00 92.75 364 VAL A O 1
ATOM 2794 N N . VAL A 1 365 ? -9.226 -39.314 -81.515 1.00 92.25 365 VAL A N 1
ATOM 2795 C CA . VAL A 1 365 ? -8.012 -39.483 -80.707 1.00 92.25 365 VAL A CA 1
ATOM 2796 C C . VAL A 1 365 ? -8.338 -39.686 -79.230 1.00 92.25 365 VAL A C 1
ATOM 2798 O O . VAL A 1 365 ? -9.378 -39.247 -78.737 1.00 92.25 365 VAL A O 1
ATOM 2801 N N . ALA A 1 366 ? -7.420 -40.328 -78.509 1.00 93.44 366 ALA A N 1
ATOM 2802 C CA . ALA A 1 366 ? -7.417 -40.373 -77.052 1.00 93.44 366 ALA A CA 1
ATOM 2803 C C . ALA A 1 366 ? -6.306 -39.453 -76.526 1.00 93.44 366 ALA A C 1
ATOM 2805 O O . ALA A 1 366 ? -5.130 -39.651 -76.821 1.00 93.44 366 ALA A O 1
ATOM 2806 N N . VAL A 1 367 ? -6.678 -38.438 -75.750 1.00 90.94 367 VAL A N 1
ATOM 2807 C CA . VAL A 1 367 ? -5.764 -37.449 -75.172 1.00 90.94 367 VAL A CA 1
ATOM 2808 C C . VAL A 1 367 ? -5.535 -37.785 -73.705 1.00 90.94 367 VAL A C 1
ATOM 2810 O O . VAL A 1 367 ? -6.460 -37.700 -72.900 1.00 90.94 367 VAL A O 1
ATOM 2813 N N . LYS A 1 368 ? -4.302 -38.152 -73.345 1.00 91.00 368 LYS A N 1
ATOM 2814 C CA . LYS A 1 368 ? -3.914 -38.447 -71.960 1.00 91.00 368 LYS A CA 1
ATOM 2815 C C . LYS A 1 368 ? -3.301 -37.214 -71.289 1.00 91.00 368 LYS A C 1
ATOM 2817 O O . LYS A 1 368 ? -2.258 -36.728 -71.717 1.00 91.00 368 LYS A O 1
ATOM 2822 N N . CYS A 1 369 ? -3.920 -36.753 -70.209 1.00 85.06 369 CYS A N 1
ATOM 2823 C CA . CYS A 1 369 ? -3.456 -35.655 -69.365 1.00 85.06 369 CYS A CA 1
ATOM 2824 C C . CYS A 1 369 ? -2.731 -36.210 -68.139 1.00 85.06 369 CYS A C 1
ATOM 2826 O O . CYS A 1 369 ? -3.371 -36.730 -67.225 1.00 85.06 369 CYS A O 1
ATOM 2828 N N . ALA A 1 370 ? -1.401 -36.108 -68.114 1.00 82.44 370 ALA A N 1
ATOM 2829 C CA . ALA A 1 370 ? -0.610 -36.534 -66.963 1.00 82.44 370 ALA A CA 1
ATOM 2830 C C . ALA A 1 370 ? -0.821 -35.596 -65.763 1.00 82.44 370 ALA A C 1
ATOM 2832 O O . ALA A 1 370 ? -0.830 -34.374 -65.918 1.00 82.44 370 ALA A O 1
ATOM 2833 N N . LYS A 1 371 ? -0.954 -36.162 -64.557 1.00 78.31 371 LYS A N 1
ATOM 2834 C CA . LYS A 1 371 ? -0.924 -35.386 -63.309 1.00 78.31 371 LYS A CA 1
ATOM 2835 C C . LYS A 1 371 ? 0.521 -34.973 -63.026 1.00 78.31 371 LYS A C 1
ATOM 2837 O O . LYS A 1 371 ? 1.385 -35.837 -62.897 1.00 78.31 371 LYS A O 1
ATOM 2842 N N . ILE A 1 372 ? 0.783 -33.672 -62.932 1.00 65.00 372 ILE A N 1
ATOM 2843 C CA . ILE A 1 372 ? 2.062 -33.170 -62.420 1.00 65.00 372 ILE A CA 1
ATOM 2844 C C . ILE A 1 372 ? 1.994 -33.276 -60.895 1.00 65.00 372 ILE A C 1
ATOM 2846 O O . ILE A 1 372 ? 1.111 -32.689 -60.275 1.00 65.00 372 ILE A O 1
ATOM 2850 N N . ILE A 1 373 ? 2.882 -34.072 -60.295 1.00 46.81 373 ILE A N 1
ATOM 2851 C CA . ILE A 1 373 ? 3.071 -34.081 -58.843 1.00 46.81 373 ILE A CA 1
ATOM 2852 C C . ILE A 1 373 ? 3.984 -32.898 -58.518 1.00 46.81 373 ILE A C 1
ATOM 2854 O O . ILE A 1 373 ? 5.194 -32.968 -58.738 1.00 46.81 373 ILE A O 1
ATOM 2858 N N . ASP A 1 374 ? 3.401 -31.807 -58.024 1.00 44.75 374 ASP A N 1
ATOM 2859 C CA . ASP A 1 374 ? 4.157 -30.686 -57.471 1.00 44.75 374 ASP A CA 1
ATOM 2860 C C . ASP A 1 374 ? 4.815 -31.125 -56.153 1.00 44.75 374 ASP A C 1
ATOM 2862 O O . ASP A 1 374 ? 4.199 -31.110 -55.089 1.00 44.75 374 ASP A O 1
ATOM 2866 N N . TYR A 1 375 ? 6.085 -31.530 -56.208 1.00 41.19 375 TYR A N 1
ATOM 2867 C CA . TYR A 1 375 ? 6.929 -31.597 -55.015 1.00 41.19 375 TYR A CA 1
ATOM 2868 C C . TYR A 1 375 ? 7.506 -30.203 -54.742 1.00 41.19 375 TYR A C 1
ATOM 2870 O O . TYR A 1 375 ? 8.551 -29.842 -55.284 1.00 41.19 375 TYR A O 1
ATOM 2878 N N . LEU A 1 376 ? 6.826 -29.418 -53.903 1.00 35.28 376 LEU A N 1
ATOM 2879 C CA . LEU A 1 376 ? 7.353 -28.172 -53.339 1.00 35.28 376 LEU A CA 1
ATOM 2880 C C . LEU A 1 376 ? 7.096 -28.107 -51.824 1.00 35.28 376 LEU A C 1
ATOM 2882 O O . LEU A 1 376 ? 5.993 -27.788 -51.383 1.00 35.28 376 LEU A O 1
ATOM 2886 N N . LEU A 1 377 ? 8.161 -28.377 -51.063 1.00 36.16 377 LEU A N 1
ATOM 2887 C CA . LEU A 1 377 ? 8.497 -27.735 -49.788 1.00 36.16 377 LEU A CA 1
ATOM 2888 C C . LEU A 1 377 ? 9.783 -26.929 -50.011 1.00 36.16 377 LEU A C 1
ATOM 2890 O O . LEU A 1 377 ? 10.716 -27.487 -50.640 1.00 36.16 377 LEU A O 1
#

Sequence (377 aa):
MEPTPPNQLFLVAVLLLSSVICTFSVKQCPNCGLTSVPYPLSTNPTCGDQSYKIRCNAGVLIFDTLNNSYPINFINPSNQRLVIQPANLLPNTCISSDFIHQGIQLSSSLPFNITGENTVMLFNCSESILDQPLNCSPSSLCHLYVEGEEYSRCRDSSLCCTFKAGGSASAYRIRVLENGCRAYRSFIGLDWGLPVDKWPNPGVEIQWVLPLEPVCESQVDCDANSTCELNRSDGVRRCHCKVGLQWNPIQGNCTQTGGCQSPGGCDRQTKKTLITALTSSLSALVLLITIAILLHKRYKRIKEAQKRLARHCEEILSVDGSKSAKHFTSKDIKKATKNFSKDCLIGVGGYGEVYKGYLEDGTVVAVKCAKIIDYLL

pLDDT: mean 82.25, std 17.5, range [28.94, 97.94]

Organism: Hevea brasiliensis (NCBI:txid3981)

Foldseek 3Di:
DDDDDPDPVVVVVVVVVPPPPQQALAAQDDALQPHGGFAQEDQDPRHHNPLRYWHRDNSWIWDDAPQDIFTWPDADLVQQKTKTFFFDADPPAQAGPCLVVQGGFHDPVGQKWFDQQKKKKFFLFDPVCVVDPWAFDCPDVNVLQCVDPVNVNSNPRPTMTIDGADDPPHGGDDGADPNGGRHMFIAGNFDPVDHNVPGDRTITMMGGDQDDADFDPAQSSEGPQFHFDQDPPPRTTGGHGDPQWDQDSRRNDTHGDPDDPDPDDPPPPPPPDDPVPPPVVVVVVVVVVVVVVVVVVVVVVVVVVVVVVVVVVVCVVPVDPPPDDDDDDPVQVCQFQVNVDPVQWDDADPQATWGWGAGPVRDIDIDGDGDDDDPDD

InterPro domains:
  IPR011009 Protein kinase-like domain superfamily [SSF56112] (321-371)
  IPR017441 Protein kinase, ATP binding site [PS00107] (346-368)